Protein AF-W2KMA3-F1 (afdb_monomer_lite)

Secondary structure (DSSP, 8-state):
-HHHHHHHHHHHHHHHHHHHHHH---------------------------------------HHHHHHHHHHHHHHHHHHTTSSS----HHHHHHHHHHHHHHHH-GGGGTHHHHS---HHHHHHHHHHTT-S------S-PPP---HHHHHHHHIIIIIIHHHHHH-TT-HHHHHHHHT----------------------SHHHHHHHHHHHHHH-TT---S-----PPPP---PPPP--S-HHHHHHHHHHHHHHHHHHT--GGGGTT--HHHHHHTTHHHHHHHHHHHHHHSPPS------S------S-----SSSTTSTHHHHHHHHHHHHHH-GGGTHHHHHHHHHHHHHHHHHGGGS-TTSS--HHHHHHHHHHHHHH-HHHHSGGGHHHHHHHHHHHHHHHHHHHHHHHHHHHHTTSS--HHHHHHHHHHHHHHHHHHHTSS-HHHHHHHHHHTSHHHHHGGGS-----HHHHHHHHT-THHHHHHHHHHHHHHH-HHHHHHHTT-HHHHHHGGGSTTT-HHHHHHHHHHHHHTT---SS---HHHHHTSTTTS-S--SSHHHHHHHHHHHHHHHHHHHHHTTTS-HHHHHHHHHHHHHHHTTGGGTT----HHHHHHHHHHHHHHHTT-

Structure (mmCIF, N/CA/C/O backbone):
data_AF-W2KMA3-F1
#
_entry.id   AF-W2KMA3-F1
#
loop_
_atom_site.group_PDB
_atom_site.id
_atom_site.type_symbol
_atom_site.label_atom_id
_atom_site.label_alt_id
_atom_site.label_comp_id
_atom_site.label_asym_id
_atom_site.label_entity_id
_atom_site.label_seq_id
_atom_site.pdbx_PDB_ins_code
_atom_site.Cartn_x
_atom_site.Cartn_y
_atom_site.Cartn_z
_atom_site.occupancy
_atom_site.B_iso_or_equiv
_atom_site.auth_seq_id
_atom_site.auth_comp_id
_atom_site.auth_asym_id
_atom_site.auth_atom_id
_atom_site.pdbx_PDB_model_num
ATOM 1 N N . MET A 1 1 ? 25.938 -37.505 -12.369 1.00 49.72 1 MET A N 1
ATOM 2 C CA . MET A 1 1 ? 25.100 -36.487 -13.040 1.00 49.72 1 MET A CA 1
ATOM 3 C C . MET A 1 1 ? 23.692 -37.015 -13.276 1.00 49.72 1 MET A C 1
ATOM 5 O O . MET A 1 1 ? 22.793 -36.488 -12.639 1.00 49.72 1 MET A O 1
ATOM 9 N N . ASP A 1 2 ? 23.462 -38.059 -14.086 1.00 52.09 2 ASP A N 1
ATOM 10 C CA . ASP A 1 2 ? 22.083 -38.569 -14.262 1.00 52.09 2 ASP A CA 1
ATOM 11 C C . ASP A 1 2 ? 21.524 -39.283 -13.016 1.00 52.09 2 ASP A C 1
ATOM 13 O O . ASP A 1 2 ? 20.387 -39.026 -12.630 1.00 52.09 2 ASP A O 1
ATOM 17 N N . ALA A 1 3 ? 22.339 -40.082 -12.314 1.00 60.31 3 ALA A N 1
ATOM 18 C CA . ALA A 1 3 ? 21.922 -40.759 -11.077 1.00 60.31 3 ALA A CA 1
ATOM 19 C C . ALA A 1 3 ? 21.473 -39.779 -9.972 1.00 60.31 3 ALA A C 1
ATOM 21 O O . ALA A 1 3 ? 20.462 -40.004 -9.315 1.00 60.31 3 ALA A O 1
ATOM 22 N N . ASP A 1 4 ? 22.182 -38.658 -9.806 1.00 63.91 4 ASP A N 1
ATOM 23 C CA . ASP A 1 4 ? 21.865 -37.629 -8.803 1.00 63.91 4 ASP A CA 1
ATOM 24 C C . ASP A 1 4 ? 20.532 -36.927 -9.117 1.00 63.91 4 ASP A C 1
ATOM 26 O O . ASP A 1 4 ? 19.772 -36.562 -8.219 1.00 63.91 4 ASP A O 1
ATOM 30 N N . ARG A 1 5 ? 20.216 -36.785 -10.412 1.00 70.75 5 ARG A N 1
ATOM 31 C CA . ARG A 1 5 ? 18.957 -36.215 -10.899 1.00 70.75 5 ARG A CA 1
ATOM 32 C C . ARG A 1 5 ? 17.778 -37.159 -10.666 1.00 70.75 5 ARG A C 1
ATOM 34 O O . ARG A 1 5 ? 16.716 -36.693 -10.259 1.00 70.75 5 ARG A O 1
ATOM 41 N N . GLU A 1 6 ? 17.946 -38.460 -10.893 1.00 78.19 6 GLU A N 1
ATOM 42 C CA . GLU A 1 6 ? 16.912 -39.455 -10.576 1.00 78.19 6 GLU A CA 1
ATOM 43 C C . GLU A 1 6 ? 16.649 -39.534 -9.067 1.00 78.19 6 GLU A C 1
ATOM 45 O O . GLU A 1 6 ? 15.490 -39.567 -8.653 1.00 78.19 6 GLU A O 1
ATOM 50 N N . LEU A 1 7 ? 17.700 -39.472 -8.243 1.00 79.69 7 LEU A N 1
ATOM 51 C CA . LEU A 1 7 ? 17.588 -39.481 -6.782 1.00 79.69 7 LEU A CA 1
ATOM 52 C C . LEU A 1 7 ? 16.856 -38.228 -6.262 1.00 79.69 7 LEU A C 1
ATOM 54 O O . LEU A 1 7 ? 15.941 -38.347 -5.447 1.00 79.69 7 LEU A O 1
ATOM 58 N N . PHE A 1 8 ? 17.168 -37.044 -6.802 1.00 80.38 8 PHE A N 1
ATOM 59 C CA . PHE A 1 8 ? 16.438 -35.805 -6.501 1.00 80.38 8 PHE A CA 1
ATOM 60 C C . PHE A 1 8 ? 14.958 -35.877 -6.914 1.00 80.38 8 PHE A C 1
ATOM 62 O O . PHE A 1 8 ? 14.082 -35.479 -6.147 1.00 80.38 8 PHE A O 1
ATOM 69 N N . ILE A 1 9 ? 14.650 -36.424 -8.097 1.00 82.12 9 ILE A N 1
ATOM 70 C CA . ILE A 1 9 ? 13.262 -36.592 -8.559 1.00 82.12 9 ILE A CA 1
ATOM 71 C C . ILE A 1 9 ? 12.501 -37.578 -7.660 1.00 82.12 9 ILE A C 1
ATOM 73 O O . ILE A 1 9 ? 11.357 -37.306 -7.302 1.00 82.12 9 ILE A O 1
ATOM 77 N N . GLN A 1 10 ? 13.121 -38.685 -7.240 1.00 83.38 10 GLN A N 1
ATOM 78 C CA . GLN A 1 10 ? 12.504 -39.638 -6.309 1.00 83.38 10 GLN A CA 1
ATOM 79 C C . GLN A 1 10 ? 12.241 -39.012 -4.931 1.00 83.38 10 GLN A C 1
ATOM 81 O O . GLN A 1 10 ? 11.152 -39.188 -4.386 1.00 83.38 10 GLN A O 1
ATOM 86 N N . GLN A 1 11 ? 13.184 -38.229 -4.396 1.00 83.00 11 GLN A N 1
ATOM 87 C CA . GLN A 1 11 ? 13.004 -37.494 -3.137 1.00 83.00 11 GLN A CA 1
ATOM 88 C C . GLN A 1 11 ? 11.885 -36.445 -3.233 1.00 83.00 11 GLN A C 1
ATOM 90 O O . GLN A 1 11 ? 11.054 -36.350 -2.331 1.00 83.00 11 GLN A O 1
ATOM 95 N N . LEU A 1 12 ? 11.807 -35.705 -4.345 1.00 72.19 12 LEU A N 1
ATOM 96 C CA . LEU A 1 12 ? 10.747 -34.725 -4.587 1.00 72.19 12 LEU A CA 1
ATOM 97 C C . LEU A 1 12 ? 9.364 -35.390 -4.695 1.00 72.19 12 LEU A C 1
ATOM 99 O O . LEU A 1 12 ? 8.395 -34.897 -4.121 1.00 72.19 12 LEU A O 1
ATOM 103 N N . VAL A 1 13 ? 9.263 -36.526 -5.394 1.00 81.12 13 VAL A N 1
ATOM 104 C CA . VAL A 1 13 ? 8.009 -37.292 -5.507 1.00 81.12 13 VAL A CA 1
ATOM 105 C C . VAL A 1 13 ? 7.578 -37.857 -4.150 1.00 81.12 13 VAL A C 1
ATOM 107 O O . VAL A 1 13 ? 6.396 -37.772 -3.823 1.00 81.12 13 VAL A O 1
ATOM 110 N N . ALA A 1 14 ? 8.510 -38.361 -3.335 1.00 78.88 14 ALA A N 1
ATOM 111 C CA . ALA A 1 14 ? 8.213 -38.827 -1.981 1.00 78.88 14 ALA A CA 1
ATOM 112 C C . ALA A 1 14 ? 7.680 -37.690 -1.085 1.00 78.88 14 ALA A C 1
ATOM 114 O O . ALA A 1 14 ? 6.611 -37.829 -0.492 1.00 78.88 14 ALA A O 1
ATOM 115 N N . ALA A 1 15 ? 8.351 -36.532 -1.069 1.00 67.56 15 ALA A N 1
ATOM 116 C CA . ALA A 1 15 ? 7.939 -35.365 -0.280 1.00 67.56 15 ALA A CA 1
ATOM 117 C C . ALA A 1 15 ? 6.576 -34.779 -0.712 1.00 67.56 15 ALA A C 1
ATOM 119 O O . ALA A 1 15 ? 5.823 -34.245 0.110 1.00 67.56 15 ALA A O 1
ATOM 120 N N . LEU A 1 16 ? 6.227 -34.884 -2.000 1.00 58.78 16 LEU A N 1
ATOM 121 C CA . LEU A 1 16 ? 4.907 -34.499 -2.508 1.00 58.78 16 LEU A CA 1
ATOM 122 C C . LEU A 1 16 ? 3.820 -35.515 -2.122 1.00 58.78 16 LEU A C 1
ATOM 124 O O . LEU A 1 16 ? 2.708 -35.115 -1.772 1.00 58.78 16 LEU A O 1
ATOM 128 N N . GLN A 1 17 ? 4.122 -36.817 -2.134 1.00 68.81 17 GLN A N 1
ATOM 129 C CA . GLN A 1 17 ? 3.181 -37.855 -1.694 1.00 68.81 17 GLN A CA 1
ATOM 130 C C . GLN A 1 17 ? 2.890 -37.765 -0.189 1.00 68.81 17 GLN A C 1
ATOM 132 O O . GLN A 1 17 ? 1.730 -37.864 0.208 1.00 68.81 17 GLN A O 1
ATOM 137 N N . GLU A 1 18 ? 3.904 -37.483 0.632 1.00 60.66 18 GLU A N 1
ATOM 138 C CA . GLU A 1 18 ? 3.763 -37.284 2.080 1.00 60.66 18 GLU A CA 1
ATOM 139 C C . GLU A 1 18 ? 2.878 -36.064 2.412 1.00 60.66 18 GLU A C 1
ATOM 141 O O . GLU A 1 18 ? 1.932 -36.175 3.194 1.00 60.66 18 GLU A O 1
ATOM 146 N N . ASN A 1 19 ? 3.072 -34.932 1.721 1.00 47.16 19 ASN A N 1
ATOM 147 C CA . ASN A 1 19 ? 2.178 -33.770 1.839 1.00 47.16 19 ASN A CA 1
ATOM 148 C C . ASN A 1 19 ? 0.745 -34.049 1.349 1.00 47.16 19 ASN A C 1
ATOM 150 O O . ASN A 1 19 ? -0.215 -33.518 1.905 1.00 47.16 19 ASN A O 1
ATOM 154 N N . THR A 1 20 ? 0.570 -34.894 0.328 1.00 50.41 20 THR A N 1
ATOM 155 C CA . THR A 1 20 ? -0.771 -35.229 -0.184 1.00 50.41 20 THR A CA 1
ATOM 156 C C . THR A 1 20 ? -1.539 -36.126 0.798 1.00 50.41 20 THR A C 1
ATOM 158 O O . THR A 1 20 ? -2.754 -35.982 0.939 1.00 50.41 20 THR A O 1
ATOM 161 N N . ALA A 1 21 ? -0.844 -36.998 1.539 1.00 46.88 21 ALA A N 1
ATOM 162 C CA . ALA A 1 21 ? -1.438 -37.815 2.599 1.00 46.88 21 ALA A CA 1
ATOM 163 C C . ALA A 1 21 ? -1.912 -36.984 3.810 1.00 46.88 21 ALA A C 1
ATOM 165 O O . ALA A 1 21 ? -2.902 -37.344 4.445 1.00 46.88 21 ALA A O 1
ATOM 166 N N . LEU A 1 22 ? -1.261 -35.850 4.094 1.00 44.59 22 LEU A N 1
ATOM 167 C CA . LEU A 1 22 ? -1.653 -34.913 5.158 1.00 44.59 22 LEU A CA 1
ATOM 168 C C . LEU A 1 22 ? -2.815 -33.975 4.768 1.00 44.59 22 LEU A C 1
ATOM 170 O O . LEU A 1 22 ? -3.463 -33.416 5.649 1.00 44.59 22 LEU A O 1
ATOM 174 N N . ALA A 1 23 ? -3.112 -33.821 3.472 1.00 43.25 23 ALA A N 1
ATOM 175 C CA . ALA A 1 23 ? -4.174 -32.941 2.964 1.00 43.25 23 ALA A CA 1
ATOM 176 C C . ALA A 1 23 ? -5.458 -33.677 2.501 1.00 43.25 23 ALA A C 1
ATOM 178 O O . ALA A 1 23 ? -6.465 -33.039 2.192 1.00 43.25 23 ALA A O 1
ATOM 179 N N . GLY A 1 24 ? -5.445 -35.014 2.433 1.00 35.06 24 GLY A N 1
ATOM 180 C CA . GLY A 1 24 ? -6.498 -35.845 1.823 1.00 35.06 24 GLY A CA 1
ATOM 181 C C . GLY A 1 24 ? -7.554 -36.409 2.786 1.00 35.06 24 GLY A C 1
ATOM 182 O O . GLY A 1 24 ? -7.785 -37.614 2.795 1.00 35.06 24 GLY A O 1
ATOM 183 N N . GLY A 1 25 ? -8.193 -35.564 3.601 1.00 31.45 25 GLY A N 1
ATOM 184 C CA . GLY A 1 25 ? -9.020 -35.984 4.747 1.00 31.45 25 GLY A CA 1
ATOM 185 C C . GLY A 1 25 ? -10.546 -36.103 4.569 1.00 31.45 25 GLY A C 1
ATOM 186 O O . GLY A 1 25 ? -11.240 -36.075 5.581 1.00 31.45 25 GLY A O 1
ATOM 187 N N . VAL A 1 26 ? -11.111 -36.205 3.353 1.00 32.28 26 VAL A N 1
ATOM 188 C CA . VAL A 1 26 ? -12.575 -36.389 3.160 1.00 32.28 26 VAL A CA 1
ATOM 189 C C . VAL A 1 26 ? -12.904 -37.293 1.957 1.00 32.28 26 VAL A C 1
ATOM 191 O O . VAL A 1 26 ? -12.702 -36.874 0.817 1.00 32.28 26 VAL A O 1
ATOM 194 N N . PRO A 1 27 ? -13.497 -38.488 2.156 1.00 34.44 27 PRO A N 1
ATOM 195 C CA . PRO A 1 27 ? -14.146 -39.238 1.086 1.00 34.44 27 PRO A CA 1
ATOM 196 C C . PRO A 1 27 ? -15.634 -38.866 0.977 1.00 34.44 27 PRO A C 1
ATOM 198 O O . PRO A 1 27 ? -16.424 -39.093 1.894 1.00 34.44 27 PRO A O 1
ATOM 201 N N . SER A 1 28 ? -16.048 -38.329 -0.172 1.00 29.83 28 SER A N 1
ATOM 202 C CA . SER A 1 28 ? -17.465 -38.109 -0.485 1.00 29.83 28 SER A CA 1
ATOM 203 C C . SER A 1 28 ? -18.171 -39.425 -0.825 1.00 29.83 28 SER A C 1
ATOM 205 O O . SER A 1 28 ? -17.713 -40.140 -1.717 1.00 29.83 28 SER A O 1
ATOM 207 N N . LEU A 1 29 ? -19.335 -39.696 -0.227 1.00 28.52 29 LEU A N 1
ATOM 208 C CA . LEU A 1 29 ? -20.260 -40.729 -0.707 1.00 28.52 29 LEU A CA 1
ATOM 209 C C . LEU A 1 29 ? -21.723 -40.272 -0.636 1.00 28.52 29 LEU A C 1
ATOM 211 O O . LEU A 1 29 ? -22.151 -39.565 0.272 1.00 28.52 29 LEU A O 1
ATOM 215 N N . SER A 1 30 ? -22.496 -40.696 -1.631 1.00 27.03 30 SER A N 1
ATOM 216 C CA . SER A 1 30 ? -23.951 -40.550 -1.770 1.00 27.03 30 SER A CA 1
ATOM 217 C C . SER A 1 30 ? -24.430 -41.574 -2.814 1.00 27.03 30 SER A C 1
ATOM 219 O O . SER A 1 30 ? -23.628 -41.981 -3.654 1.00 27.03 30 SER A O 1
ATOM 221 N N . PRO A 1 31 ? -25.725 -41.919 -2.892 1.00 46.66 31 PRO A N 1
ATOM 222 C CA . PRO A 1 31 ? -26.630 -42.274 -1.797 1.00 46.66 31 PRO A CA 1
ATOM 223 C C . PRO A 1 31 ? -27.338 -43.628 -2.067 1.00 46.66 31 PRO A C 1
ATOM 225 O O . PRO A 1 31 ? -27.497 -44.032 -3.221 1.00 46.66 31 PRO A O 1
ATOM 228 N N . ARG A 1 32 ? -27.858 -44.319 -1.037 1.00 24.69 32 ARG A N 1
ATOM 229 C CA . ARG A 1 32 ? -28.899 -45.355 -1.230 1.00 24.69 32 ARG A CA 1
ATOM 230 C C . ARG A 1 32 ? -29.671 -45.691 0.052 1.00 24.69 32 ARG A C 1
ATOM 232 O O . ARG A 1 32 ? -29.113 -45.700 1.141 1.00 24.69 32 ARG A O 1
ATOM 239 N N . SER A 1 33 ? -30.948 -46.012 -0.118 1.00 28.12 33 SER A N 1
ATOM 240 C CA . SER A 1 33 ? -31.907 -46.475 0.901 1.00 28.12 33 SER A CA 1
ATOM 241 C C . SER A 1 33 ? -32.702 -47.659 0.316 1.00 28.12 33 SER A C 1
ATOM 243 O O . SER A 1 33 ? -32.600 -47.885 -0.893 1.00 28.12 33 SER A O 1
ATOM 245 N N . PRO A 1 34 ? -33.617 -48.307 1.060 1.00 50.06 34 PRO A N 1
ATOM 246 C CA . PRO A 1 34 ? -33.550 -48.769 2.453 1.00 50.06 34 PRO A CA 1
ATOM 247 C C . PRO A 1 34 ? -33.779 -50.302 2.550 1.00 50.06 34 PRO A C 1
ATOM 249 O O . PRO A 1 34 ? -34.149 -50.947 1.571 1.00 50.06 34 PRO A O 1
ATOM 252 N N . GLY A 1 35 ? -33.635 -50.893 3.741 1.00 25.05 35 GLY A N 1
ATOM 253 C CA . GLY A 1 35 ? -34.021 -52.287 4.004 1.00 25.05 35 GLY A CA 1
ATOM 254 C C . GLY A 1 35 ? -34.213 -52.543 5.500 1.00 25.05 35 GLY A C 1
ATOM 255 O O . GLY A 1 35 ? -33.378 -52.127 6.297 1.00 25.05 35 GLY A O 1
ATOM 256 N N . ALA A 1 36 ? -35.323 -53.178 5.876 1.00 29.81 36 ALA A N 1
ATOM 257 C CA . ALA A 1 36 ? -35.697 -53.466 7.263 1.00 29.81 36 ALA A CA 1
ATOM 258 C C . ALA A 1 36 ? -35.587 -54.967 7.573 1.00 29.81 36 ALA A C 1
ATOM 260 O O . ALA A 1 36 ? -35.791 -55.764 6.660 1.00 29.81 36 ALA A O 1
ATOM 261 N N . ALA A 1 37 ? -35.326 -55.318 8.841 1.00 30.55 37 ALA A N 1
ATOM 262 C CA . ALA A 1 37 ? -36.006 -56.376 9.618 1.00 30.55 37 ALA A CA 1
ATOM 263 C C . ALA A 1 37 ? -35.190 -56.813 10.858 1.00 30.55 37 ALA A C 1
ATOM 265 O O . ALA A 1 37 ? -34.007 -57.120 10.760 1.00 30.55 37 ALA A O 1
ATOM 266 N N . ASP A 1 38 ? -35.885 -56.850 11.995 1.00 29.77 38 ASP A N 1
ATOM 267 C CA . ASP A 1 38 ? -35.873 -57.864 13.061 1.00 29.77 38 ASP A CA 1
ATOM 268 C C . ASP A 1 38 ? -34.564 -58.413 13.676 1.00 29.77 38 ASP A C 1
ATOM 270 O O . ASP A 1 38 ? -33.852 -59.226 13.099 1.00 29.77 38 ASP A O 1
ATOM 274 N N . GLY A 1 39 ? -34.436 -58.170 14.989 1.00 28.50 39 GLY A N 1
ATOM 275 C CA . GLY A 1 39 ? -34.722 -59.241 15.960 1.00 28.50 39 GLY A CA 1
ATOM 276 C C . GLY A 1 39 ? -33.542 -59.986 16.606 1.00 28.50 39 GLY A C 1
ATOM 277 O O . GLY A 1 39 ? -32.817 -60.726 15.954 1.00 28.50 39 GLY A O 1
ATOM 278 N N . GLY A 1 40 ? -33.437 -59.901 17.939 1.00 27.14 40 GLY A N 1
ATOM 279 C CA . GLY A 1 40 ? -32.574 -60.772 18.755 1.00 27.14 40 GLY A CA 1
ATOM 280 C C . GLY A 1 40 ? -32.392 -60.251 20.186 1.00 27.14 40 GLY A C 1
ATOM 281 O O . GLY A 1 40 ? -31.936 -59.128 20.370 1.00 27.14 40 GLY A O 1
ATOM 282 N N . SER A 1 41 ? -32.771 -61.037 21.202 1.00 29.06 41 SER A N 1
ATOM 283 C CA . SER A 1 41 ? -32.805 -60.616 22.616 1.00 29.06 41 SER A CA 1
ATOM 284 C C . SER A 1 41 ? -32.383 -61.741 23.575 1.00 29.06 41 SER A C 1
ATOM 286 O O . SER A 1 41 ? -32.892 -62.852 23.450 1.00 29.06 41 SER A O 1
ATOM 288 N N . SER A 1 42 ? -31.488 -61.420 24.523 1.00 26.17 42 SER A N 1
ATOM 289 C CA . SER A 1 42 ? -31.224 -62.082 25.826 1.00 26.17 42 SER A CA 1
ATOM 290 C C . SER A 1 42 ? -30.081 -61.301 26.525 1.00 26.17 42 SER A C 1
ATOM 292 O O . SER A 1 42 ? -29.088 -61.024 25.856 1.00 26.17 42 SER A O 1
ATOM 294 N N . SER A 1 43 ? -30.165 -60.772 27.758 1.00 31.45 43 SER A N 1
ATOM 295 C CA . SER A 1 43 ? -30.340 -61.443 29.075 1.00 31.45 43 SER A CA 1
ATOM 296 C C . SER A 1 43 ? -29.213 -62.451 29.369 1.00 31.45 43 SER A C 1
ATOM 298 O O . SER A 1 43 ? -28.966 -63.301 28.523 1.00 31.45 43 SER A O 1
ATOM 300 N N . ASP A 1 44 ? -28.478 -62.465 30.494 1.00 29.88 44 ASP A N 1
ATOM 301 C CA . ASP A 1 44 ? -28.567 -61.805 31.826 1.00 29.88 44 ASP A CA 1
ATOM 302 C C . ASP A 1 44 ? -27.182 -61.945 32.555 1.00 29.88 44 ASP A C 1
ATOM 304 O O . ASP A 1 44 ? -26.328 -62.660 32.033 1.00 29.88 44 ASP A O 1
ATOM 308 N N . SER A 1 45 ? -26.797 -61.373 33.720 1.00 30.42 45 SER A N 1
ATOM 309 C CA . SER A 1 45 ? -27.375 -60.439 34.728 1.00 30.42 45 SER A CA 1
ATOM 310 C C . SER A 1 45 ? -26.291 -59.965 35.745 1.00 30.42 45 SER A C 1
ATOM 312 O O . SER A 1 45 ? -25.334 -60.703 35.967 1.00 30.42 45 SER A O 1
ATOM 314 N N . SER A 1 46 ? -26.543 -58.872 36.500 1.00 27.67 46 SER A N 1
ATOM 315 C CA . SER A 1 46 ? -25.890 -58.449 37.783 1.00 27.67 46 SER A CA 1
ATOM 316 C C . SER A 1 46 ? -24.433 -57.908 37.723 1.00 27.67 46 SER A C 1
ATOM 318 O O . SER A 1 46 ? -23.669 -58.329 36.867 1.00 27.67 46 SER A O 1
ATOM 320 N N . THR A 1 47 ? -23.958 -56.965 38.560 1.00 31.00 47 THR A N 1
ATOM 321 C CA . THR A 1 47 ? -24.452 -56.359 39.829 1.00 31.00 47 THR A CA 1
ATOM 322 C C . THR A 1 47 ? -24.354 -54.814 39.865 1.00 31.00 47 THR A C 1
ATOM 324 O O . THR A 1 47 ? -23.781 -54.189 38.980 1.00 31.00 47 THR A O 1
ATOM 327 N N . GLU A 1 48 ? -24.922 -54.207 40.913 1.00 30.16 48 GLU A N 1
ATOM 328 C CA . GLU A 1 48 ? -25.193 -52.770 41.100 1.00 30.16 48 GLU A CA 1
ATOM 329 C C . GLU A 1 48 ? -23.968 -51.848 41.310 1.00 30.16 48 GLU A C 1
ATOM 331 O O . GLU A 1 48 ? -22.946 -52.244 41.867 1.00 30.16 48 GLU A O 1
ATOM 336 N N . GLY A 1 49 ? -24.141 -50.570 40.944 1.00 28.23 49 GLY A N 1
ATOM 337 C CA . GLY A 1 49 ? -23.252 -49.443 41.256 1.00 28.23 49 GLY A CA 1
ATOM 338 C C . GLY A 1 49 ? -23.906 -48.118 40.835 1.00 28.23 49 GLY A C 1
ATOM 339 O O . GLY A 1 49 ? -24.015 -47.830 39.647 1.00 28.23 49 GLY A O 1
ATOM 340 N N . GLU A 1 50 ? -24.429 -47.345 41.791 1.00 30.97 50 GLU A N 1
ATOM 341 C CA . GLU A 1 50 ? -25.305 -46.191 41.522 1.00 30.97 50 GLU A CA 1
ATOM 342 C C . GLU A 1 50 ? -24.601 -44.918 40.995 1.00 30.97 50 GLU A C 1
ATOM 344 O O . GLU A 1 50 ? -23.520 -44.568 41.457 1.00 30.97 50 GLU A O 1
ATOM 349 N N . LYS A 1 51 ? -25.371 -44.127 40.217 1.00 30.22 51 LYS A N 1
ATOM 350 C CA . LYS A 1 51 ? -25.211 -42.684 39.888 1.00 30.22 51 LYS A CA 1
ATOM 351 C C . LYS A 1 51 ? -24.036 -42.325 38.947 1.00 30.22 51 LYS A C 1
ATOM 353 O O . LYS A 1 51 ? -22.905 -42.716 39.171 1.00 30.22 51 LYS A O 1
ATOM 358 N N . SER A 1 52 ? -24.220 -41.510 37.904 1.00 29.95 52 SER A N 1
ATOM 359 C CA . SER A 1 52 ? -25.423 -40.844 37.372 1.00 29.95 52 SER A CA 1
ATOM 360 C C . SER A 1 52 ? -25.278 -40.617 35.859 1.00 29.95 52 SER A C 1
ATOM 362 O O . SER A 1 52 ? -24.200 -40.299 35.368 1.00 29.95 52 SER A O 1
ATOM 364 N N . LEU A 1 53 ? -26.371 -40.776 35.107 1.00 31.89 53 LEU A N 1
ATOM 365 C CA . LEU A 1 53 ? -26.361 -40.745 33.642 1.00 31.89 53 LEU A CA 1
ATOM 366 C C . LEU A 1 53 ? -27.396 -39.726 33.148 1.00 31.89 53 LEU A C 1
ATOM 368 O O . LEU A 1 53 ? -28.583 -40.036 33.138 1.00 31.89 53 LEU A O 1
ATOM 372 N N . GLN A 1 54 ? -26.960 -38.512 32.778 1.00 31.31 54 GLN A N 1
ATOM 373 C CA . GLN A 1 54 ? -27.748 -37.550 31.981 1.00 31.31 54 GLN A CA 1
ATOM 374 C C . GLN A 1 54 ? -26.918 -36.322 31.558 1.00 31.31 54 GLN A C 1
ATOM 376 O O . GLN A 1 54 ? -26.940 -35.284 32.211 1.00 31.31 54 GLN A O 1
ATOM 381 N N . GLN A 1 55 ? -26.218 -36.434 30.425 1.00 32.69 55 GLN A N 1
ATOM 382 C CA . GLN A 1 55 ? -25.900 -35.316 29.522 1.00 32.69 55 GLN A CA 1
ATOM 383 C C . GLN A 1 55 ? -25.312 -35.878 28.219 1.00 32.69 55 GLN A C 1
ATOM 385 O O . GLN A 1 55 ? -24.187 -36.362 28.240 1.00 32.69 55 GLN A O 1
ATOM 390 N N . CYS A 1 56 ? -26.087 -35.848 27.122 1.00 34.72 56 CYS A N 1
ATOM 391 C CA . CYS A 1 56 ? -25.641 -35.747 25.713 1.00 34.72 56 CYS A CA 1
ATOM 392 C C . CYS A 1 56 ? -26.789 -36.043 24.721 1.00 34.72 56 CYS A C 1
ATOM 394 O O . CYS A 1 56 ? -26.766 -37.039 24.007 1.00 34.72 56 CYS A O 1
ATOM 396 N N . THR A 1 57 ? -27.769 -35.142 24.623 1.00 32.00 57 THR A N 1
ATOM 397 C CA . THR A 1 57 ? -28.541 -34.907 23.384 1.00 32.00 57 THR A CA 1
ATOM 398 C C . THR A 1 57 ? -28.968 -33.445 23.375 1.00 32.00 57 THR A C 1
ATOM 400 O O . THR A 1 57 ? -29.526 -32.973 24.363 1.00 32.00 57 THR A O 1
ATOM 403 N N . GLY A 1 58 ? -28.655 -32.720 22.299 1.00 41.03 58 GLY A N 1
ATOM 404 C CA . GLY A 1 58 ? -28.938 -31.287 22.185 1.00 41.03 58 GLY A CA 1
ATOM 405 C C . GLY A 1 58 ? -30.350 -30.957 21.688 1.00 41.03 58 GLY A C 1
ATOM 406 O O . GLY A 1 58 ? -31.210 -31.830 21.603 1.00 41.03 58 GLY A O 1
ATOM 407 N N . LEU A 1 59 ? -30.497 -29.693 21.267 1.00 39.28 59 LEU A N 1
ATOM 408 C CA . LEU A 1 59 ? -31.715 -28.964 20.870 1.00 39.28 59 LEU A CA 1
ATOM 409 C C . LEU A 1 59 ? -32.448 -28.288 22.047 1.00 39.28 59 LEU A C 1
ATOM 411 O O . LEU A 1 59 ? -32.689 -28.889 23.086 1.00 39.28 59 LEU A O 1
ATOM 415 N N . PHE A 1 60 ? -32.799 -27.013 21.827 1.00 37.00 60 PHE A N 1
ATOM 416 C CA . PHE A 1 60 ? -33.437 -26.060 22.757 1.00 37.00 60 PHE A CA 1
ATOM 417 C C . PHE A 1 60 ? -32.568 -25.533 23.919 1.00 37.00 60 PHE A C 1
ATOM 419 O O . PHE A 1 60 ? -32.756 -25.887 25.080 1.00 37.00 60 PHE A O 1
ATOM 426 N N . LEU A 1 61 ? -31.686 -24.569 23.614 1.00 32.56 61 LEU A N 1
ATOM 427 C CA . LEU A 1 61 ? -31.169 -23.621 24.611 1.00 32.56 61 LEU A CA 1
ATOM 428 C C . LEU A 1 61 ? -31.981 -22.318 24.582 1.00 32.56 61 LEU A C 1
ATOM 430 O O . LEU A 1 61 ? -31.993 -21.592 23.589 1.00 32.56 61 LEU A O 1
ATOM 434 N N . SER A 1 62 ? -32.645 -22.020 25.696 1.00 28.05 62 SER A N 1
ATOM 435 C CA . SER A 1 62 ? -33.381 -20.774 25.915 1.00 28.05 62 SER A CA 1
ATOM 436 C C . SER A 1 62 ? -32.417 -19.599 26.106 1.00 28.05 62 SER A C 1
ATOM 438 O O . SER A 1 62 ? -31.636 -19.584 27.056 1.00 28.05 62 SER A O 1
ATOM 440 N N . TYR A 1 63 ? -32.503 -18.576 25.251 1.00 33.97 63 TYR A N 1
ATOM 441 C CA . TYR A 1 63 ? -31.576 -17.431 25.252 1.00 33.97 63 TYR A CA 1
ATOM 442 C C . TYR A 1 63 ? -31.511 -16.649 26.584 1.00 33.97 63 TYR A C 1
ATOM 444 O O . TYR A 1 63 ? -30.482 -16.057 26.904 1.00 33.97 63 TYR A O 1
ATOM 452 N N . SER A 1 64 ? -32.578 -16.650 27.390 1.00 35.22 64 SER A N 1
ATOM 453 C CA . SER A 1 64 ? -32.688 -15.785 28.577 1.00 35.22 64 SER A CA 1
ATOM 454 C C . SER A 1 64 ? -31.874 -16.229 29.801 1.00 35.22 64 SER A C 1
ATOM 456 O O . SER A 1 64 ? -31.552 -15.387 30.636 1.00 35.22 64 SER A O 1
ATOM 458 N N . THR A 1 65 ? -31.527 -17.514 29.948 1.00 36.66 65 THR A N 1
ATOM 459 C CA . THR A 1 65 ? -30.786 -18.012 31.130 1.00 36.66 65 THR A CA 1
ATOM 460 C C . THR A 1 65 ? -29.266 -17.973 30.968 1.00 36.66 65 THR A C 1
ATOM 462 O O . THR A 1 65 ? -28.552 -17.948 31.968 1.00 36.66 65 THR A O 1
ATOM 465 N N . LEU A 1 66 ? -28.759 -17.905 29.733 1.00 44.62 66 LEU A N 1
ATOM 466 C CA . LEU A 1 66 ? -27.327 -17.758 29.447 1.00 44.62 66 LEU A CA 1
ATOM 467 C C . LEU A 1 66 ? -26.821 -16.331 29.740 1.00 44.62 66 LEU A C 1
ATOM 469 O O . LEU A 1 66 ? -25.773 -16.183 30.372 1.00 44.62 66 LEU A O 1
ATOM 473 N N . SER A 1 67 ? -27.596 -15.293 29.381 1.00 53.78 67 SER A N 1
ATOM 474 C CA . SER A 1 67 ? -27.197 -13.873 29.516 1.00 53.78 67 SER A CA 1
ATOM 475 C C . SER A 1 67 ? -26.769 -13.493 30.940 1.00 53.78 67 SER A C 1
ATOM 477 O O . SER A 1 67 ? -25.729 -12.861 31.147 1.00 53.78 67 SER A O 1
ATOM 479 N N . GLY A 1 68 ? -27.532 -13.943 31.944 1.00 60.75 68 GLY A N 1
ATOM 480 C CA . GLY A 1 68 ? -27.267 -13.634 33.351 1.00 60.75 68 GLY A CA 1
ATOM 481 C C . GLY A 1 68 ? -25.987 -14.269 33.906 1.00 60.75 68 GLY A C 1
ATOM 482 O O . GLY A 1 68 ? -25.410 -13.741 34.856 1.00 60.75 68 GLY A O 1
ATOM 483 N N . ASN A 1 69 ? -25.505 -15.366 33.313 1.00 72.19 69 ASN A N 1
ATOM 484 C CA . ASN A 1 69 ? -24.220 -15.964 33.678 1.00 72.19 69 ASN A CA 1
ATOM 485 C C . ASN A 1 69 ? -23.056 -15.237 32.990 1.00 72.19 69 ASN A C 1
ATOM 487 O O . ASN A 1 69 ? -22.070 -14.922 33.655 1.00 72.19 69 ASN A O 1
ATOM 491 N N . THR A 1 70 ? -23.191 -14.880 31.708 1.00 78.81 70 THR A N 1
ATOM 492 C CA . THR A 1 70 ? -22.172 -14.089 30.994 1.00 78.81 70 THR A CA 1
ATOM 493 C C . THR A 1 70 ? -21.956 -12.707 31.616 1.00 78.81 70 THR A C 1
ATOM 495 O O . THR A 1 70 ? -20.818 -12.284 31.787 1.00 78.81 70 THR A O 1
ATOM 498 N N . GLU A 1 71 ? -23.011 -12.024 32.068 1.00 82.00 71 GLU A N 1
ATOM 499 C CA . GLU A 1 71 ? -22.883 -10.719 32.743 1.00 82.00 71 GLU A CA 1
ATOM 500 C C . GLU A 1 71 ? -22.214 -10.819 34.121 1.00 82.00 71 GLU A C 1
ATOM 502 O O . GLU A 1 71 ? -21.480 -9.917 34.527 1.00 82.00 71 GLU A O 1
ATOM 507 N N . ARG A 1 72 ? -22.406 -11.932 34.842 1.00 84.81 72 ARG A N 1
ATOM 508 C CA . ARG A 1 72 ? -21.683 -12.201 36.096 1.00 84.81 72 ARG A CA 1
ATOM 509 C C . ARG A 1 72 ? -20.196 -12.455 35.851 1.00 84.81 72 ARG A C 1
ATOM 511 O O . ARG A 1 72 ? -19.380 -11.937 36.610 1.00 84.81 72 ARG A O 1
ATOM 518 N N . LEU A 1 73 ? -19.850 -13.203 34.800 1.00 87.50 73 LEU A N 1
ATOM 519 C CA . LEU A 1 73 ? -18.458 -13.431 34.395 1.00 87.50 73 LEU A CA 1
ATOM 520 C C . LEU A 1 73 ? -17.774 -12.118 33.996 1.00 87.50 73 LEU A C 1
ATOM 522 O O . LEU A 1 73 ? -16.706 -11.818 34.522 1.00 87.50 73 LEU A O 1
ATOM 526 N N . ALA A 1 74 ? -18.430 -11.295 33.176 1.00 87.31 74 ALA A N 1
ATOM 527 C CA . ALA A 1 74 ? -17.937 -9.980 32.772 1.00 87.31 74 ALA A CA 1
ATOM 528 C C . ALA A 1 74 ? -17.705 -9.038 33.969 1.00 87.31 74 ALA A C 1
ATOM 530 O O . ALA A 1 74 ? -16.628 -8.462 34.108 1.00 87.31 74 ALA A O 1
ATOM 531 N N . ARG A 1 75 ? -18.673 -8.927 34.894 1.00 87.75 75 ARG A N 1
ATOM 532 C CA . ARG A 1 75 ? -18.514 -8.133 36.130 1.00 87.75 75 ARG A CA 1
ATOM 533 C C . ARG A 1 75 ? -17.386 -8.654 37.030 1.00 87.75 75 ARG A C 1
ATOM 535 O O . ARG A 1 75 ? -16.780 -7.860 37.746 1.00 87.75 75 ARG A O 1
ATOM 542 N N . ASN A 1 76 ? -17.111 -9.961 37.035 1.00 86.12 76 ASN A N 1
ATOM 543 C CA . ASN A 1 76 ? -15.974 -10.527 37.766 1.00 86.12 76 ASN A CA 1
ATOM 544 C C . ASN A 1 76 ? -14.647 -10.166 37.080 1.00 86.12 76 ASN A C 1
ATOM 546 O O . ASN A 1 76 ? -13.749 -9.651 37.739 1.00 86.12 76 ASN A O 1
ATOM 550 N N . ALA A 1 77 ? -14.557 -10.338 35.757 1.00 87.19 77 ALA A N 1
ATOM 551 C CA . ALA A 1 77 ? -13.380 -9.964 34.975 1.00 87.19 77 ALA A CA 1
ATOM 552 C C . ALA A 1 77 ? -13.037 -8.473 35.117 1.00 87.19 77 ALA A C 1
ATOM 554 O O . ALA A 1 77 ? -11.893 -8.133 35.402 1.00 87.19 77 ALA A O 1
ATOM 555 N N . TYR A 1 78 ? -14.037 -7.588 35.035 1.00 89.19 78 TYR A N 1
ATOM 556 C CA . TYR A 1 78 ? -13.853 -6.152 35.254 1.00 89.19 78 TYR A CA 1
ATOM 557 C C . TYR A 1 78 ? -13.267 -5.830 36.636 1.00 89.19 78 TYR A C 1
ATOM 559 O O . TYR A 1 78 ? -12.383 -4.984 36.734 1.00 89.19 78 TYR A O 1
ATOM 567 N N . LYS A 1 79 ? -13.728 -6.510 37.698 1.00 87.25 79 LYS A N 1
ATOM 568 C CA . LYS A 1 79 ? -13.189 -6.342 39.059 1.00 87.25 79 LYS A CA 1
ATOM 569 C C . LYS A 1 79 ? -11.760 -6.863 39.186 1.00 87.25 79 LYS A C 1
ATOM 571 O O . LYS A 1 79 ? -10.960 -6.227 39.858 1.00 87.25 79 LYS A O 1
ATOM 576 N N . GLN A 1 80 ? -11.445 -7.993 38.553 1.00 86.25 80 GLN A N 1
ATOM 577 C CA . GLN A 1 80 ? -10.091 -8.554 38.539 1.00 86.25 80 GLN A CA 1
ATOM 578 C C . GLN A 1 80 ? -9.103 -7.640 37.795 1.00 86.25 80 GLN A C 1
ATOM 580 O O . GLN A 1 80 ? -7.986 -7.457 38.261 1.00 86.25 80 GLN A O 1
ATOM 585 N N . LEU A 1 81 ? -9.536 -6.988 36.709 1.00 85.62 81 LEU A N 1
ATOM 586 C CA . LEU A 1 81 ? -8.749 -5.993 35.962 1.00 85.62 81 LEU A CA 1
ATOM 587 C C . LEU A 1 81 ? -8.472 -4.682 36.722 1.00 85.62 81 LEU A C 1
ATOM 589 O O . LEU A 1 81 ? -7.742 -3.845 36.209 1.00 85.62 81 LEU A O 1
ATOM 593 N N . GLN A 1 82 ? -9.028 -4.481 37.924 1.00 84.38 82 GLN A N 1
ATOM 594 C CA . GLN A 1 82 ? -8.676 -3.332 38.773 1.00 84.38 82 GLN A CA 1
ATOM 595 C C . GLN A 1 82 ? -7.444 -3.586 39.661 1.00 84.38 82 GLN A C 1
ATOM 597 O O . GLN A 1 82 ? -7.042 -2.682 40.389 1.00 84.38 82 GLN A O 1
ATOM 602 N N . PHE A 1 83 ? -6.877 -4.798 39.649 1.00 81.44 83 PHE A N 1
ATOM 603 C CA . PHE A 1 83 ? -5.683 -5.159 40.419 1.00 81.44 83 PHE A CA 1
ATOM 604 C C . PHE A 1 83 ? -4.445 -5.237 39.519 1.00 81.44 83 PHE A C 1
ATOM 606 O O . PHE A 1 83 ? -4.543 -5.663 38.371 1.00 81.44 83 PHE A O 1
ATOM 613 N N . ASP A 1 84 ? -3.273 -4.928 40.079 1.00 70.06 84 ASP A N 1
ATOM 614 C CA . ASP A 1 84 ? -1.986 -4.865 39.359 1.00 70.06 84 ASP A CA 1
ATOM 615 C C . ASP A 1 84 ? -1.567 -6.189 38.681 1.00 70.06 84 ASP A C 1
ATOM 617 O O . ASP A 1 84 ? -0.769 -6.193 37.747 1.00 70.06 84 ASP A O 1
ATOM 621 N N . PHE A 1 85 ? -2.103 -7.325 39.147 1.00 72.38 85 PHE A N 1
ATOM 622 C CA . PHE A 1 85 ? -1.831 -8.666 38.617 1.00 72.38 85 PHE A CA 1
ATOM 623 C C . PHE A 1 85 ? -3.141 -9.456 38.435 1.00 72.38 85 PHE A C 1
ATOM 625 O O . PHE A 1 85 ? -3.486 -10.288 39.283 1.00 72.38 85 PHE A O 1
ATOM 632 N N . PRO A 1 86 ? -3.905 -9.201 37.357 1.00 75.81 86 PRO A N 1
ATOM 633 C CA . PRO A 1 86 ? -5.222 -9.797 37.163 1.00 75.81 86 PRO A CA 1
ATOM 634 C C . PRO A 1 86 ? -5.132 -11.305 36.873 1.00 75.81 86 PRO A C 1
ATOM 636 O O . PRO A 1 86 ? -4.493 -11.731 35.912 1.00 75.81 86 PRO A O 1
ATOM 639 N N . GLN A 1 87 ? -5.823 -12.126 37.671 1.00 77.38 87 GLN A N 1
ATOM 640 C CA . GLN A 1 87 ? -5.983 -13.562 37.407 1.00 77.38 87 GLN A CA 1
ATOM 641 C C . GLN A 1 87 ? -7.313 -13.809 36.688 1.00 77.38 87 GLN A C 1
ATOM 643 O O . GLN A 1 87 ? -8.387 -13.739 37.289 1.00 77.38 87 GLN A O 1
ATOM 648 N N . LEU A 1 88 ? -7.240 -14.080 35.385 1.00 82.56 88 LEU A N 1
ATOM 649 C CA . LEU A 1 88 ? -8.395 -14.146 34.489 1.00 82.56 88 LEU A CA 1
ATOM 650 C C . LEU A 1 88 ? -8.426 -15.446 33.685 1.00 82.56 88 LEU A C 1
ATOM 652 O O . LEU A 1 88 ? -7.395 -16.026 33.362 1.00 82.56 88 LEU A O 1
ATOM 656 N N . GLN A 1 89 ? -9.638 -15.876 33.336 1.00 85.31 89 GLN A N 1
ATOM 657 C CA . GLN A 1 89 ? -9.887 -16.946 32.367 1.00 85.31 89 GLN A CA 1
ATOM 658 C C . GLN A 1 89 ? -10.339 -16.319 31.043 1.00 85.31 89 GLN A C 1
ATOM 660 O O . GLN A 1 89 ? -11.122 -15.367 31.075 1.00 85.31 89 GLN A O 1
ATOM 665 N N . GLU A 1 90 ? -9.932 -16.870 29.899 1.00 85.19 90 GLU A N 1
ATOM 666 C CA . GLU A 1 90 ? -10.288 -16.366 28.556 1.00 85.19 90 GLU A CA 1
ATOM 667 C C . GLU A 1 90 ? -11.798 -16.128 28.407 1.00 85.19 90 GLU A C 1
ATOM 669 O O . GLU A 1 90 ? -12.224 -15.013 28.117 1.00 85.19 90 GLU A O 1
ATOM 674 N N . ALA A 1 91 ? -12.626 -17.105 28.795 1.00 86.50 91 ALA A N 1
ATOM 675 C CA . ALA A 1 91 ? -14.087 -16.992 28.739 1.00 86.50 91 ALA A CA 1
ATOM 676 C C . ALA A 1 91 ? -14.673 -15.835 29.584 1.00 86.50 91 ALA A C 1
ATOM 678 O O . ALA A 1 91 ? -15.786 -15.373 29.328 1.00 86.50 91 ALA A O 1
ATOM 679 N N . SER A 1 92 ? -13.949 -15.360 30.605 1.00 88.00 92 SER A N 1
ATOM 680 C CA . SER A 1 92 ? -14.344 -14.188 31.401 1.00 88.00 92 SER A CA 1
ATOM 681 C C . SER A 1 92 ? -13.933 -12.864 30.742 1.00 88.00 92 SER A C 1
ATOM 683 O O . SER A 1 92 ? -14.659 -11.877 30.864 1.00 88.00 92 SER A O 1
ATOM 685 N N . ILE A 1 93 ? -12.828 -12.866 29.989 1.00 89.44 93 ILE A N 1
ATOM 686 C CA . ILE A 1 93 ? -12.365 -11.742 29.166 1.00 89.44 93 ILE A CA 1
ATOM 687 C C . ILE A 1 93 ? -13.286 -11.587 27.945 1.00 89.44 93 ILE A C 1
ATOM 689 O O . ILE A 1 93 ? -13.786 -10.490 27.707 1.00 89.44 93 ILE A O 1
ATOM 693 N N . ASP A 1 94 ? -13.615 -12.684 27.252 1.00 90.50 94 ASP A N 1
ATOM 694 C CA . ASP A 1 94 ? -14.603 -12.712 26.161 1.00 90.50 94 ASP A CA 1
ATOM 695 C C . ASP A 1 94 ? -15.958 -12.161 26.607 1.00 90.50 94 ASP A C 1
ATOM 697 O O . ASP A 1 94 ? -16.557 -11.326 25.928 1.00 90.50 94 ASP A O 1
ATOM 701 N N . ALA A 1 95 ? -16.444 -12.594 27.777 1.00 89.88 95 ALA A N 1
ATOM 702 C CA . ALA A 1 95 ? -17.707 -12.117 28.325 1.00 89.88 95 ALA A CA 1
ATOM 703 C C . ALA A 1 95 ? -17.694 -10.601 28.592 1.00 89.88 95 ALA A C 1
ATOM 705 O O . ALA A 1 95 ? -18.723 -9.947 28.415 1.00 89.88 95 ALA A O 1
ATOM 706 N N . LEU A 1 96 ? -16.549 -10.035 28.994 1.00 91.62 96 LEU A N 1
ATOM 707 C CA . LEU A 1 96 ? -16.379 -8.594 29.183 1.00 91.62 96 LEU A CA 1
ATOM 708 C C . LEU A 1 96 ? -16.299 -7.841 27.846 1.00 91.62 96 LEU A C 1
ATOM 710 O O . LEU A 1 96 ? -16.956 -6.811 27.697 1.00 91.62 96 LEU A O 1
ATOM 714 N N . ALA A 1 97 ? -15.576 -8.376 26.860 1.00 92.62 97 ALA A N 1
ATOM 715 C CA . ALA A 1 97 ? -15.492 -7.810 25.513 1.00 92.62 97 ALA A CA 1
ATOM 716 C C . ALA A 1 97 ? -16.874 -7.768 24.826 1.00 92.62 97 ALA A C 1
ATOM 718 O O . ALA A 1 97 ? -17.287 -6.741 24.284 1.00 92.62 97 ALA A O 1
ATOM 719 N N . GLU A 1 98 ? -17.643 -8.857 24.927 1.00 92.12 98 GLU A N 1
ATOM 720 C CA . GLU A 1 98 ? -19.038 -8.936 24.476 1.00 92.12 98 GLU A CA 1
ATOM 721 C C . GLU A 1 98 ? -19.974 -7.994 25.247 1.00 92.12 98 GLU A C 1
ATOM 723 O O . GLU A 1 98 ? -20.945 -7.477 24.688 1.00 92.12 98 GLU A O 1
ATOM 728 N N . LEU A 1 99 ? -19.702 -7.729 26.528 1.00 91.19 99 LEU A N 1
ATOM 729 C CA . LEU A 1 99 ? -20.486 -6.769 27.300 1.00 91.19 99 LEU A CA 1
ATOM 730 C C . LEU A 1 99 ? -20.226 -5.332 26.836 1.00 91.19 99 LEU A C 1
ATOM 732 O O . LEU A 1 99 ? -21.190 -4.603 26.612 1.00 91.19 99 LEU A O 1
ATOM 736 N N . TYR A 1 100 ? -18.970 -4.940 26.601 1.00 91.50 100 TYR A N 1
ATOM 737 C CA . TYR A 1 100 ? -18.652 -3.628 26.024 1.00 91.50 100 TYR A CA 1
ATOM 738 C C . TYR A 1 100 ? -19.179 -3.470 24.590 1.00 91.50 100 TYR A C 1
ATOM 740 O O . TYR A 1 100 ? -19.705 -2.408 24.253 1.00 91.50 100 TYR A O 1
ATOM 748 N N . ARG A 1 101 ? -19.158 -4.537 23.777 1.00 91.75 101 ARG A N 1
ATOM 749 C CA . ARG A 1 101 ? -19.806 -4.571 22.452 1.00 91.75 101 ARG A CA 1
ATOM 750 C C . ARG A 1 101 ? -21.323 -4.361 22.523 1.00 91.75 101 ARG A C 1
ATOM 752 O O . ARG A 1 101 ? -21.882 -3.650 21.691 1.00 91.75 101 ARG A O 1
ATOM 759 N N . ARG A 1 102 ? -22.007 -4.937 23.518 1.00 89.50 102 ARG A N 1
ATOM 760 C CA . ARG A 1 102 ? -23.430 -4.637 23.766 1.00 89.50 102 ARG A CA 1
ATOM 761 C C . ARG A 1 102 ? -23.629 -3.208 24.263 1.00 89.50 102 ARG A C 1
ATOM 763 O O . ARG A 1 102 ? -24.557 -2.545 23.817 1.00 89.50 102 ARG A O 1
ATOM 770 N N . VAL A 1 103 ? -22.756 -2.704 25.136 1.00 87.50 103 VAL A N 1
ATOM 771 C CA . VAL A 1 103 ? -22.846 -1.333 25.665 1.00 87.50 103 VAL A CA 1
ATOM 772 C C . VAL A 1 103 ? -22.705 -0.274 24.567 1.00 87.50 103 VAL A C 1
ATOM 774 O O . VAL A 1 103 ? -23.439 0.718 24.602 1.00 87.50 103 VAL A O 1
ATOM 777 N N . SER A 1 104 ? -21.837 -0.479 23.570 1.00 86.31 104 SER A N 1
ATOM 778 C CA . SER A 1 104 ? -21.732 0.434 22.425 1.00 86.31 104 SER A CA 1
ATOM 779 C C . SER A 1 104 ? -23.005 0.417 21.560 1.00 86.31 104 SER A C 1
ATOM 781 O O . SER A 1 104 ? -23.591 1.474 21.302 1.00 86.31 104 SER A O 1
ATOM 783 N N . ALA A 1 105 ? -23.496 -0.771 21.192 1.00 86.50 105 ALA A N 1
ATOM 784 C CA . ALA A 1 105 ? -24.618 -0.945 20.265 1.00 86.50 105 ALA A CA 1
ATOM 785 C C . ALA A 1 105 ? -26.019 -0.684 20.866 1.00 86.50 105 ALA A C 1
ATOM 787 O O . ALA A 1 105 ? -26.875 -0.074 20.220 1.00 86.50 105 ALA A O 1
ATOM 788 N N . GLU A 1 106 ? -26.294 -1.144 22.088 1.00 84.81 106 GLU A N 1
ATOM 789 C CA . GLU A 1 106 ? -27.643 -1.183 22.666 1.00 84.81 106 GLU A CA 1
ATOM 790 C C . GLU A 1 106 ? -27.926 0.017 23.584 1.00 84.81 106 GLU A C 1
ATOM 792 O O . GLU A 1 106 ? -27.375 0.133 24.682 1.00 84.81 106 GLU A O 1
ATOM 797 N N . LYS A 1 107 ? -28.878 0.879 23.201 1.00 73.38 107 LYS A N 1
ATOM 798 C CA . LYS A 1 107 ? -29.275 2.063 23.997 1.00 73.38 107 LYS A CA 1
ATOM 799 C C . LYS A 1 107 ? -29.841 1.729 25.389 1.00 73.38 107 LYS A C 1
ATOM 801 O O . LYS A 1 107 ? -29.782 2.558 26.291 1.00 73.38 107 LYS A O 1
ATOM 806 N N . SER A 1 108 ? -30.357 0.515 25.589 1.00 69.69 108 SER A N 1
ATOM 807 C CA . SER A 1 108 ? -30.902 0.008 26.861 1.00 69.69 108 SER A CA 1
ATOM 808 C C . SER A 1 108 ? -29.849 -0.256 27.949 1.00 69.69 108 SER A C 1
ATOM 810 O O . SER A 1 108 ? -30.204 -0.422 29.114 1.00 69.69 108 SER A O 1
ATOM 812 N N . THR A 1 109 ? -28.557 -0.272 27.615 1.00 76.81 109 THR A N 1
ATOM 813 C CA . THR A 1 109 ? -27.462 -0.673 28.525 1.00 76.81 109 THR A CA 1
ATOM 814 C C . THR A 1 109 ? -27.006 0.414 29.510 1.00 76.81 109 THR A C 1
ATOM 816 O O . THR A 1 109 ? -26.004 0.256 30.204 1.00 76.81 109 THR A O 1
ATOM 819 N N . GLN A 1 110 ? -27.749 1.515 29.642 1.00 72.75 110 GLN A N 1
ATOM 820 C CA . GLN A 1 110 ? -27.369 2.687 30.445 1.00 72.75 110 GLN A CA 1
ATOM 821 C C . GLN A 1 110 ? -27.183 2.423 31.957 1.00 72.75 110 GLN A C 1
ATOM 823 O O . GLN A 1 110 ? -26.582 3.244 32.658 1.00 72.75 110 GLN A O 1
ATOM 828 N N . LEU A 1 111 ? -27.702 1.308 32.480 1.00 73.81 111 LEU A N 1
ATOM 829 C CA . LEU A 1 111 ? -27.421 0.836 33.843 1.00 73.81 111 LEU A CA 1
ATOM 830 C C . LEU A 1 111 ? -26.111 0.033 33.905 1.00 73.81 111 LEU A C 1
ATOM 832 O O . LEU A 1 111 ? -25.289 0.286 34.777 1.00 73.81 111 LEU A O 1
ATOM 836 N N . VAL A 1 112 ? -25.870 -0.851 32.933 1.00 78.56 112 VAL A N 1
ATOM 837 C CA . VAL A 1 112 ? -24.634 -1.650 32.802 1.00 78.56 112 VAL A CA 1
ATOM 838 C C . VAL A 1 112 ? -23.413 -0.736 32.644 1.00 78.56 112 VAL A C 1
ATOM 840 O O . VAL A 1 112 ? -22.407 -0.922 33.321 1.00 78.56 112 VAL A O 1
ATOM 843 N N . ALA A 1 113 ? -23.537 0.315 31.828 1.00 75.69 113 ALA A N 1
ATOM 844 C CA . ALA A 1 113 ? -22.508 1.338 31.636 1.00 75.69 113 ALA A CA 1
ATOM 845 C C . ALA A 1 113 ? -22.127 2.097 32.927 1.00 75.69 113 ALA A C 1
ATOM 847 O O . ALA A 1 113 ? -21.024 2.624 33.015 1.00 75.69 113 ALA A O 1
ATOM 848 N N . ALA A 1 114 ? -23.021 2.161 33.926 1.00 75.44 114 ALA A N 1
ATOM 849 C CA . ALA A 1 114 ? -22.735 2.780 35.226 1.00 75.44 114 ALA A CA 1
ATOM 850 C C . ALA A 1 114 ? -22.008 1.832 36.195 1.00 75.44 114 ALA A C 1
ATOM 852 O O . ALA A 1 114 ? -21.309 2.286 37.094 1.00 75.44 114 ALA A O 1
ATOM 853 N N . GLU A 1 115 ? -22.200 0.521 36.045 1.00 80.88 115 GLU A N 1
ATOM 854 C CA . GLU A 1 115 ? -21.571 -0.495 36.896 1.00 80.88 115 GLU A CA 1
ATOM 855 C C . GLU A 1 115 ? -20.139 -0.836 36.459 1.00 80.88 115 GLU A C 1
ATOM 857 O O . GLU A 1 115 ? -19.367 -1.371 37.255 1.00 80.88 115 GLU A O 1
ATOM 862 N N . ILE A 1 116 ? -19.814 -0.576 35.188 1.00 85.25 116 ILE A N 1
ATOM 863 C CA . ILE A 1 116 ? -18.574 -0.993 34.522 1.00 85.25 116 ILE A CA 1
ATOM 864 C C . ILE A 1 116 ? -17.987 0.192 33.716 1.00 85.25 116 ILE A C 1
ATOM 866 O O . ILE A 1 116 ? -17.876 0.116 32.486 1.00 85.25 116 ILE A O 1
ATOM 870 N N . PRO A 1 117 ? -17.668 1.325 34.375 1.00 86.88 117 PRO A N 1
ATOM 871 C CA . PRO A 1 117 ? -17.074 2.484 33.714 1.00 86.88 117 PRO A CA 1
ATO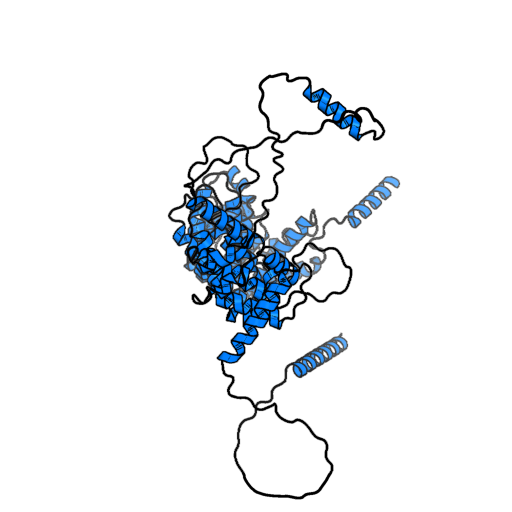M 872 C C . PRO A 1 117 ? -15.658 2.175 33.206 1.00 86.88 117 PRO A C 1
ATOM 874 O O . PRO A 1 117 ? -15.056 1.162 33.556 1.00 86.88 117 PRO A O 1
ATOM 877 N N . ILE A 1 118 ? -15.100 3.062 32.386 1.00 87.31 118 ILE A N 1
ATOM 878 C CA . ILE A 1 118 ? -13.704 2.973 31.960 1.00 87.31 118 ILE A CA 1
ATOM 879 C C . ILE A 1 118 ? -12.839 3.665 33.017 1.00 87.31 118 ILE A C 1
ATOM 881 O O . ILE A 1 118 ? -13.011 4.852 33.294 1.00 87.31 118 ILE A O 1
ATOM 885 N N . THR A 1 119 ? -11.905 2.924 33.608 1.00 86.50 119 THR A N 1
ATOM 886 C CA . THR A 1 119 ? -10.924 3.418 34.586 1.00 86.50 119 THR A CA 1
ATOM 887 C C . THR A 1 119 ? -9.516 3.357 33.997 1.00 86.50 119 THR A C 1
ATOM 889 O O . THR A 1 119 ? -9.258 2.556 33.100 1.00 86.50 119 THR A O 1
ATOM 892 N N . ALA A 1 120 ? -8.581 4.172 34.497 1.00 84.94 120 ALA A N 1
ATOM 893 C CA . ALA A 1 120 ? -7.181 4.098 34.059 1.00 84.94 120 ALA A CA 1
ATOM 894 C C . ALA A 1 120 ? -6.578 2.705 34.337 1.00 84.94 120 ALA A C 1
ATOM 896 O O . ALA A 1 120 ? -5.968 2.110 33.459 1.00 84.94 120 ALA A O 1
ATOM 897 N N . THR A 1 121 ? -6.889 2.127 35.501 1.00 85.56 121 THR A N 1
ATOM 898 C CA . THR A 1 121 ? -6.536 0.752 35.891 1.00 85.56 121 THR A CA 1
ATOM 899 C C . THR A 1 121 ? -7.080 -0.316 34.939 1.00 85.56 121 THR A C 1
ATOM 901 O O . THR A 1 121 ? -6.375 -1.277 34.652 1.00 85.56 121 THR A O 1
ATOM 904 N N . LEU A 1 122 ? -8.290 -0.150 34.384 1.00 87.69 122 LEU A N 1
ATOM 905 C CA . LEU A 1 122 ? -8.799 -1.052 33.343 1.00 87.69 122 LEU A CA 1
ATOM 906 C C . LEU A 1 122 ? -7.936 -0.982 32.076 1.00 87.69 122 LEU A C 1
ATOM 908 O O . LEU A 1 122 ? -7.659 -2.017 31.475 1.00 87.69 122 LEU A O 1
ATOM 912 N N . LEU A 1 123 ? -7.520 0.220 31.664 1.00 88.00 123 LEU A N 1
ATOM 913 C CA . LEU A 1 123 ? -6.668 0.408 30.486 1.00 88.00 123 LEU A CA 1
ATOM 914 C C . LEU A 1 123 ? -5.264 -0.165 30.721 1.00 88.00 123 LEU A C 1
ATOM 916 O O . LEU A 1 123 ? -4.756 -0.870 29.853 1.00 88.00 123 LEU A O 1
ATOM 920 N N . ASP A 1 124 ? -4.691 0.046 31.909 1.00 85.94 124 ASP A N 1
ATOM 921 C CA . ASP A 1 124 ? -3.422 -0.560 32.333 1.00 85.94 124 ASP A CA 1
ATOM 922 C C . ASP A 1 124 ? -3.519 -2.101 32.342 1.00 85.94 124 ASP A C 1
ATOM 924 O O . ASP A 1 124 ? -2.630 -2.787 31.835 1.00 85.94 124 ASP A O 1
ATOM 928 N N . GLY A 1 125 ? -4.635 -2.663 32.822 1.00 85.44 125 GLY A N 1
ATOM 929 C CA . GLY A 1 125 ? -4.914 -4.102 32.782 1.00 85.44 125 GLY A CA 1
ATOM 930 C C . GLY A 1 125 ? -5.068 -4.660 31.359 1.00 85.44 125 GLY A C 1
ATOM 931 O O . GLY A 1 125 ? -4.586 -5.753 31.066 1.00 85.44 125 GLY A O 1
ATOM 932 N N . VAL A 1 126 ? -5.684 -3.908 30.441 1.00 86.81 126 VAL A N 1
ATOM 933 C CA . VAL A 1 126 ? -5.781 -4.273 29.014 1.00 86.81 126 VAL A CA 1
ATOM 934 C C . VAL A 1 126 ? -4.423 -4.171 28.311 1.00 86.81 126 VAL A C 1
ATOM 936 O O . VAL A 1 126 ? -4.116 -5.019 27.472 1.00 86.81 126 VAL A O 1
ATOM 939 N N . ALA A 1 127 ? -3.587 -3.195 28.671 1.00 85.56 127 ALA A N 1
ATOM 940 C CA . ALA A 1 127 ? -2.208 -3.095 28.198 1.00 85.56 127 ALA A CA 1
ATOM 941 C C . ALA A 1 127 ? -1.349 -4.268 28.709 1.00 85.56 127 ALA A C 1
ATOM 943 O O . ALA A 1 127 ? -0.606 -4.865 27.932 1.00 85.56 127 ALA A O 1
ATOM 944 N N . PHE A 1 128 ? -1.504 -4.660 29.979 1.00 84.38 128 PHE A N 1
ATOM 945 C CA . PHE A 1 128 ? -0.841 -5.830 30.569 1.00 84.38 128 PHE A CA 1
ATOM 946 C C . PHE A 1 128 ? -1.242 -7.147 29.886 1.00 84.38 128 PHE A C 1
ATOM 948 O O . PHE A 1 128 ? -0.379 -7.973 29.598 1.00 84.38 128 PHE A O 1
ATOM 955 N N . LEU A 1 129 ? -2.532 -7.341 29.582 1.00 84.19 129 LEU A N 1
ATOM 956 C CA . LEU A 1 129 ? -3.016 -8.540 28.881 1.00 84.19 129 LEU A CA 1
ATOM 957 C C . LEU A 1 129 ? -2.546 -8.647 27.421 1.00 84.19 129 LEU A C 1
ATOM 959 O O . LEU A 1 129 ? -2.576 -9.738 26.860 1.00 84.19 129 LEU A O 1
ATOM 963 N N . ASN A 1 130 ? -2.143 -7.540 26.796 1.00 82.50 130 ASN A N 1
ATOM 964 C CA . ASN A 1 130 ? -1.666 -7.512 25.410 1.00 82.50 130 ASN A CA 1
ATOM 965 C C . ASN A 1 130 ? -0.149 -7.239 25.314 1.00 82.50 130 ASN A C 1
ATOM 967 O O . ASN A 1 130 ? 0.325 -6.789 24.274 1.00 82.50 130 ASN A O 1
ATOM 971 N N . ASP A 1 131 ? 0.602 -7.506 26.392 1.00 74.25 131 ASP A N 1
ATOM 972 C CA . ASP A 1 131 ? 2.068 -7.382 26.479 1.00 74.25 131 ASP A CA 1
ATOM 973 C C . ASP A 1 131 ? 2.621 -5.974 26.129 1.00 74.25 131 ASP A C 1
ATOM 975 O O . ASP A 1 131 ? 3.743 -5.822 25.646 1.00 74.25 131 ASP A O 1
ATOM 979 N N . GLN A 1 132 ? 1.853 -4.911 26.412 1.00 56.50 132 GLN A N 1
ATOM 980 C CA . GLN A 1 132 ? 2.213 -3.508 26.114 1.00 56.50 132 GLN A CA 1
ATOM 981 C C . GLN A 1 132 ? 2.874 -2.767 27.289 1.00 56.50 132 GLN A C 1
ATOM 983 O O . GLN A 1 132 ? 3.187 -1.579 27.192 1.00 56.50 132 GLN A O 1
ATOM 988 N N . SER A 1 133 ? 3.095 -3.448 28.414 1.00 52.16 133 SER A N 1
ATOM 989 C CA . SER A 1 133 ? 3.807 -2.895 29.569 1.00 52.16 133 SER A CA 1
ATOM 990 C C . SER A 1 133 ? 5.315 -2.774 29.287 1.00 52.16 133 SER A C 1
ATOM 992 O O . SER A 1 133 ? 5.900 -3.708 28.735 1.00 52.16 133 SER A O 1
ATOM 994 N N . PRO A 1 134 ? 6.002 -1.695 29.718 1.00 40.28 134 PRO A N 1
ATOM 995 C CA . PRO A 1 134 ? 7.460 -1.637 29.656 1.00 40.28 134 PRO A CA 1
ATOM 996 C C . PRO A 1 134 ? 8.052 -2.769 30.507 1.00 40.28 134 PRO A C 1
ATOM 998 O O . PRO A 1 134 ? 7.857 -2.829 31.721 1.00 40.28 134 PRO A O 1
ATOM 1001 N N . SER A 1 135 ? 8.741 -3.699 29.847 1.00 39.44 135 SER A N 1
ATOM 1002 C CA . SER A 1 135 ? 9.160 -4.971 30.436 1.00 39.44 135 SER A CA 1
ATOM 1003 C C . SER A 1 135 ? 10.120 -4.794 31.620 1.00 39.44 135 SER A C 1
ATOM 1005 O O . SER A 1 135 ? 11.313 -4.545 31.431 1.00 39.44 135 SER A O 1
ATOM 1007 N N . TYR A 1 136 ? 9.647 -5.086 32.836 1.00 37.81 136 TYR A N 1
ATOM 1008 C CA . TYR A 1 136 ? 10.527 -5.567 33.902 1.00 37.81 136 TYR A CA 1
ATOM 1009 C C . TYR A 1 136 ? 11.081 -6.931 33.477 1.00 37.81 136 TYR A C 1
ATOM 1011 O O . TYR A 1 136 ? 10.349 -7.917 33.392 1.00 37.81 136 TYR A O 1
ATOM 1019 N N . GLY A 1 137 ? 12.371 -6.962 33.136 1.00 40.94 137 GLY A N 1
ATOM 1020 C CA . GLY A 1 137 ? 12.991 -8.095 32.453 1.00 40.94 137 GLY A CA 1
ATOM 1021 C C . GLY A 1 137 ? 12.841 -9.4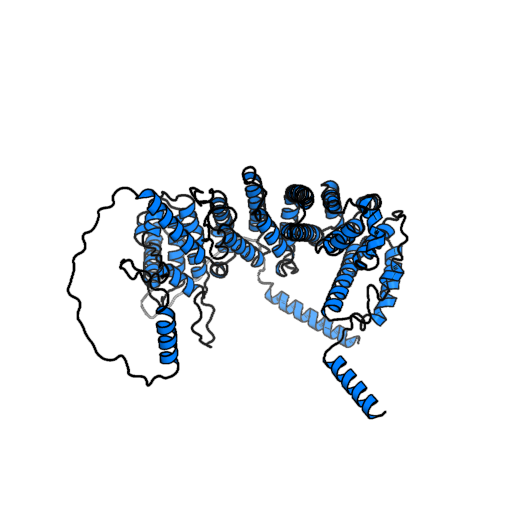24 33.197 1.00 40.94 137 GLY A C 1
ATOM 1022 O O . GLY A 1 137 ? 13.206 -9.540 34.365 1.00 40.94 137 GLY A O 1
ATOM 1023 N N . SER A 1 138 ? 12.380 -10.456 32.488 1.00 34.97 138 SER A N 1
ATOM 1024 C CA . SER A 1 138 ? 12.506 -11.843 32.938 1.00 34.97 138 SER A CA 1
ATOM 1025 C C . SER A 1 138 ? 12.890 -12.754 31.769 1.00 34.97 138 SER A C 1
ATOM 1027 O O . SER A 1 138 ? 12.125 -12.952 30.831 1.00 34.97 138 SER A O 1
ATOM 1029 N N . ASN A 1 139 ? 14.099 -13.322 31.835 1.00 35.19 139 ASN A N 1
ATOM 1030 C CA . ASN A 1 139 ? 14.609 -14.309 30.876 1.00 35.19 139 ASN A CA 1
ATOM 1031 C C . ASN A 1 139 ? 13.989 -15.691 31.149 1.00 35.19 139 ASN A C 1
ATOM 1033 O O . ASN A 1 139 ? 14.684 -16.636 31.517 1.00 35.19 139 ASN A O 1
ATOM 1037 N N . ALA A 1 140 ? 12.670 -15.799 31.009 1.00 37.34 140 ALA A N 1
ATOM 1038 C CA . ALA A 1 140 ? 11.938 -17.054 31.109 1.00 37.34 140 ALA A CA 1
ATOM 1039 C C . ALA A 1 140 ? 11.069 -17.235 29.864 1.00 37.34 140 ALA A C 1
ATOM 1041 O O . ALA A 1 140 ? 10.418 -16.293 29.417 1.00 37.34 140 ALA A O 1
ATOM 1042 N N . THR A 1 141 ? 11.042 -18.454 29.326 1.00 41.72 141 THR A N 1
ATOM 1043 C CA . THR A 1 141 ? 10.178 -18.867 28.214 1.00 41.72 141 THR A CA 1
ATOM 1044 C C . THR A 1 141 ? 8.707 -18.805 28.623 1.00 41.72 141 THR A C 1
ATOM 1046 O O . THR A 1 141 ? 8.121 -19.805 29.034 1.00 41.72 141 THR A O 1
ATOM 1049 N N . GLN A 1 142 ? 8.118 -17.615 28.531 1.00 38.41 142 GLN A N 1
ATOM 1050 C CA . GLN A 1 142 ? 6.685 -17.402 28.680 1.00 38.41 142 GLN A CA 1
ATOM 1051 C C . GLN A 1 142 ? 6.012 -17.548 27.315 1.00 38.41 142 GLN A C 1
ATOM 1053 O O . GLN A 1 142 ? 6.480 -17.011 26.312 1.00 38.41 142 GLN A O 1
ATOM 1058 N N . THR A 1 143 ? 4.914 -18.298 27.286 1.00 43.34 143 THR A N 1
ATOM 1059 C CA . THR A 1 143 ? 3.953 -18.273 26.180 1.00 43.34 143 THR A CA 1
ATOM 1060 C C . THR A 1 143 ? 3.449 -16.841 25.969 1.00 43.34 143 THR A C 1
ATOM 1062 O O . THR A 1 143 ? 3.304 -16.131 26.969 1.00 43.34 143 THR A O 1
ATOM 1065 N N . PRO A 1 144 ? 3.154 -16.414 24.724 1.00 49.72 144 PRO A N 1
ATOM 1066 C CA . PRO A 1 144 ? 2.559 -15.099 24.479 1.00 49.72 144 PRO A CA 1
ATOM 1067 C C . PRO A 1 144 ? 1.291 -14.946 25.326 1.00 49.72 144 PRO A C 1
ATOM 1069 O O . PRO A 1 144 ? 0.492 -15.883 25.401 1.00 49.72 144 PRO A O 1
ATOM 1072 N N . ARG A 1 145 ? 1.135 -13.808 26.016 1.00 61.75 145 ARG A N 1
ATOM 1073 C CA . ARG A 1 145 ? -0.017 -13.582 26.906 1.00 61.75 145 ARG A CA 1
ATOM 1074 C C . ARG A 1 145 ? -1.214 -13.003 26.157 1.00 61.75 145 ARG A C 1
ATOM 1076 O O . ARG A 1 145 ? -2.342 -13.134 26.630 1.00 61.75 145 ARG A O 1
ATOM 1083 N N . SER A 1 146 ? -0.969 -12.413 24.987 1.00 72.06 146 SER A N 1
ATOM 1084 C CA . SER A 1 146 ? -2.007 -11.967 24.067 1.00 72.06 146 SER A CA 1
ATOM 1085 C C . SER A 1 146 ? -2.856 -13.151 23.585 1.00 72.06 146 SER A C 1
ATOM 1087 O O . SER A 1 146 ? -2.399 -14.059 22.892 1.00 72.06 146 SER A O 1
ATOM 1089 N N . SER A 1 147 ? -4.130 -13.122 23.966 1.00 86.25 147 SER A N 1
ATOM 1090 C CA . SER A 1 147 ? -5.163 -14.070 23.542 1.00 86.25 147 SER A CA 1
ATOM 1091 C C . SER A 1 147 ? -6.103 -13.389 22.547 1.00 86.25 147 SER A C 1
ATOM 1093 O O . SER A 1 147 ? -6.153 -12.158 22.453 1.00 86.25 147 SER A O 1
ATOM 1095 N N . GLU A 1 148 ? -6.908 -14.166 21.821 1.00 89.81 148 GLU A N 1
ATOM 1096 C CA . GLU A 1 148 ? -7.982 -13.573 21.017 1.00 89.81 148 GLU A CA 1
ATOM 1097 C C . GLU A 1 148 ? -8.944 -12.763 21.904 1.00 89.81 148 GLU A C 1
ATOM 1099 O O . GLU A 1 148 ? -9.311 -11.641 21.556 1.00 89.81 148 GLU A O 1
ATOM 1104 N N . SER A 1 149 ? -9.259 -13.271 23.098 1.00 89.88 149 SER A N 1
ATOM 1105 C CA . SER A 1 149 ? -10.112 -12.605 24.082 1.00 89.88 149 SER A CA 1
ATOM 1106 C C . SER A 1 149 ? -9.563 -11.249 24.540 1.00 89.88 149 SER A C 1
ATOM 1108 O O . SER A 1 149 ? -10.315 -10.274 24.603 1.00 89.88 149 SER A O 1
ATOM 1110 N N . SER A 1 150 ? -8.261 -11.141 24.843 1.00 90.44 150 SER A N 1
ATOM 1111 C CA . SER A 1 150 ? -7.654 -9.870 25.279 1.00 90.44 150 SER A CA 1
ATOM 1112 C C . SER A 1 150 ? -7.619 -8.823 24.166 1.00 90.44 150 SER A C 1
ATOM 1114 O O . SER A 1 150 ? -7.821 -7.634 24.431 1.00 90.44 150 SER A O 1
ATOM 1116 N N . ALA A 1 151 ? -7.433 -9.262 22.922 1.00 91.12 151 ALA A N 1
ATOM 1117 C CA . ALA A 1 151 ? -7.450 -8.392 21.755 1.00 91.12 151 ALA A CA 1
ATOM 1118 C C . ALA A 1 151 ? -8.882 -7.983 21.349 1.00 91.12 151 ALA A C 1
ATOM 1120 O O . ALA A 1 151 ? -9.108 -6.850 20.921 1.00 91.12 151 ALA A O 1
ATOM 1121 N N . LEU A 1 152 ? -9.882 -8.849 21.559 1.00 93.62 152 LEU A N 1
ATOM 1122 C CA . LEU A 1 152 ? -11.302 -8.496 21.435 1.00 93.62 152 LEU A CA 1
ATOM 1123 C C . LEU A 1 152 ? -11.756 -7.516 22.521 1.00 93.62 152 LEU A C 1
ATOM 1125 O O . LEU A 1 152 ? -12.530 -6.602 22.230 1.00 93.62 152 LEU A O 1
ATOM 1129 N N . LEU A 1 153 ? -11.251 -7.646 23.752 1.00 93.81 153 LEU A N 1
ATOM 1130 C CA . LEU A 1 153 ? -11.487 -6.660 24.808 1.00 93.81 153 LEU A CA 1
ATOM 1131 C C . LEU A 1 153 ? -10.910 -5.293 24.408 1.00 93.81 153 LEU A C 1
ATOM 1133 O O . LEU A 1 153 ? -11.629 -4.292 24.469 1.00 93.81 153 LEU A O 1
ATOM 1137 N N . ALA A 1 154 ? -9.674 -5.256 23.901 1.00 92.94 154 ALA A N 1
ATOM 1138 C CA . ALA A 1 154 ? -9.066 -4.042 23.360 1.00 92.94 154 ALA A CA 1
ATOM 1139 C C . ALA A 1 154 ? -9.890 -3.447 22.199 1.00 92.94 154 ALA A C 1
ATOM 1141 O O . ALA A 1 154 ? -10.192 -2.255 22.215 1.00 92.94 154 ALA A O 1
ATOM 1142 N N . ALA A 1 155 ? -10.340 -4.262 21.235 1.00 94.25 155 ALA A N 1
ATOM 1143 C CA . ALA A 1 155 ? -11.211 -3.818 20.140 1.00 94.25 155 ALA A CA 1
ATOM 1144 C C . ALA A 1 155 ? -12.553 -3.251 20.641 1.00 94.25 155 ALA A C 1
ATOM 1146 O O . ALA A 1 155 ? -13.022 -2.224 20.144 1.00 94.25 155 ALA A O 1
ATOM 1147 N N . SER A 1 156 ? -13.160 -3.871 21.658 1.00 94.06 156 SER A N 1
ATOM 1148 C CA . SER A 1 156 ? -14.418 -3.390 22.239 1.00 94.06 156 SER A CA 1
ATOM 1149 C C . SER A 1 156 ? -14.278 -2.000 22.875 1.00 94.06 156 SER A C 1
ATOM 1151 O O . SER A 1 156 ? -15.163 -1.163 22.707 1.00 94.06 156 SER A O 1
ATOM 1153 N N . LEU A 1 157 ? -13.150 -1.715 23.533 1.00 92.69 157 LEU A N 1
ATOM 1154 C CA . LEU A 1 157 ? -12.893 -0.437 24.200 1.00 92.69 157 LEU A CA 1
ATOM 1155 C C . LEU A 1 157 ? -12.399 0.638 23.221 1.00 92.69 157 LEU A C 1
ATOM 1157 O O . LEU A 1 157 ? -13.026 1.691 23.087 1.00 92.69 157 LEU A O 1
ATOM 1161 N N . PHE A 1 158 ? -11.300 0.368 22.514 1.00 94.12 158 PHE A N 1
ATOM 1162 C CA . PHE A 1 158 ? -10.588 1.355 21.696 1.00 94.12 158 PHE A CA 1
ATOM 1163 C C . PHE A 1 158 ? -11.212 1.606 20.319 1.00 94.12 158 PHE A C 1
ATOM 1165 O O . PHE A 1 158 ? -10.916 2.633 19.709 1.00 94.12 158 PHE A O 1
ATOM 1172 N N . LEU A 1 159 ? -12.075 0.703 19.833 1.00 94.31 159 LEU A N 1
ATOM 1173 C CA . LEU A 1 159 ? -12.831 0.896 18.591 1.00 94.31 159 LEU A CA 1
ATOM 1174 C C . LEU A 1 159 ? -14.317 1.127 18.888 1.00 94.31 159 LEU A C 1
ATOM 1176 O O . LEU A 1 159 ? -14.822 2.219 18.647 1.00 94.31 159 LEU A O 1
ATOM 1180 N N . LEU A 1 160 ? -15.027 0.142 19.451 1.00 93.88 160 LEU A N 1
ATOM 1181 C CA . LEU A 1 160 ? -16.497 0.201 19.526 1.00 93.88 160 LEU A CA 1
ATOM 1182 C C . LEU A 1 160 ? -17.017 1.247 20.523 1.00 93.88 160 LEU A C 1
ATOM 1184 O O . LEU A 1 160 ? -17.900 2.043 20.195 1.00 93.88 160 LEU A O 1
ATOM 1188 N N . VAL A 1 161 ? -16.490 1.252 21.749 1.00 91.25 161 VAL A N 1
ATOM 1189 C CA . VAL A 1 161 ? -16.878 2.238 22.767 1.00 91.25 161 VAL A CA 1
ATOM 1190 C C . VAL A 1 161 ? -16.311 3.615 22.425 1.00 91.25 161 VAL A C 1
ATOM 1192 O O . VAL A 1 161 ? -17.037 4.602 22.526 1.00 91.25 161 VAL A O 1
ATOM 1195 N N . PHE A 1 162 ? -15.072 3.697 21.931 1.00 92.88 162 PHE A N 1
ATOM 1196 C CA . PHE A 1 162 ? -14.507 4.957 21.444 1.00 92.88 162 PHE A CA 1
ATOM 1197 C C . PHE A 1 162 ? -15.355 5.592 20.328 1.00 92.88 162 PHE A C 1
ATOM 1199 O O . PHE A 1 162 ? -15.689 6.774 20.415 1.00 92.88 162 PHE A O 1
ATOM 1206 N N . ARG A 1 163 ? -15.802 4.806 19.336 1.00 92.38 163 ARG A N 1
ATOM 1207 C CA . ARG A 1 163 ? -16.741 5.268 18.305 1.00 92.38 163 ARG A CA 1
ATOM 1208 C C . ARG A 1 163 ? -18.039 5.795 18.912 1.00 92.38 163 ARG A C 1
ATOM 1210 O O . ARG A 1 163 ? -18.465 6.874 18.513 1.00 92.38 163 ARG A O 1
ATOM 1217 N N . LEU A 1 164 ? -18.657 5.090 19.869 1.00 90.44 164 LEU A N 1
ATOM 1218 C CA . LEU A 1 164 ? -19.872 5.582 20.539 1.00 90.44 164 LEU A CA 1
ATOM 1219 C C . LEU A 1 164 ? -19.639 6.972 21.159 1.00 90.44 164 LEU A C 1
ATOM 1221 O O . LEU A 1 164 ? -20.489 7.854 21.026 1.00 90.44 164 LEU A O 1
ATOM 1225 N N . CYS A 1 165 ? -18.487 7.179 21.800 1.00 88.44 165 CYS A N 1
ATOM 1226 C CA . CYS A 1 165 ? -18.131 8.461 22.403 1.00 88.44 165 CYS A CA 1
ATOM 1227 C C . CYS A 1 165 ? -17.950 9.598 21.380 1.00 88.44 165 CYS A C 1
ATOM 1229 O O . CYS A 1 165 ? -18.211 10.750 21.728 1.00 88.44 165 CYS A O 1
ATOM 1231 N N . LEU A 1 166 ? -17.528 9.291 20.145 1.00 87.75 166 LEU A N 1
ATOM 1232 C CA . LEU A 1 166 ? -17.443 10.254 19.039 1.00 87.75 166 LEU A CA 1
ATOM 1233 C C . LEU A 1 166 ? -18.805 10.498 18.360 1.00 87.75 166 LEU A C 1
ATOM 1235 O O . LEU A 1 166 ? -19.156 11.636 18.075 1.00 87.75 166 LEU A O 1
ATOM 1239 N N . GLU A 1 167 ? -19.577 9.440 18.093 1.00 88.62 167 GLU A N 1
ATOM 1240 C CA . GLU A 1 167 ? -20.825 9.496 17.313 1.00 88.62 167 GLU A CA 1
ATOM 1241 C C . GLU A 1 167 ? -22.014 10.045 18.120 1.00 88.62 167 GLU A C 1
ATOM 1243 O O . GLU A 1 167 ? -22.962 10.592 17.558 1.00 88.62 167 GLU A O 1
ATOM 1248 N N . SER A 1 168 ? -22.014 9.887 19.445 1.00 85.62 168 SER A N 1
ATOM 1249 C CA . SER A 1 168 ? -23.104 10.348 20.316 1.00 85.62 168 SER A CA 1
ATOM 1250 C C . SER A 1 168 ? -22.575 10.903 21.647 1.00 85.62 168 SER A C 1
ATOM 1252 O O . SER A 1 168 ? -22.849 10.337 22.707 1.00 85.62 168 SER A O 1
ATOM 1254 N N . PRO A 1 169 ? -21.845 12.036 21.630 1.00 80.56 169 PRO A N 1
ATOM 1255 C CA . PRO A 1 169 ? -21.188 12.595 22.816 1.00 80.56 169 PRO A CA 1
ATOM 1256 C C . PRO A 1 169 ? -22.167 13.087 23.898 1.00 80.56 169 PRO A C 1
ATOM 1258 O O . PRO A 1 169 ? -21.768 13.279 25.045 1.00 80.56 169 PRO A O 1
ATOM 1261 N N . GLU A 1 170 ? -23.438 13.310 23.557 1.00 81.31 170 GLU A N 1
ATOM 1262 C CA . GLU A 1 170 ? -24.508 13.685 24.496 1.00 81.31 170 GLU A CA 1
ATOM 1263 C C . GLU A 1 170 ? -25.244 12.476 25.104 1.00 81.31 170 GLU A C 1
ATOM 1265 O O . GLU A 1 170 ? -26.112 12.647 25.959 1.00 81.31 170 GLU A O 1
ATOM 1270 N N . ASP A 1 171 ? -24.924 11.244 24.688 1.00 82.81 171 ASP A N 1
ATOM 1271 C CA . ASP A 1 171 ? -25.564 10.049 25.235 1.00 82.81 171 ASP A CA 1
ATOM 1272 C C . ASP A 1 171 ? -25.154 9.860 26.711 1.00 82.81 171 ASP A C 1
ATOM 1274 O O . ASP A 1 171 ? -23.959 9.776 27.017 1.00 82.81 171 ASP A O 1
ATOM 1278 N N . PRO A 1 172 ? -26.103 9.729 27.656 1.00 81.06 172 PRO A N 1
ATOM 1279 C CA . PRO A 1 172 ? -25.775 9.577 29.070 1.00 81.06 172 PRO A CA 1
ATOM 1280 C C . PRO A 1 172 ? -25.080 8.239 29.393 1.00 81.06 172 PRO A C 1
ATOM 1282 O O . PRO A 1 172 ? -24.651 8.039 30.528 1.00 81.06 172 PRO A O 1
ATOM 1285 N N . ARG A 1 173 ? -24.954 7.306 28.433 1.00 83.56 173 ARG A N 1
ATOM 1286 C CA . ARG A 1 173 ? -24.020 6.166 28.503 1.00 83.56 173 ARG A CA 1
ATOM 1287 C C . ARG A 1 173 ? -22.562 6.631 28.453 1.00 83.56 173 ARG A C 1
ATOM 1289 O O . ARG A 1 173 ? -21.760 6.147 29.243 1.00 83.56 173 ARG A O 1
ATOM 1296 N N . VAL A 1 174 ? -22.226 7.575 27.571 1.00 82.88 174 VAL A N 1
ATOM 1297 C CA . VAL A 1 174 ? -20.858 8.091 27.375 1.00 82.88 174 VAL A CA 1
ATOM 1298 C C . VAL A 1 174 ? -20.376 8.831 28.619 1.00 82.88 174 VAL A C 1
ATOM 1300 O O . VAL A 1 174 ? -19.259 8.603 29.077 1.00 82.88 174 VAL A O 1
ATOM 1303 N N . GLU A 1 175 ? -21.235 9.654 29.225 1.00 83.19 175 GLU A N 1
ATOM 1304 C CA . GLU A 1 175 ? -20.915 10.338 30.483 1.00 83.19 175 GLU A CA 1
ATOM 1305 C C . GLU A 1 175 ? -20.595 9.344 31.612 1.00 83.19 175 GLU A C 1
ATOM 1307 O O . GLU A 1 175 ? -19.590 9.508 32.299 1.00 83.19 175 GLU A O 1
ATOM 1312 N N . LYS A 1 176 ? -21.386 8.271 31.749 1.00 84.12 176 LYS A N 1
ATOM 1313 C CA . LYS A 1 176 ? -21.172 7.200 32.740 1.00 84.12 176 LYS A CA 1
ATOM 1314 C C . LYS A 1 176 ? -19.924 6.356 32.473 1.00 84.12 176 LYS A C 1
ATOM 1316 O O . LYS A 1 176 ? -19.236 5.981 33.413 1.00 84.12 176 LYS A O 1
ATOM 1321 N N . LEU A 1 177 ? -19.615 6.066 31.210 1.00 84.44 177 LEU A N 1
ATOM 1322 C CA . LEU A 1 177 ? -18.407 5.319 30.849 1.00 84.44 177 LEU A CA 1
ATOM 1323 C C . LEU A 1 177 ? -17.141 6.132 31.124 1.00 84.44 177 LEU A C 1
ATOM 1325 O O . LEU A 1 177 ? -16.155 5.580 31.601 1.00 84.44 177 LEU A O 1
ATOM 1329 N N . LEU A 1 178 ? -17.168 7.438 30.853 1.00 85.75 178 LEU A N 1
ATOM 1330 C CA . LEU A 1 178 ? -16.014 8.318 31.026 1.00 85.75 178 LEU A CA 1
ATOM 1331 C C . LEU A 1 178 ? -15.924 8.946 32.427 1.00 85.75 178 LEU A C 1
ATOM 1333 O O . LEU A 1 178 ? -14.884 9.525 32.746 1.00 85.75 178 LEU A O 1
ATOM 1337 N N . SER A 1 179 ? -16.956 8.867 33.277 1.00 82.94 179 SER A N 1
ATOM 1338 C CA . SER A 1 179 ? -16.979 9.570 34.573 1.00 82.94 179 SER A CA 1
ATOM 1339 C C . SER A 1 179 ? -15.802 9.189 35.470 1.00 82.94 179 SER A C 1
ATOM 1341 O O . SER A 1 179 ? -15.157 10.078 36.021 1.00 82.94 179 SER A O 1
ATOM 1343 N N . SER A 1 180 ? -15.478 7.896 35.540 1.00 79.88 180 SER A N 1
ATOM 1344 C CA . SER A 1 180 ? -14.425 7.334 36.403 1.00 79.88 180 SER A CA 1
ATOM 1345 C C . SER A 1 180 ? -13.031 7.294 35.764 1.00 79.88 180 SER A C 1
ATOM 1347 O O . SER A 1 180 ? -12.090 6.798 36.381 1.00 79.88 180 SER A O 1
ATOM 1349 N N . LEU A 1 181 ? -12.878 7.815 34.542 1.00 81.56 181 LEU A N 1
ATOM 1350 C CA . LEU A 1 181 ? -11.579 7.915 33.886 1.00 81.56 181 LEU A CA 1
ATOM 1351 C C . LEU A 1 181 ? -10.826 9.136 34.427 1.00 81.56 181 LEU A C 1
ATOM 1353 O O . LEU A 1 181 ? -11.067 10.267 33.996 1.00 81.56 181 LEU A O 1
ATOM 1357 N N . GLU A 1 182 ? -9.948 8.915 35.401 1.00 76.31 182 GLU A N 1
ATOM 1358 C CA . GLU A 1 182 ? -9.055 9.940 35.941 1.00 76.31 182 GLU A CA 1
ATOM 1359 C C . GLU A 1 182 ? -7.815 10.087 35.057 1.00 76.31 182 GLU A C 1
ATOM 1361 O O . GLU A 1 182 ? -7.009 9.165 34.925 1.00 76.31 182 GLU A O 1
ATOM 1366 N N . ILE A 1 183 ? -7.640 11.268 34.465 1.00 73.81 183 ILE A N 1
ATOM 1367 C CA . ILE A 1 183 ? -6.405 11.612 33.764 1.00 73.81 183 ILE A CA 1
ATOM 1368 C C . ILE A 1 183 ? -5.416 12.097 34.816 1.00 73.81 183 ILE A C 1
ATOM 1370 O O . ILE A 1 183 ? -5.592 13.177 35.387 1.00 73.81 183 ILE A O 1
ATOM 1374 N N . LYS A 1 184 ? -4.345 11.335 35.041 1.00 58.56 184 LYS A N 1
ATOM 1375 C CA . LYS A 1 184 ? -3.162 11.861 35.726 1.00 58.56 184 LYS A CA 1
ATOM 1376 C C . LYS A 1 184 ? -2.564 12.945 34.831 1.00 58.56 184 LYS A C 1
ATOM 1378 O O . LYS A 1 184 ? -1.793 12.636 33.927 1.00 58.56 184 LYS A O 1
ATOM 1383 N N . GLN A 1 185 ? -2.923 14.209 35.068 1.00 44.00 185 GLN A N 1
ATOM 1384 C CA . GLN A 1 185 ? -2.152 15.326 34.532 1.00 44.00 185 GLN A CA 1
ATOM 1385 C C . GLN A 1 185 ? -0.710 15.121 34.991 1.00 44.00 185 GLN A C 1
ATOM 1387 O O . GLN A 1 185 ? -0.432 15.166 36.192 1.00 44.00 185 GLN A O 1
ATOM 1392 N N . SER A 1 186 ? 0.198 14.851 34.049 1.00 32.97 186 SER A N 1
ATOM 1393 C CA . SER A 1 186 ? 1.624 14.861 34.343 1.00 32.97 186 SER A CA 1
ATOM 1394 C C . SER A 1 186 ? 1.936 16.204 34.981 1.00 32.97 186 SER A C 1
ATOM 1396 O O . SER A 1 186 ? 1.715 17.247 34.365 1.00 32.97 186 SER A O 1
ATOM 1398 N N . GLN A 1 187 ? 2.417 16.176 36.223 1.00 29.77 187 GLN A N 1
ATOM 1399 C CA . GLN A 1 187 ? 2.880 17.374 36.900 1.00 29.77 187 GLN A CA 1
ATOM 1400 C C . GLN A 1 187 ? 4.067 17.935 36.114 1.00 29.77 187 GLN A C 1
ATOM 1402 O O . GLN A 1 187 ? 5.220 17.587 36.366 1.00 29.77 187 GLN A O 1
ATOM 1407 N N . GLN A 1 188 ? 3.792 18.868 35.199 1.00 28.48 188 GLN A N 1
ATOM 1408 C CA . GLN A 1 188 ? 4.710 19.975 34.993 1.00 28.48 188 GLN A CA 1
ATOM 1409 C C . GLN A 1 188 ? 4.982 20.538 36.386 1.00 28.48 188 GLN A C 1
ATOM 1411 O O . GLN A 1 188 ? 4.052 20.990 37.058 1.00 28.48 188 GLN A O 1
ATOM 1416 N N . GLN A 1 189 ? 6.236 20.475 36.834 1.00 30.16 189 GLN A N 1
ATOM 1417 C CA . GLN A 1 189 ? 6.666 21.051 38.104 1.00 30.16 189 GLN A CA 1
ATOM 1418 C C . GLN A 1 189 ? 6.621 22.584 38.033 1.00 30.16 189 GLN A C 1
ATOM 1420 O O . GLN A 1 189 ? 7.636 23.268 38.114 1.00 30.16 189 GLN A O 1
ATOM 1425 N N . THR A 1 190 ? 5.418 23.150 37.966 1.00 27.02 190 THR A N 1
ATOM 1426 C CA . THR A 1 190 ? 5.165 24.492 38.480 1.00 27.02 190 THR A CA 1
ATOM 1427 C C . THR A 1 190 ? 5.106 24.394 39.998 1.00 27.02 190 THR A C 1
ATOM 1429 O O . THR A 1 190 ? 4.045 24.424 40.620 1.00 27.02 190 THR A O 1
ATOM 1432 N N . ARG A 1 191 ? 6.293 24.290 40.612 1.00 25.25 191 ARG A N 1
ATOM 1433 C CA . ARG A 1 191 ? 6.496 24.690 42.006 1.00 25.25 191 ARG A CA 1
ATOM 1434 C C . ARG A 1 191 ? 6.158 26.183 42.075 1.00 25.25 191 ARG A C 1
ATOM 1436 O O . ARG A 1 191 ? 7.001 27.036 41.821 1.00 25.25 191 ARG A O 1
ATOM 1443 N N . LYS A 1 192 ? 4.889 26.499 42.342 1.00 28.45 192 LYS A N 1
ATOM 1444 C CA . LYS A 1 192 ? 4.466 27.862 42.652 1.00 28.45 192 LYS A CA 1
ATOM 1445 C C . LYS A 1 192 ? 4.997 28.212 44.034 1.00 28.45 192 LYS A C 1
ATOM 1447 O O . LYS A 1 192 ? 4.371 27.893 45.039 1.00 28.45 192 LYS A O 1
ATOM 1452 N N . THR A 1 193 ? 6.143 28.875 44.066 1.00 25.30 193 THR A N 1
ATOM 1453 C CA . THR A 1 193 ? 6.525 29.683 45.219 1.00 25.30 193 THR A CA 1
ATOM 1454 C C . THR A 1 193 ? 5.756 30.998 45.115 1.00 25.30 193 THR A C 1
ATOM 1456 O O . THR A 1 193 ? 6.105 31.870 44.324 1.00 25.30 193 THR A O 1
ATOM 1459 N N . GLU A 1 194 ? 4.676 31.131 45.880 1.00 28.42 194 GLU A N 1
ATOM 1460 C CA . GLU A 1 194 ? 4.167 32.451 46.260 1.00 28.42 194 GLU A CA 1
ATOM 1461 C C . GLU A 1 194 ? 5.199 33.036 47.246 1.00 28.42 194 GLU A C 1
ATOM 1463 O O . GLU A 1 194 ? 5.655 32.350 48.152 1.00 28.42 194 GLU A O 1
ATOM 1468 N N . THR A 1 195 ? 5.681 34.267 47.110 1.00 26.94 195 THR A N 1
ATOM 1469 C CA . THR A 1 195 ? 4.864 35.481 47.165 1.00 26.94 195 THR A CA 1
ATOM 1470 C C . THR A 1 195 ? 5.545 36.674 46.488 1.00 26.94 195 THR A C 1
ATOM 1472 O O . THR A 1 195 ? 6.759 36.735 46.314 1.00 26.94 195 THR A O 1
ATOM 1475 N N . SER A 1 196 ? 4.738 37.672 46.136 1.00 26.38 196 SER A N 1
ATOM 1476 C CA . SER A 1 196 ? 5.178 38.954 45.588 1.00 26.38 196 SER A CA 1
ATOM 1477 C C . SER A 1 196 ? 5.842 39.871 46.625 1.00 26.38 196 SER A C 1
ATOM 1479 O O . SER A 1 196 ? 5.209 40.203 47.628 1.00 26.38 196 SER A O 1
ATOM 1481 N N . SER A 1 197 ? 7.011 40.433 46.308 1.00 25.06 197 SER A N 1
ATOM 1482 C CA . SER A 1 197 ? 7.391 41.783 46.753 1.00 25.06 197 SER A CA 1
ATOM 1483 C C . SER A 1 197 ? 8.456 42.390 45.834 1.00 25.06 197 SER A C 1
ATOM 1485 O O . SER A 1 197 ? 9.412 41.724 45.450 1.00 25.06 197 SER A O 1
ATOM 1487 N N . ASN A 1 198 ? 8.288 43.661 45.467 1.00 28.09 198 ASN A N 1
ATOM 1488 C CA . ASN A 1 198 ? 9.184 44.364 44.547 1.00 28.09 198 ASN A CA 1
ATOM 1489 C C . ASN A 1 198 ? 10.512 44.758 45.214 1.00 28.09 198 ASN A C 1
ATOM 1491 O O . ASN A 1 198 ? 10.485 45.516 46.186 1.00 28.09 198 ASN A O 1
ATOM 1495 N N . LYS A 1 199 ? 11.646 44.413 44.586 1.00 29.67 199 LYS A N 1
ATOM 1496 C CA . LYS A 1 199 ? 12.806 45.310 44.369 1.00 29.67 199 LYS A CA 1
ATOM 1497 C C . LYS A 1 199 ? 13.852 44.658 43.442 1.00 29.67 199 LYS A C 1
ATOM 1499 O O . LYS A 1 199 ? 13.992 43.442 43.488 1.00 29.67 199 LYS A O 1
ATOM 1504 N N . PRO A 1 200 ? 14.581 45.436 42.620 1.00 30.25 200 PRO A N 1
ATOM 1505 C CA . PRO A 1 200 ? 15.628 44.907 41.754 1.00 30.25 200 PRO A CA 1
ATOM 1506 C C . PRO A 1 200 ? 17.008 44.995 42.425 1.00 30.25 200 PRO A C 1
ATOM 1508 O O . PRO A 1 200 ? 17.481 46.095 42.704 1.00 30.25 200 PRO A O 1
ATOM 1511 N N . VAL A 1 201 ? 17.670 43.854 42.621 1.00 33.44 201 VAL A N 1
ATOM 1512 C CA . VAL A 1 201 ? 19.133 43.761 42.759 1.00 33.44 201 VAL A CA 1
ATOM 1513 C C . VAL A 1 201 ? 19.566 42.534 41.961 1.00 33.44 201 VAL A C 1
ATOM 1515 O O . VAL A 1 201 ? 19.212 41.408 42.293 1.00 33.44 201 VAL A O 1
ATOM 1518 N N . GLN A 1 202 ? 20.250 42.773 40.848 1.00 40.19 202 GLN A N 1
ATOM 1519 C CA . GLN A 1 202 ? 20.594 41.769 39.845 1.00 40.19 202 GLN A CA 1
ATOM 1520 C C . GLN A 1 202 ? 22.116 41.592 39.843 1.00 40.19 202 GLN A C 1
ATOM 1522 O O . GLN A 1 202 ? 22.775 42.027 38.910 1.00 40.19 202 GLN A O 1
ATOM 1527 N N . GLU A 1 203 ? 22.657 41.036 40.933 1.00 39.09 203 GLU A N 1
ATOM 1528 C CA . GLU A 1 203 ? 24.105 40.786 41.102 1.00 39.09 203 GLU A CA 1
ATOM 1529 C C . GLU A 1 203 ? 24.420 39.714 42.177 1.00 39.09 203 GLU A C 1
ATOM 1531 O O . GLU A 1 203 ? 25.418 39.016 42.058 1.00 39.09 203 GLU A O 1
ATOM 1536 N N . GLU A 1 204 ? 23.557 39.484 43.181 1.00 36.88 204 GLU A N 1
ATOM 1537 C CA . GLU A 1 204 ? 23.790 38.445 44.218 1.00 36.88 204 GLU A CA 1
ATOM 1538 C C . GLU A 1 204 ? 23.456 37.007 43.756 1.00 36.88 204 GLU A C 1
ATOM 1540 O O . GLU A 1 204 ? 23.956 36.033 44.318 1.00 36.88 204 GLU A O 1
ATOM 1545 N N . ALA A 1 205 ? 22.642 36.852 42.705 1.00 43.53 205 ALA A N 1
ATOM 1546 C CA . ALA A 1 205 ? 22.120 35.551 42.274 1.00 43.53 205 ALA A CA 1
ATOM 1547 C C . ALA A 1 205 ? 23.162 34.617 41.625 1.00 43.53 205 ALA A C 1
ATOM 1549 O O . ALA A 1 205 ? 22.947 33.408 41.607 1.00 43.53 205 ALA A O 1
ATOM 1550 N N . GLU A 1 206 ? 24.271 35.143 41.094 1.00 43.06 206 GLU A N 1
ATOM 1551 C CA . GLU A 1 206 ? 25.337 34.312 40.508 1.00 43.06 206 GLU A CA 1
ATOM 1552 C C . GLU A 1 206 ? 26.220 33.694 41.605 1.00 43.06 206 GLU A C 1
ATOM 1554 O O . GLU A 1 206 ? 26.460 32.488 41.580 1.00 43.06 206 GLU A O 1
ATOM 1559 N N . SER A 1 207 ? 26.564 34.458 42.651 1.00 44.00 207 SER A N 1
ATOM 1560 C CA . SER A 1 207 ? 27.274 33.938 43.833 1.00 44.00 207 SER A CA 1
ATOM 1561 C C . SER A 1 207 ? 26.473 32.841 44.547 1.00 44.00 207 SER A C 1
ATOM 1563 O O . SER A 1 207 ? 27.030 31.823 44.951 1.00 44.00 207 SER A O 1
ATOM 1565 N N . GLU A 1 208 ? 25.150 33.009 44.656 1.00 45.22 208 GLU A N 1
ATOM 1566 C CA . GLU A 1 208 ? 24.253 32.028 45.286 1.00 45.22 208 GLU A CA 1
ATOM 1567 C C . GLU A 1 208 ? 24.001 30.775 44.415 1.00 45.22 208 GLU A C 1
ATOM 1569 O O . GLU A 1 208 ? 23.360 29.819 44.869 1.00 45.22 208 GLU A O 1
ATOM 1574 N N . LEU A 1 209 ? 24.458 30.774 43.156 1.00 49.59 209 LEU A N 1
ATOM 1575 C CA . LEU A 1 209 ? 24.465 29.610 42.266 1.00 49.59 209 LEU A CA 1
ATOM 1576 C C . LEU A 1 209 ? 25.827 28.910 42.286 1.00 49.59 209 LEU A C 1
ATOM 1578 O O . LEU A 1 209 ? 25.856 27.686 42.392 1.00 49.59 209 LEU A O 1
ATOM 1582 N N . GLU A 1 210 ? 26.936 29.653 42.250 1.00 52.56 210 GLU A N 1
ATOM 1583 C CA . GLU A 1 210 ? 28.291 29.090 42.366 1.00 52.56 210 GLU A CA 1
ATOM 1584 C C . GLU A 1 210 ? 28.477 28.322 43.686 1.00 52.56 210 GLU A C 1
ATOM 1586 O O . GLU A 1 210 ? 28.944 27.182 43.676 1.00 52.56 210 GLU A O 1
ATOM 1591 N N . GLU A 1 211 ? 27.996 28.867 44.808 1.00 48.16 211 GLU A N 1
ATOM 1592 C CA . GLU A 1 211 ? 28.055 28.205 46.122 1.00 48.16 211 GLU A CA 1
ATOM 1593 C C . GLU A 1 211 ? 27.172 26.936 46.187 1.00 48.16 211 GLU A C 1
ATOM 1595 O O . GLU A 1 211 ? 27.535 25.945 46.824 1.00 48.16 211 GLU A O 1
ATOM 1600 N N . LYS A 1 212 ? 26.054 26.896 45.440 1.00 51.97 212 LYS A N 1
ATOM 1601 C CA . LYS A 1 212 ? 25.196 25.697 45.321 1.00 51.97 212 LYS A CA 1
ATOM 1602 C C . LYS A 1 212 ? 25.799 24.591 44.449 1.00 51.97 212 LYS A C 1
ATOM 1604 O O . LYS A 1 212 ? 25.436 23.432 44.645 1.00 51.97 212 LYS A O 1
ATOM 1609 N N . TYR A 1 213 ? 26.690 24.919 43.512 1.00 49.56 213 TYR A N 1
ATOM 1610 C CA . TYR A 1 213 ? 27.441 23.915 42.750 1.00 49.56 213 TYR A CA 1
ATOM 1611 C C . TYR A 1 213 ? 28.690 23.436 43.502 1.00 49.56 213 TYR A C 1
ATOM 1613 O O . TYR A 1 213 ? 28.979 22.243 43.464 1.00 49.56 213 TYR A O 1
ATOM 1621 N N . ALA A 1 214 ? 29.365 24.306 44.264 1.00 49.44 214 ALA A N 1
ATOM 1622 C CA . ALA A 1 214 ? 30.480 23.909 45.130 1.00 49.44 214 ALA A CA 1
ATOM 1623 C C . ALA A 1 214 ? 30.062 22.836 46.159 1.00 49.44 214 ALA A C 1
ATOM 1625 O O . ALA A 1 214 ? 30.726 21.808 46.292 1.00 49.44 214 ALA A O 1
ATOM 1626 N N . ALA A 1 215 ? 28.892 22.999 46.788 1.00 54.72 215 ALA A N 1
ATOM 1627 C CA . ALA A 1 215 ? 28.316 22.019 47.717 1.00 54.72 215 ALA A CA 1
ATOM 1628 C C . ALA A 1 215 ? 27.850 20.690 47.065 1.00 54.72 215 ALA A C 1
ATOM 1630 O O . ALA A 1 215 ? 27.349 19.805 47.761 1.00 54.72 215 ALA A O 1
ATOM 1631 N N . GLN A 1 216 ? 27.977 20.531 45.739 1.00 54.28 216 GLN A N 1
ATOM 1632 C CA . GLN A 1 216 ? 27.777 19.253 45.041 1.00 54.28 216 GLN A CA 1
ATOM 1633 C C . GLN A 1 216 ? 29.090 18.530 44.690 1.00 54.28 216 GLN A C 1
ATOM 1635 O O . GLN A 1 216 ? 29.026 17.349 44.344 1.00 54.28 216 GLN A O 1
ATOM 1640 N N . GLU A 1 217 ? 30.256 19.183 44.793 1.00 51.69 217 GLU A N 1
ATOM 1641 C CA . GLU A 1 217 ? 31.564 18.554 44.534 1.00 51.69 217 GLU A CA 1
ATOM 1642 C C . GLU A 1 217 ? 32.269 18.020 45.795 1.00 51.69 217 GLU A C 1
ATOM 1644 O O . GLU A 1 217 ? 33.064 17.088 45.664 1.00 51.69 217 GLU A O 1
ATOM 1649 N N . ASP A 1 218 ? 31.955 18.518 47.000 1.00 48.44 218 ASP A N 1
ATOM 1650 C CA . ASP A 1 218 ? 32.517 18.005 48.264 1.00 48.44 218 ASP A CA 1
ATOM 1651 C C . ASP A 1 218 ? 31.420 17.762 49.333 1.00 48.44 218 ASP A C 1
ATOM 1653 O O . ASP A 1 218 ? 30.797 18.715 49.806 1.00 48.44 218 ASP A O 1
ATOM 1657 N N . PRO A 1 219 ? 31.120 16.500 49.714 1.00 50.12 219 PRO A N 1
ATOM 1658 C CA . PRO A 1 219 ? 29.984 16.170 50.581 1.00 50.12 219 PRO A CA 1
ATOM 1659 C C . PRO A 1 219 ? 30.198 16.416 52.090 1.00 50.12 219 PRO A C 1
ATOM 1661 O O . PRO A 1 219 ? 29.279 16.130 52.860 1.00 50.12 219 PRO A O 1
ATOM 1664 N N . ASP A 1 220 ? 31.358 16.923 52.523 1.00 56.00 220 ASP A N 1
ATOM 1665 C CA . ASP A 1 220 ? 31.680 17.156 53.946 1.00 56.00 220 ASP A CA 1
ATOM 1666 C C . ASP A 1 220 ? 31.502 18.626 54.420 1.00 56.00 220 ASP A C 1
ATOM 1668 O O . ASP A 1 220 ? 31.761 18.931 55.590 1.00 56.00 220 ASP A O 1
ATOM 1672 N N . ASP A 1 221 ? 31.019 19.550 53.574 1.00 49.75 221 ASP A N 1
ATOM 1673 C CA . ASP A 1 221 ? 30.886 20.977 53.935 1.00 49.75 221 ASP A CA 1
ATOM 1674 C C . ASP A 1 221 ? 29.600 21.299 54.741 1.00 49.75 221 ASP A C 1
ATOM 1676 O O . ASP A 1 221 ? 28.541 21.669 54.225 1.00 49.75 221 ASP A O 1
ATOM 1680 N N . LEU A 1 222 ? 29.679 21.122 56.065 1.00 48.59 222 LEU A N 1
ATOM 1681 C CA . LEU A 1 222 ? 28.559 21.225 57.016 1.00 48.59 222 LEU A CA 1
ATOM 1682 C C . LEU A 1 222 ? 28.257 22.664 57.496 1.00 48.59 222 LEU A C 1
ATOM 1684 O O . LEU A 1 222 ? 28.154 22.918 58.698 1.00 48.59 222 LEU A O 1
ATOM 1688 N N . SER A 1 223 ? 28.083 23.616 56.577 1.00 47.66 223 SER A N 1
ATOM 1689 C CA . SER A 1 223 ? 27.964 25.049 56.909 1.00 47.66 223 SER A CA 1
ATOM 1690 C C . SER A 1 223 ? 26.543 25.578 57.197 1.00 47.66 223 SER A C 1
ATOM 1692 O O . SER A 1 223 ? 26.418 26.657 57.775 1.00 47.66 223 SER A O 1
ATOM 1694 N N . GLN A 1 224 ? 25.465 24.843 56.868 1.00 40.03 224 GLN A N 1
ATOM 1695 C CA . GLN A 1 224 ? 24.068 25.320 57.030 1.00 40.03 224 GLN A CA 1
ATOM 1696 C C . GLN A 1 224 ? 23.131 24.408 57.850 1.00 40.03 224 GLN A C 1
ATOM 1698 O O . GLN A 1 224 ? 21.907 24.469 57.721 1.00 40.03 224 GLN A O 1
ATOM 1703 N N . VAL A 1 225 ? 23.666 23.585 58.758 1.00 38.34 225 VAL A N 1
ATOM 1704 C CA . VAL A 1 225 ? 22.840 22.865 59.747 1.00 38.34 225 VAL A CA 1
ATOM 1705 C C . VAL A 1 225 ? 22.799 23.641 61.064 1.00 38.34 225 VAL A C 1
ATOM 1707 O O . VAL A 1 225 ? 23.550 23.308 61.969 1.00 38.34 225 VAL A O 1
ATOM 1710 N N . TYR A 1 226 ? 21.933 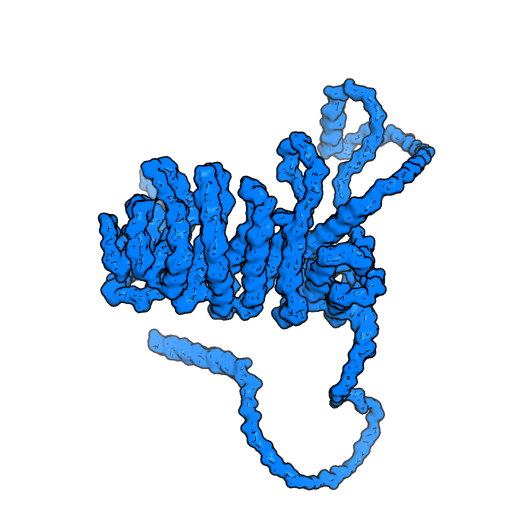24.660 61.167 1.00 35.22 226 TYR A N 1
ATOM 1711 C CA . TYR A 1 226 ? 21.162 25.038 62.373 1.00 35.22 226 TYR A CA 1
ATOM 1712 C C . TYR A 1 226 ? 20.420 26.373 62.153 1.00 35.22 226 TYR A C 1
ATOM 1714 O O . TYR A 1 226 ? 21.035 27.426 62.220 1.00 35.22 226 TYR A O 1
ATOM 1722 N N . GLU A 1 227 ? 19.095 26.331 61.979 1.00 36.94 227 GLU A N 1
ATOM 1723 C CA . GLU A 1 227 ? 18.129 27.203 62.680 1.00 36.94 227 GLU A CA 1
ATOM 1724 C C . GLU A 1 227 ? 16.695 26.775 62.319 1.00 36.94 227 GLU A C 1
ATOM 1726 O O . GLU A 1 227 ? 16.294 26.768 61.159 1.00 36.94 227 GLU A O 1
ATOM 1731 N N . GLY A 1 228 ? 15.924 26.338 63.318 1.00 31.84 228 GLY A N 1
ATOM 1732 C CA . GLY A 1 228 ? 14.575 25.804 63.117 1.00 31.84 228 GLY A CA 1
ATOM 1733 C C . GLY A 1 228 ? 13.493 26.779 63.574 1.00 31.84 228 GLY A C 1
ATOM 1734 O O . GLY A 1 228 ? 13.539 27.255 64.707 1.00 31.84 228 GLY A O 1
ATOM 1735 N N . GLN A 1 229 ? 12.480 27.011 62.735 1.00 30.83 229 GLN A N 1
ATOM 1736 C CA . GLN A 1 229 ? 11.242 27.704 63.108 1.00 30.83 229 GLN A CA 1
ATOM 1737 C C . GLN A 1 229 ? 10.014 26.963 62.550 1.00 30.83 229 GLN A C 1
ATOM 1739 O O . GLN A 1 229 ? 10.010 26.491 61.414 1.00 30.83 229 GLN A O 1
ATOM 1744 N N . LEU A 1 230 ? 8.984 26.824 63.389 1.00 32.41 230 LEU A N 1
ATOM 1745 C CA . LEU A 1 230 ? 7.711 26.155 63.087 1.00 32.41 230 LEU A CA 1
ATOM 1746 C C . LEU A 1 230 ? 6.708 27.143 62.453 1.00 32.41 230 LEU A C 1
ATOM 1748 O O . LEU A 1 230 ? 6.657 28.286 62.908 1.00 32.41 230 LEU A O 1
ATOM 1752 N N . PRO A 1 231 ? 5.855 26.732 61.492 1.00 34.59 231 PRO A N 1
ATOM 1753 C CA . PRO A 1 231 ? 4.793 27.593 60.964 1.00 34.59 231 PRO A CA 1
ATOM 1754 C C . PRO A 1 231 ? 3.516 27.579 61.826 1.00 34.59 231 PRO A C 1
ATOM 1756 O O . PRO A 1 231 ? 3.029 26.516 62.215 1.00 34.59 231 PRO A O 1
ATOM 1759 N N . GLU A 1 232 ? 2.925 28.756 62.045 1.00 29.03 232 GLU A N 1
ATOM 1760 C CA . GLU A 1 232 ? 1.556 28.925 62.564 1.00 29.03 232 GLU A CA 1
ATOM 1761 C C . GLU A 1 232 ? 0.494 28.827 61.440 1.00 29.03 232 GLU A C 1
ATOM 1763 O O . GLU A 1 232 ? 0.812 29.042 60.267 1.00 29.03 232 GLU A O 1
ATOM 1768 N N . PRO A 1 233 ? -0.781 28.513 61.753 1.00 32.94 233 PRO A N 1
ATOM 1769 C CA . PRO A 1 233 ? -1.818 28.316 60.741 1.00 32.94 233 PRO A CA 1
ATOM 1770 C C . PRO A 1 233 ? -2.491 29.630 60.309 1.00 32.94 233 PRO A C 1
ATOM 1772 O O . PRO A 1 233 ? -2.944 30.409 61.148 1.00 32.94 233 PRO A O 1
ATOM 1775 N N . GLN A 1 234 ? -2.680 29.826 58.999 1.00 28.53 234 GLN A N 1
ATOM 1776 C CA . GLN A 1 234 ? -3.555 30.875 58.459 1.00 28.53 234 GLN A CA 1
ATOM 1777 C C . GLN A 1 234 ? -4.644 30.304 57.543 1.00 28.53 234 GLN A C 1
ATOM 1779 O O . GLN A 1 234 ? -4.435 29.374 56.767 1.00 28.53 234 GLN A O 1
ATOM 1784 N N . THR A 1 235 ? -5.845 30.861 57.685 1.00 29.53 235 THR A N 1
ATOM 1785 C CA . THR A 1 235 ? -7.072 30.466 56.992 1.00 29.53 235 THR A CA 1
ATOM 1786 C C . THR A 1 235 ? -7.216 31.179 55.650 1.00 29.53 235 THR A C 1
ATOM 1788 O O . THR A 1 235 ? -7.174 32.406 55.590 1.00 29.53 235 THR A O 1
ATOM 1791 N N . HIS A 1 236 ? -7.512 30.431 54.582 1.00 28.22 236 HIS A N 1
ATOM 1792 C CA . HIS A 1 236 ? -7.926 31.009 53.300 1.00 28.22 236 HIS A CA 1
ATOM 1793 C C . HIS A 1 236 ? -9.398 30.728 52.983 1.00 28.22 236 HIS A C 1
ATOM 1795 O O . HIS A 1 236 ? -9.909 29.623 53.161 1.00 28.22 236 HIS A O 1
ATOM 1801 N N . VAL A 1 237 ? -10.081 31.779 52.524 1.00 27.03 237 VAL A N 1
ATOM 1802 C CA . VAL A 1 237 ? -11.504 31.796 52.167 1.00 27.03 237 VAL A CA 1
ATOM 1803 C C . VAL A 1 237 ? -11.683 31.360 50.712 1.00 27.03 237 VAL A C 1
ATOM 1805 O O . VAL A 1 237 ? -10.950 31.803 49.832 1.00 27.03 237 VAL A O 1
ATOM 1808 N N . ILE A 1 238 ? -12.691 30.525 50.454 1.00 26.92 238 ILE A N 1
ATOM 1809 C CA . ILE A 1 238 ? -13.047 30.039 49.115 1.00 26.92 238 ILE A CA 1
ATOM 1810 C C . ILE A 1 238 ? -13.836 31.123 48.355 1.00 26.92 238 ILE A C 1
ATOM 1812 O O . ILE A 1 238 ? -14.907 31.516 48.828 1.00 26.92 238 ILE A O 1
ATOM 1816 N N . PRO A 1 239 ? -13.403 31.569 47.160 1.00 28.11 239 PRO A N 1
ATOM 1817 C CA . PRO A 1 239 ? -14.256 32.335 46.262 1.00 28.11 239 PRO A CA 1
ATOM 1818 C C . PRO A 1 239 ? -15.184 31.392 45.477 1.00 28.11 239 PRO A C 1
ATOM 1820 O O . PRO A 1 239 ? -14.735 30.501 44.758 1.00 28.11 239 PRO A O 1
ATOM 1823 N N . MET A 1 240 ? -16.497 31.600 45.593 1.00 28.31 240 MET A N 1
ATOM 1824 C CA . MET A 1 240 ? -17.492 30.927 44.749 1.00 28.31 240 MET A CA 1
ATOM 1825 C C . MET A 1 240 ? -17.330 31.338 43.281 1.00 28.31 240 MET A C 1
ATOM 1827 O O . MET A 1 240 ? -17.503 32.512 42.957 1.00 28.31 240 MET A O 1
ATOM 1831 N N . TRP A 1 241 ? -17.129 30.369 42.385 1.00 29.12 241 TRP A N 1
ATOM 1832 C CA . TRP A 1 241 ? -17.233 30.579 40.939 1.00 29.12 241 TRP A CA 1
ATOM 1833 C C . TRP A 1 241 ? -18.388 29.749 40.370 1.00 29.12 241 TRP A C 1
ATOM 1835 O O . TRP A 1 241 ? -18.254 28.555 40.118 1.00 29.12 241 TRP A O 1
ATOM 1845 N N . ASN A 1 242 ? -19.535 30.394 40.158 1.00 33.16 242 ASN A N 1
ATOM 1846 C CA . ASN A 1 242 ? -20.625 29.845 39.349 1.00 33.16 242 ASN A CA 1
ATOM 1847 C C . ASN A 1 242 ? -20.570 30.443 37.934 1.00 33.16 242 ASN A C 1
ATOM 1849 O O . ASN A 1 242 ? -20.144 31.582 37.761 1.00 33.16 242 ASN A O 1
ATOM 1853 N N . HIS A 1 243 ? -21.061 29.680 36.950 1.00 32.69 243 HIS A N 1
ATOM 1854 C CA . HIS A 1 243 ? -21.170 30.023 35.518 1.00 32.69 243 HIS A CA 1
ATOM 1855 C C . HIS A 1 243 ? -19.892 29.910 34.659 1.00 32.69 243 HIS A C 1
ATOM 1857 O O . HIS A 1 243 ? -19.428 30.893 34.090 1.00 32.69 243 HIS A O 1
ATOM 1863 N N . GLN A 1 244 ? -19.395 28.678 34.461 1.00 29.98 244 GLN A N 1
ATOM 1864 C CA . GLN A 1 244 ? -18.546 28.325 33.300 1.00 29.98 244 GLN A CA 1
ATOM 1865 C C . GLN A 1 244 ? -18.542 26.812 32.950 1.00 29.98 244 GLN A C 1
ATOM 1867 O O . GLN A 1 244 ? -17.581 26.278 32.408 1.00 29.98 244 GLN A O 1
ATOM 1872 N N . THR A 1 245 ? -19.623 26.086 33.253 1.00 40.78 245 THR A N 1
ATOM 1873 C CA . THR A 1 245 ? -19.623 24.608 33.287 1.00 40.78 245 THR A CA 1
ATOM 1874 C C . THR A 1 245 ? -19.543 23.903 31.927 1.00 40.78 245 THR A C 1
ATOM 1876 O O . THR A 1 245 ? -18.915 22.852 31.848 1.00 40.78 245 THR A O 1
ATOM 1879 N N . SER A 1 246 ? -20.145 24.442 30.859 1.00 38.09 246 SER A N 1
ATOM 1880 C CA . SER A 1 246 ? -20.248 23.708 29.582 1.00 38.09 246 SER A CA 1
ATOM 1881 C C . SER A 1 246 ? -18.921 23.581 28.827 1.00 38.09 246 SER A C 1
ATOM 1883 O O . SER A 1 246 ? -18.618 22.509 28.321 1.00 38.09 246 SER A O 1
ATOM 1885 N N . ALA A 1 247 ? -18.124 24.651 28.741 1.00 38.38 247 ALA A N 1
ATOM 1886 C CA . ALA A 1 247 ? -16.852 24.609 28.012 1.00 38.38 247 ALA A CA 1
ATOM 1887 C C . ALA A 1 247 ? -15.821 23.710 28.722 1.00 38.38 247 ALA A C 1
ATOM 1889 O O . ALA A 1 247 ? -15.113 22.938 28.077 1.00 38.38 247 ALA A O 1
ATOM 1890 N N . ILE A 1 248 ? -15.802 23.759 30.060 1.00 55.56 248 ILE A N 1
ATOM 1891 C CA . ILE A 1 248 ? -14.915 22.949 30.905 1.00 55.56 248 ILE A CA 1
ATOM 1892 C C . ILE A 1 248 ? -15.292 21.457 30.840 1.00 55.56 248 ILE A C 1
ATOM 1894 O O . ILE A 1 248 ? -14.410 20.601 30.849 1.00 55.56 248 ILE A O 1
ATOM 1898 N N . SER A 1 249 ? -16.583 21.115 30.727 1.00 55.69 249 SER A N 1
ATOM 1899 C CA . SER A 1 249 ? -16.991 19.712 30.565 1.00 55.69 249 SER A CA 1
ATOM 1900 C C . SER A 1 249 ? -16.634 19.151 29.183 1.00 55.69 249 SER A C 1
ATOM 1902 O O . SER A 1 249 ? -16.253 17.983 29.088 1.00 55.69 249 SER A O 1
ATOM 1904 N N . SER A 1 250 ? -16.684 19.969 28.123 1.00 56.94 250 SER A N 1
ATOM 1905 C CA . SER A 1 250 ? -16.238 19.558 26.786 1.00 56.94 250 SER A CA 1
ATOM 1906 C C . SER A 1 250 ? -14.723 19.366 26.687 1.00 56.94 250 SER A C 1
ATOM 1908 O O . SER A 1 250 ? -14.298 18.359 26.122 1.00 56.94 250 SER A O 1
ATOM 1910 N N . THR A 1 251 ? -13.901 20.249 27.268 1.00 61.62 251 THR A N 1
ATOM 1911 C CA . THR A 1 251 ? -12.435 20.080 27.249 1.00 61.62 251 THR A CA 1
ATOM 1912 C C . THR A 1 251 ? -12.005 18.861 28.060 1.00 61.62 251 THR A C 1
ATOM 1914 O O . THR A 1 251 ? -11.297 18.006 27.535 1.00 61.62 251 THR A O 1
ATOM 1917 N N . LEU A 1 252 ? -12.546 18.685 29.274 1.00 77.19 252 LEU A N 1
ATOM 1918 C CA . LEU A 1 252 ? -12.301 17.495 30.097 1.00 77.19 252 LEU A CA 1
ATOM 1919 C C . LEU A 1 252 ? -12.687 16.192 29.372 1.00 77.19 252 LEU A C 1
ATOM 1921 O O . LEU A 1 252 ? -12.020 15.171 29.530 1.00 77.19 252 LEU A O 1
ATOM 1925 N N . ARG A 1 253 ? -13.757 16.204 28.565 1.00 79.81 253 ARG A N 1
ATOM 1926 C CA . ARG A 1 253 ? -14.153 15.053 27.740 1.00 79.81 253 ARG A CA 1
ATOM 1927 C C . ARG A 1 253 ? -13.172 14.808 26.592 1.00 79.81 253 ARG A C 1
ATOM 1929 O O . ARG A 1 253 ? -12.813 13.657 26.366 1.00 79.81 253 ARG A O 1
ATOM 1936 N N . ILE A 1 254 ? -12.732 15.853 25.890 1.00 80.69 254 ILE A N 1
ATOM 1937 C CA . ILE A 1 254 ? -11.741 15.743 24.807 1.00 80.69 254 ILE A CA 1
ATOM 1938 C C . ILE A 1 254 ? -10.428 15.167 25.345 1.00 80.69 254 ILE A C 1
ATOM 1940 O O . ILE A 1 254 ? -9.895 14.238 24.746 1.00 80.69 254 ILE A O 1
ATOM 1944 N N . ASP A 1 255 ? -9.958 15.613 26.510 1.00 81.50 255 ASP A N 1
ATOM 1945 C CA . ASP A 1 255 ? -8.745 15.066 27.127 1.00 81.50 255 ASP A CA 1
ATOM 1946 C C . ASP A 1 255 ? -8.912 13.585 27.518 1.00 81.50 255 ASP A C 1
ATOM 1948 O O . ASP A 1 255 ? -7.996 12.783 27.324 1.00 81.50 255 ASP A O 1
ATOM 1952 N N . LYS A 1 256 ? -10.104 13.173 27.979 1.00 85.25 256 LYS A N 1
ATOM 1953 C CA . LYS A 1 256 ? -10.415 11.755 28.256 1.00 85.25 256 LYS A CA 1
ATOM 1954 C C . LYS A 1 256 ? -10.394 10.905 26.982 1.00 85.25 256 LYS A C 1
ATOM 1956 O O . LYS A 1 256 ? -9.925 9.769 27.013 1.00 85.25 256 LYS A O 1
ATOM 1961 N N . LEU A 1 257 ? -10.854 11.456 25.858 1.00 86.81 257 LEU A N 1
ATOM 1962 C CA . LEU A 1 257 ? -10.780 10.804 24.549 1.00 86.81 257 LEU A CA 1
ATOM 1963 C C . LEU A 1 257 ? -9.340 10.740 24.021 1.00 86.81 257 LEU A C 1
ATOM 1965 O O . LEU A 1 257 ? -8.925 9.677 23.566 1.00 86.81 257 LEU A O 1
ATOM 1969 N N . ARG A 1 258 ? -8.549 11.814 24.156 1.00 85.81 258 ARG A N 1
ATOM 1970 C CA . ARG A 1 258 ? -7.108 11.821 23.837 1.00 85.81 258 ARG A CA 1
ATOM 1971 C C . ARG A 1 258 ? -6.352 10.749 24.630 1.00 85.81 258 ARG A C 1
ATOM 1973 O O . ARG A 1 258 ? -5.510 10.061 24.063 1.00 85.81 258 ARG A O 1
ATOM 1980 N N . TYR A 1 259 ? -6.686 10.544 25.907 1.00 85.38 259 TYR A N 1
ATOM 1981 C CA . TYR A 1 259 ? -6.077 9.484 26.715 1.00 85.38 259 TYR A CA 1
ATOM 1982 C C . TYR A 1 259 ? -6.415 8.074 26.188 1.00 85.38 259 TYR A C 1
ATOM 1984 O O . TYR A 1 259 ? -5.500 7.277 25.983 1.00 85.38 259 TYR A O 1
ATOM 1992 N N . LEU A 1 260 ? -7.680 7.790 25.844 1.00 87.12 260 LEU A N 1
ATOM 1993 C CA . LEU A 1 260 ? -8.072 6.512 25.218 1.00 87.12 260 LEU A CA 1
ATOM 1994 C C . LEU A 1 260 ? -7.350 6.254 23.886 1.00 87.12 260 LEU A C 1
ATOM 1996 O O . LEU A 1 260 ? -6.904 5.137 23.618 1.00 87.12 260 LEU A O 1
ATOM 2000 N N . VAL A 1 261 ? -7.194 7.297 23.072 1.00 87.69 261 VAL A N 1
ATOM 2001 C CA . VAL A 1 261 ? -6.435 7.249 21.818 1.00 87.69 261 VAL A CA 1
ATOM 2002 C C . VAL A 1 261 ? -4.950 6.980 22.072 1.00 87.69 261 VAL A C 1
ATOM 2004 O O . VAL A 1 261 ? -4.355 6.159 21.377 1.00 87.69 261 VAL A O 1
ATOM 2007 N N . SER A 1 262 ? -4.346 7.606 23.087 1.00 85.44 262 SER A N 1
ATOM 2008 C CA . SER A 1 262 ? -2.929 7.394 23.417 1.00 85.44 262 SER A CA 1
ATOM 2009 C C . SER A 1 262 ? -2.619 5.952 23.841 1.00 85.44 262 SER A C 1
ATOM 2011 O O . SER A 1 262 ? -1.530 5.463 23.550 1.00 85.44 262 SER A O 1
ATOM 2013 N N . CYS A 1 263 ? -3.599 5.251 24.427 1.00 85.31 263 CYS A N 1
ATOM 2014 C CA . CYS A 1 263 ? -3.549 3.820 24.748 1.00 85.31 263 CYS A CA 1
ATOM 2015 C C . CYS A 1 263 ? -3.858 2.893 23.554 1.00 85.31 263 CYS A C 1
ATOM 2017 O O . CYS A 1 263 ? -3.775 1.676 23.693 1.00 85.31 263 CYS A O 1
ATOM 2019 N N . THR A 1 264 ? -4.240 3.433 22.392 1.00 88.12 264 THR A N 1
ATOM 2020 C CA . THR A 1 264 ? -4.565 2.636 21.204 1.00 88.12 264 THR A CA 1
ATOM 2021 C C . THR A 1 264 ? -3.297 2.352 20.395 1.00 88.12 264 THR A C 1
ATOM 2023 O O . THR A 1 264 ? -2.658 3.274 19.881 1.00 88.12 264 THR A O 1
ATOM 2026 N N . PHE A 1 265 ? -2.956 1.072 20.228 1.00 86.50 265 PHE A N 1
ATOM 2027 C CA . PHE A 1 265 ? -1.819 0.617 19.423 1.00 86.50 265 PHE A CA 1
ATOM 2028 C C . PHE A 1 265 ? -2.239 -0.509 18.474 1.00 86.50 265 PHE A C 1
ATOM 2030 O O . PHE A 1 265 ? -3.145 -1.282 18.768 1.00 86.50 265 PHE A O 1
ATOM 2037 N N . SER A 1 266 ? -1.545 -0.646 17.345 1.00 86.62 266 SER A N 1
ATOM 2038 C CA . SER A 1 266 ? -1.827 -1.701 16.360 1.00 86.62 266 SER A CA 1
ATOM 2039 C C . SER A 1 266 ? -1.657 -3.117 16.937 1.00 86.62 266 SER A C 1
ATOM 2041 O O . SER A 1 266 ? -2.514 -3.981 16.742 1.00 86.62 266 SER A O 1
ATOM 2043 N N . SER A 1 267 ? -0.623 -3.327 17.763 1.00 87.00 267 SER A N 1
ATOM 2044 C CA . SER A 1 267 ? -0.380 -4.599 18.460 1.00 87.00 267 SER A CA 1
ATOM 2045 C C . SER A 1 267 ? -1.477 -4.980 19.462 1.00 87.00 267 SER A C 1
ATOM 2047 O O . SER A 1 267 ? -1.648 -6.164 19.738 1.00 87.00 267 SER A O 1
ATOM 2049 N N . SER A 1 268 ? -2.299 -4.031 19.940 1.00 87.88 268 SER A N 1
ATOM 2050 C CA . SER A 1 268 ? -3.446 -4.331 20.818 1.00 87.88 268 SER A CA 1
ATOM 2051 C C . SER A 1 268 ? -4.472 -5.248 20.138 1.00 87.88 268 SER A C 1
ATOM 2053 O O . SER A 1 268 ? -5.287 -5.870 20.814 1.00 87.88 268 SER A O 1
ATOM 2055 N N . PHE A 1 269 ? -4.446 -5.330 18.803 1.00 90.31 269 PHE A N 1
ATOM 2056 C CA . PHE A 1 269 ? -5.382 -6.110 17.995 1.00 90.31 269 PHE A CA 1
ATOM 2057 C C . PHE A 1 269 ? -4.733 -7.345 17.341 1.00 90.31 269 PHE A C 1
ATOM 2059 O O . PHE A 1 269 ? -5.381 -8.049 16.562 1.00 90.31 269 PHE A O 1
ATOM 2066 N N . GLU A 1 270 ? -3.472 -7.654 17.667 1.00 87.38 270 GLU A N 1
ATOM 2067 C CA . GLU A 1 270 ? -2.744 -8.798 17.102 1.00 87.38 270 GLU A CA 1
ATOM 2068 C C . GLU A 1 270 ? -3.311 -10.157 17.560 1.00 87.38 270 GLU A C 1
ATOM 2070 O O . GLU A 1 270 ? -3.177 -11.153 16.855 1.00 87.38 270 GLU A O 1
ATOM 2075 N N . GLY A 1 271 ? -4.051 -10.227 18.669 1.00 86.94 271 GLY A N 1
ATOM 2076 C CA . GLY A 1 271 ? -4.752 -11.460 19.054 1.00 86.94 271 GLY A CA 1
ATOM 2077 C C . GLY A 1 271 ? -5.977 -11.802 18.185 1.00 86.94 271 GLY A C 1
ATOM 2078 O O . GLY A 1 271 ? -6.371 -12.962 18.128 1.00 86.94 271 GLY A O 1
ATOM 2079 N N . VAL A 1 272 ? -6.589 -10.834 17.487 1.00 91.19 272 VAL A N 1
ATOM 2080 C CA . VAL A 1 272 ? -7.901 -11.034 16.830 1.00 91.19 272 VAL A CA 1
ATOM 2081 C C . VAL A 1 272 ? -7.775 -11.894 15.565 1.00 91.19 272 VAL A C 1
ATOM 2083 O O . VAL A 1 272 ? -6.970 -11.576 14.682 1.00 91.19 272 VAL A O 1
ATOM 2086 N N . SER A 1 273 ? -8.586 -12.950 15.431 1.00 91.62 273 SER A N 1
ATOM 2087 C CA . SER A 1 273 ? -8.670 -13.746 14.198 1.00 91.62 273 SER A CA 1
ATOM 2088 C C . SER A 1 273 ? -9.391 -13.007 13.067 1.00 91.62 273 SER A C 1
ATOM 2090 O O . SER A 1 273 ? -10.190 -12.090 13.274 1.00 91.62 273 SER A O 1
ATOM 2092 N N . MET A 1 274 ? -9.151 -13.450 11.832 1.00 90.62 274 MET A N 1
ATOM 2093 C CA . MET A 1 274 ? -9.851 -12.942 10.650 1.00 90.62 274 MET A CA 1
ATOM 2094 C C . MET A 1 274 ? -11.380 -13.121 10.761 1.00 90.62 274 MET A C 1
ATOM 2096 O O . MET A 1 274 ? -12.115 -12.183 10.453 1.00 90.62 274 MET A O 1
ATOM 2100 N N . GLU A 1 275 ? -11.850 -14.260 11.283 1.00 91.69 275 GLU A N 1
ATOM 2101 C CA . GLU A 1 275 ? -13.280 -14.560 11.447 1.00 91.69 275 GLU A CA 1
ATOM 2102 C C . GLU A 1 275 ? -13.961 -13.595 12.423 1.00 91.69 275 GLU A C 1
ATOM 2104 O O . GLU A 1 275 ? -15.022 -13.041 12.125 1.00 91.69 275 GLU A O 1
ATOM 2109 N N . LYS A 1 276 ? -13.337 -13.341 13.581 1.00 92.38 276 LYS A N 1
ATOM 2110 C CA . LYS A 1 276 ? -13.863 -12.386 14.564 1.00 92.38 276 LYS A CA 1
ATOM 2111 C C . LYS A 1 276 ? -13.830 -10.954 14.056 1.00 92.38 276 LYS A C 1
ATOM 2113 O O . LYS A 1 276 ? -14.789 -10.217 14.282 1.00 92.38 276 LYS A O 1
ATOM 2118 N N . TRP A 1 277 ? -12.781 -10.579 13.328 1.00 93.19 277 TRP A N 1
ATOM 2119 C CA . TRP A 1 277 ? -12.663 -9.257 12.718 1.00 93.19 277 TRP A CA 1
ATOM 2120 C C . TRP A 1 277 ? -13.819 -8.957 11.755 1.00 93.19 277 TRP A C 1
ATOM 2122 O O . TRP A 1 277 ? -14.401 -7.871 11.804 1.00 93.19 277 TRP A O 1
ATOM 2132 N N . GLU A 1 278 ? -14.188 -9.929 10.914 1.00 91.69 278 GLU A N 1
ATOM 2133 C CA . GLU A 1 278 ? -15.346 -9.822 10.020 1.00 91.69 278 GLU A CA 1
ATOM 2134 C C . GLU A 1 278 ? -16.675 -9.891 10.784 1.00 91.69 278 GLU A C 1
ATOM 2136 O O . GLU A 1 278 ? -17.554 -9.061 10.547 1.00 91.69 278 GLU A O 1
ATOM 2141 N N . GLN A 1 279 ? -16.816 -10.807 11.755 1.00 92.31 279 GLN A N 1
ATOM 2142 C CA . GLN A 1 279 ? -18.021 -10.932 12.589 1.00 92.31 279 GLN A CA 1
ATOM 2143 C C . GLN A 1 279 ? -18.346 -9.627 13.338 1.00 92.31 279 GLN A C 1
ATOM 2145 O O . GLN A 1 279 ? -19.517 -9.285 13.513 1.00 92.31 279 GLN A O 1
ATOM 2150 N N . TRP A 1 280 ? -17.320 -8.912 13.802 1.00 93.38 280 TRP A N 1
ATOM 2151 C CA . TRP A 1 280 ? -17.441 -7.644 14.526 1.00 93.38 280 TRP A CA 1
ATOM 2152 C C . TRP A 1 280 ? -17.357 -6.415 13.605 1.00 93.38 280 TRP A C 1
ATOM 2154 O O . TRP A 1 280 ? -17.503 -5.297 14.088 1.00 93.38 280 TRP A O 1
ATOM 2164 N N . ARG A 1 281 ? -17.161 -6.612 12.291 1.00 92.12 281 ARG A N 1
ATOM 2165 C CA . ARG A 1 281 ? -17.074 -5.567 11.252 1.00 92.12 281 ARG A CA 1
ATOM 2166 C C . ARG A 1 281 ? -16.068 -4.450 11.564 1.00 92.12 281 ARG A C 1
ATOM 2168 O O . ARG A 1 281 ? -16.296 -3.298 11.206 1.00 92.12 281 ARG A O 1
ATOM 2175 N N . LEU A 1 282 ? -14.937 -4.784 12.187 1.00 93.25 282 LEU A N 1
ATOM 2176 C CA . LEU A 1 282 ? -13.988 -3.793 12.718 1.00 93.25 282 LEU A CA 1
ATOM 2177 C C . LEU A 1 282 ? -13.409 -2.842 11.646 1.00 93.25 282 LEU A C 1
ATOM 2179 O O . LEU A 1 282 ? -13.109 -1.693 11.959 1.00 93.25 282 LEU A O 1
ATOM 2183 N N . ASP A 1 283 ? -13.334 -3.271 10.379 1.00 92.31 283 ASP A N 1
ATOM 2184 C CA . ASP A 1 283 ? -12.986 -2.401 9.239 1.00 92.31 283 ASP A CA 1
ATOM 2185 C C . ASP A 1 283 ? -13.943 -1.202 9.097 1.00 92.31 283 ASP A C 1
ATOM 2187 O O . ASP A 1 283 ? -13.517 -0.088 8.794 1.00 92.31 283 ASP A O 1
ATOM 2191 N N . ASP A 1 284 ? -15.243 -1.414 9.319 1.00 91.94 284 ASP A N 1
ATOM 2192 C CA . ASP A 1 284 ? -16.265 -0.372 9.198 1.00 91.94 284 ASP A CA 1
ATOM 2193 C C . ASP A 1 284 ? -16.202 0.597 10.384 1.00 91.94 284 ASP A C 1
ATOM 2195 O O . ASP A 1 284 ? -16.354 1.806 10.215 1.00 91.94 284 ASP A O 1
ATOM 2199 N N . GLU A 1 285 ? -15.916 0.068 11.574 1.00 92.81 285 GLU A N 1
ATOM 2200 C CA . GLU A 1 285 ? -15.742 0.832 12.810 1.00 92.81 285 GLU A CA 1
ATOM 2201 C C . GLU A 1 285 ? -14.544 1.788 12.700 1.00 92.81 285 GLU A C 1
ATOM 2203 O O . GLU A 1 285 ? -14.687 2.988 12.939 1.00 92.81 285 GLU A O 1
ATOM 2208 N N . LEU A 1 286 ? -13.394 1.288 12.226 1.00 94.25 286 LEU A N 1
ATOM 2209 C CA . LEU A 1 286 ? -12.194 2.086 11.937 1.00 94.25 286 LEU A CA 1
ATOM 2210 C C . LEU A 1 286 ? -12.482 3.234 10.958 1.00 94.25 286 LEU A C 1
ATOM 2212 O O . LEU A 1 286 ? -12.035 4.364 11.162 1.00 94.25 286 LEU A O 1
ATOM 2216 N N . VAL A 1 287 ? -13.255 2.967 9.903 1.00 93.06 287 VAL A N 1
ATOM 2217 C CA . VAL A 1 287 ? -13.626 3.966 8.888 1.00 93.06 287 VAL A CA 1
ATOM 2218 C C . VAL A 1 287 ? -14.557 5.032 9.450 1.00 93.06 287 VAL A C 1
ATOM 2220 O O . VAL A 1 287 ? -14.381 6.209 9.135 1.00 93.06 287 VAL A O 1
ATOM 2223 N N . VAL A 1 288 ? -15.533 4.655 10.281 1.00 92.88 288 VAL A N 1
ATOM 2224 C CA . VAL A 1 288 ? -16.419 5.626 10.938 1.00 92.88 288 VAL A CA 1
ATOM 2225 C C . VAL A 1 288 ? -15.627 6.496 11.914 1.00 92.88 288 VAL A C 1
ATOM 2227 O O . VAL A 1 288 ? -15.766 7.716 11.858 1.00 92.88 288 VAL A O 1
ATOM 2230 N N . ILE A 1 289 ? -14.735 5.911 12.722 1.00 92.88 289 ILE A N 1
ATOM 2231 C CA . ILE A 1 289 ? -13.836 6.657 13.618 1.00 92.88 289 ILE A CA 1
ATOM 2232 C C . ILE A 1 289 ? -12.999 7.670 12.826 1.00 92.88 289 ILE A C 1
ATOM 2234 O O . ILE A 1 289 ? -13.016 8.855 13.151 1.00 92.88 289 ILE A O 1
ATOM 2238 N N . MET A 1 290 ? -12.330 7.249 11.747 1.00 92.38 290 MET A N 1
ATOM 2239 C CA . MET A 1 290 ? -11.536 8.156 10.906 1.00 92.38 290 MET A CA 1
ATOM 2240 C C . MET A 1 290 ? -12.381 9.282 10.289 1.00 92.38 290 MET A C 1
ATOM 2242 O O . MET A 1 290 ? -11.956 10.436 10.297 1.00 92.38 290 MET A O 1
ATOM 2246 N N . ARG A 1 291 ? -13.593 8.987 9.793 1.00 90.56 291 ARG A N 1
ATOM 2247 C CA . ARG A 1 291 ? -14.498 10.012 9.235 1.00 90.56 291 ARG A CA 1
ATOM 2248 C C . ARG A 1 291 ? -14.971 11.014 10.287 1.00 90.56 291 ARG A C 1
ATOM 2250 O O . ARG A 1 291 ? -15.045 12.197 9.973 1.00 90.56 291 ARG A O 1
ATOM 2257 N N . LEU A 1 292 ? -15.264 10.570 11.511 1.00 88.44 292 LEU A N 1
ATOM 2258 C CA . LEU A 1 292 ? -15.640 11.453 12.620 1.00 88.44 292 LEU A CA 1
ATOM 2259 C C . LEU A 1 292 ? -14.456 12.330 13.049 1.00 88.44 292 LEU A C 1
ATOM 2261 O O . LEU A 1 292 ? -14.598 13.546 13.142 1.00 88.44 292 LEU A O 1
ATOM 2265 N N . LEU A 1 293 ? -13.271 11.737 13.232 1.00 87.62 293 LEU A N 1
ATOM 2266 C CA . LEU A 1 293 ? -12.072 12.468 13.649 1.00 87.62 293 LEU A CA 1
ATOM 2267 C C . LEU A 1 293 ? -11.636 13.534 12.627 1.00 87.62 293 LEU A C 1
ATOM 2269 O O . LEU A 1 293 ? -11.245 14.624 13.034 1.00 87.62 293 LEU A O 1
ATOM 2273 N N . VAL A 1 294 ? -11.744 13.275 11.317 1.00 84.06 294 VAL A N 1
ATOM 2274 C CA . VAL A 1 294 ? -11.414 14.285 10.288 1.00 84.06 294 VAL A CA 1
ATOM 2275 C C . VAL A 1 294 ? -12.575 15.244 9.989 1.00 84.06 294 VAL A C 1
ATOM 2277 O O . VAL A 1 294 ? -12.338 16.391 9.620 1.00 84.06 294 VAL A O 1
ATOM 2280 N N . GLY A 1 295 ? -13.825 14.789 10.114 1.00 71.25 295 GLY A N 1
ATOM 2281 C CA . GLY A 1 295 ? -15.015 15.552 9.724 1.00 71.25 295 GLY A CA 1
ATOM 2282 C C . GLY A 1 295 ? -15.438 16.646 10.707 1.00 71.25 295 GLY A C 1
ATOM 2283 O O . GLY A 1 295 ? -16.158 17.564 10.313 1.00 71.25 295 GLY A O 1
ATOM 2284 N N . HIS A 1 296 ? -15.002 16.580 11.968 1.00 65.25 296 HIS A N 1
ATOM 2285 C CA . HIS A 1 296 ? -15.191 17.682 12.910 1.00 65.25 296 HIS A CA 1
ATOM 2286 C C . HIS A 1 296 ? -14.184 18.814 12.638 1.00 65.25 296 HIS A C 1
ATOM 2288 O O . HIS A 1 296 ? -13.005 18.534 12.405 1.00 65.25 296 HIS A O 1
ATOM 2294 N N . PRO A 1 297 ? -14.620 20.090 12.675 1.00 54.56 297 PRO A N 1
ATOM 2295 C CA . PRO A 1 297 ? -13.710 21.216 12.512 1.00 54.56 297 PRO A CA 1
ATOM 2296 C C . PRO A 1 297 ? -12.642 21.208 13.619 1.00 54.56 297 PRO A C 1
ATOM 2298 O O . PRO A 1 297 ? -12.927 20.748 14.731 1.00 54.56 297 PRO A O 1
ATOM 2301 N N . PRO A 1 298 ? -11.426 21.716 13.340 1.00 52.31 298 PRO A N 1
ATOM 2302 C CA . PRO A 1 298 ? -10.419 21.908 14.375 1.00 52.31 298 PRO A CA 1
ATOM 2303 C C . PRO A 1 298 ? -10.971 22.794 15.502 1.00 52.31 298 PRO A C 1
ATOM 2305 O O . PRO A 1 298 ? -11.856 23.624 15.285 1.00 52.31 298 PRO A O 1
ATOM 2308 N N . GLU A 1 299 ? -10.451 22.568 16.708 1.00 52.12 299 GLU A N 1
ATOM 2309 C CA . GLU A 1 299 ? -10.825 23.273 17.940 1.00 52.12 299 GLU A CA 1
ATOM 2310 C C . GLU A 1 299 ? -10.833 24.799 17.719 1.00 52.12 299 GLU A C 1
ATOM 2312 O O . GLU A 1 299 ? -9.942 25.314 17.049 1.00 52.12 299 GLU A O 1
ATOM 2317 N N . ASN A 1 300 ? -11.853 25.499 18.247 1.00 40.81 300 ASN A N 1
ATOM 2318 C CA . ASN A 1 300 ? -12.118 26.922 17.976 1.00 40.81 300 ASN A CA 1
ATOM 2319 C C . ASN A 1 300 ? -10.839 27.772 17.946 1.00 40.81 300 ASN A C 1
ATOM 2321 O O . ASN A 1 300 ? -10.197 27.960 18.980 1.00 40.81 300 ASN A O 1
ATOM 2325 N N . ASP A 1 301 ? -10.570 28.384 16.792 1.00 40.94 301 ASP A N 1
ATOM 2326 C CA . ASP A 1 301 ? -9.456 29.311 16.539 1.00 40.94 301 ASP A CA 1
ATOM 2327 C C . ASP A 1 301 ? -9.681 30.698 17.203 1.00 40.94 301 ASP A C 1
ATOM 2329 O O . ASP A 1 301 ? -9.292 31.758 16.709 1.00 40.94 301 ASP A O 1
ATOM 2333 N N . ASP A 1 302 ? -10.364 30.708 18.352 1.00 39.38 302 ASP A N 1
ATOM 2334 C CA . ASP A 1 302 ? -10.665 31.894 19.142 1.00 39.38 302 ASP A CA 1
ATOM 2335 C C . ASP A 1 302 ? -9.452 32.267 20.011 1.00 39.38 302 ASP A C 1
ATOM 2337 O O . ASP A 1 302 ? -9.398 31.997 21.214 1.00 39.38 302 ASP A O 1
ATOM 2341 N N . LYS A 1 303 ? -8.535 33.017 19.383 1.00 39.44 303 LYS A N 1
ATOM 2342 C CA . LYS A 1 303 ? -7.425 33.790 19.983 1.00 39.44 303 LYS A CA 1
ATOM 2343 C C . LYS A 1 303 ? -6.133 33.026 20.296 1.00 39.44 303 LYS A C 1
ATOM 2345 O O . LYS A 1 303 ? -5.623 33.088 21.417 1.00 39.44 303 LYS A O 1
ATOM 2350 N N . ILE A 1 304 ? -5.478 32.510 19.259 1.00 41.62 304 ILE A N 1
ATOM 2351 C CA . ILE A 1 304 ? -4.011 32.611 19.216 1.00 41.62 304 ILE A CA 1
ATOM 2352 C C . ILE A 1 304 ? -3.670 34.032 18.744 1.00 41.62 304 ILE A C 1
ATOM 2354 O O . ILE A 1 304 ? -3.702 34.333 17.555 1.00 41.62 304 ILE A O 1
ATOM 2358 N N . ASN A 1 305 ? -3.389 34.937 19.687 1.00 31.72 305 ASN A N 1
ATOM 2359 C CA . ASN A 1 305 ? -2.855 36.262 19.350 1.00 31.72 305 ASN A CA 1
ATOM 2360 C C . ASN A 1 305 ? -1.494 36.105 18.645 1.00 31.72 305 ASN A C 1
ATOM 2362 O O . ASN A 1 305 ? -0.662 35.318 19.094 1.00 31.72 305 ASN A O 1
ATOM 2366 N N . GLU A 1 306 ? -1.244 36.893 17.594 1.00 34.72 306 GLU A N 1
ATOM 2367 C CA . GLU A 1 306 ? -0.027 36.860 16.758 1.00 34.72 306 GLU A CA 1
ATOM 2368 C C . GLU A 1 306 ? 1.247 37.402 17.454 1.00 34.72 306 GLU A C 1
ATOM 2370 O O . GLU A 1 306 ? 1.996 38.208 16.900 1.00 34.72 306 GLU A O 1
ATOM 2375 N N . THR A 1 307 ? 1.530 36.968 18.680 1.00 35.59 307 THR A N 1
ATOM 2376 C CA . THR A 1 307 ? 2.739 37.340 19.427 1.00 35.59 307 THR A CA 1
ATOM 2377 C C . THR A 1 307 ? 3.302 36.148 20.192 1.00 35.59 307 THR A C 1
ATOM 2379 O O . THR A 1 307 ? 3.039 36.009 21.380 1.00 35.59 307 THR A O 1
ATOM 2382 N N . GLU A 1 308 ? 4.069 35.304 19.494 1.00 33.50 308 GLU A N 1
ATOM 2383 C CA . GLU A 1 308 ? 5.355 34.719 19.932 1.00 33.50 308 GLU A CA 1
ATOM 2384 C C . GLU A 1 308 ? 5.832 33.687 18.892 1.00 33.50 308 GLU A C 1
ATOM 2386 O O . GLU A 1 308 ? 5.177 32.675 18.654 1.00 33.50 308 GLU A O 1
ATOM 2391 N N . LYS A 1 309 ? 6.986 33.926 18.251 1.00 34.56 309 LYS A N 1
ATOM 2392 C CA . LYS A 1 309 ? 7.534 33.039 17.201 1.00 34.56 309 LYS A CA 1
ATOM 2393 C C . LYS A 1 309 ? 8.280 31.803 17.735 1.00 34.56 309 LYS A C 1
ATOM 2395 O O . LYS A 1 309 ? 8.728 30.985 16.933 1.00 34.56 309 LYS A O 1
ATOM 2400 N N . ASP A 1 310 ? 8.359 31.629 19.056 1.00 32.50 310 ASP A N 1
ATOM 2401 C CA . ASP A 1 310 ? 9.294 30.708 19.719 1.00 32.50 310 ASP A CA 1
ATOM 2402 C C . ASP A 1 310 ? 8.624 29.535 20.461 1.00 32.50 310 ASP A C 1
ATOM 2404 O O . ASP A 1 310 ? 8.976 29.205 21.592 1.00 32.50 310 ASP A O 1
ATOM 2408 N N . LYS A 1 311 ? 7.672 28.848 19.810 1.00 35.84 311 LYS A N 1
ATOM 2409 C CA . LYS A 1 311 ? 7.142 27.538 20.263 1.00 35.84 311 LYS A CA 1
ATOM 2410 C C . LYS A 1 311 ? 7.013 26.527 19.118 1.00 35.84 311 LYS A C 1
ATOM 2412 O O . LYS A 1 311 ? 5.933 26.033 18.818 1.00 35.84 311 LYS A O 1
ATOM 2417 N N . ARG A 1 312 ? 8.140 26.189 18.474 1.00 30.86 312 ARG A N 1
ATOM 2418 C CA . ARG A 1 312 ? 8.209 25.075 17.497 1.00 30.86 312 ARG A CA 1
ATOM 2419 C C . ARG A 1 312 ? 8.239 23.679 18.130 1.00 30.86 312 ARG A C 1
ATOM 2421 O O . ARG A 1 312 ? 8.055 22.700 17.418 1.00 30.86 312 ARG A O 1
ATOM 2428 N N . ASN A 1 313 ? 8.415 23.590 19.448 1.00 32.78 313 ASN A N 1
ATOM 2429 C CA . ASN A 1 313 ? 8.321 22.344 20.203 1.00 32.78 313 ASN A CA 1
ATOM 2430 C C . ASN A 1 313 ? 7.072 22.399 21.101 1.00 32.78 313 ASN A C 1
ATOM 2432 O O . ASN A 1 313 ? 6.838 23.408 21.762 1.00 32.78 313 ASN A O 1
ATOM 2436 N N . THR A 1 314 ? 6.296 21.311 21.143 1.00 41.38 314 THR A N 1
ATOM 2437 C CA . THR A 1 314 ? 5.007 21.166 21.863 1.00 41.38 314 THR A CA 1
ATOM 2438 C C . THR A 1 314 ? 3.823 22.011 21.357 1.00 41.38 314 THR A C 1
ATOM 2440 O O . THR A 1 314 ? 3.238 22.806 22.088 1.00 41.38 314 THR A O 1
ATOM 2443 N N . LEU A 1 315 ? 3.376 21.740 20.126 1.00 41.34 315 LEU A N 1
ATOM 2444 C CA . LEU A 1 315 ? 1.943 21.837 19.811 1.00 41.34 315 LEU A CA 1
ATOM 2445 C C . LEU A 1 315 ? 1.212 20.682 20.533 1.00 41.34 315 LEU A C 1
ATOM 2447 O O . LEU A 1 315 ? 1.676 19.543 20.432 1.00 41.34 315 LEU A O 1
ATOM 2451 N N . PRO A 1 316 ? 0.113 20.927 21.271 1.00 49.62 316 PRO A N 1
ATOM 2452 C CA . PRO A 1 316 ? -0.686 19.851 21.856 1.00 49.62 316 PRO A CA 1
ATOM 2453 C C . PRO A 1 316 ? -1.346 19.022 20.745 1.00 49.62 316 PRO A C 1
ATOM 2455 O O . PRO A 1 316 ? -1.851 19.577 19.769 1.00 49.62 316 PRO A O 1
ATOM 2458 N N . ALA A 1 317 ? -1.347 17.693 20.890 1.00 57.62 317 ALA A N 1
ATOM 2459 C CA . ALA A 1 317 ? -1.934 16.786 19.905 1.00 57.62 317 ALA A CA 1
ATOM 2460 C C . ALA A 1 317 ? -3.442 17.055 19.750 1.00 57.62 317 ALA A C 1
ATOM 2462 O O . ALA A 1 317 ? -4.233 16.854 20.679 1.00 57.62 317 ALA A O 1
ATOM 2463 N N . THR A 1 318 ? -3.837 17.534 18.571 1.00 72.75 318 THR A N 1
ATOM 2464 C CA . THR A 1 318 ? -5.239 17.797 18.236 1.00 72.75 318 THR A CA 1
ATOM 2465 C C . THR A 1 318 ? -5.977 16.470 18.082 1.00 72.75 318 THR A C 1
ATOM 2467 O O . THR A 1 318 ? -5.488 15.543 17.439 1.00 72.75 318 THR A O 1
ATOM 2470 N N . LEU A 1 319 ? -7.157 16.339 18.696 1.00 76.94 319 LEU A N 1
ATOM 2471 C CA . LEU A 1 319 ? -7.938 15.103 18.556 1.00 76.94 319 LEU A CA 1
ATOM 2472 C C . LEU A 1 319 ? -8.579 15.031 17.161 1.00 76.94 319 LEU A C 1
ATOM 2474 O O . LEU A 1 319 ? -8.556 13.985 16.515 1.00 76.94 319 LEU A O 1
ATOM 2478 N N . TYR A 1 320 ? -9.119 16.165 16.711 1.00 79.81 320 TYR A N 1
ATOM 2479 C CA . TYR A 1 320 ? -9.866 16.319 15.465 1.00 79.81 320 TYR A CA 1
ATOM 2480 C C . TYR A 1 320 ? -9.068 17.058 14.383 1.00 79.81 320 TYR A C 1
ATOM 2482 O O . TYR A 1 320 ? -8.109 17.775 14.670 1.00 79.81 320 TYR A O 1
ATOM 2490 N N . GLY A 1 321 ? -9.523 16.936 13.137 1.00 71.69 321 GLY A N 1
ATOM 2491 C CA . GLY A 1 321 ? -9.007 17.680 11.990 1.00 71.69 321 GLY A CA 1
ATOM 2492 C C . GLY A 1 321 ? -7.880 16.968 11.224 1.00 71.69 321 GLY A C 1
ATOM 2493 O O . GLY A 1 321 ? -7.550 15.813 11.501 1.00 71.69 321 GLY A O 1
ATOM 2494 N N . PRO A 1 322 ? -7.280 17.635 10.219 1.00 68.81 322 PRO A N 1
ATOM 2495 C CA . PRO A 1 322 ? -6.385 16.993 9.251 1.00 68.81 322 PRO A CA 1
ATOM 2496 C C . PRO A 1 322 ? -5.066 16.488 9.855 1.00 68.81 322 PRO A C 1
ATOM 2498 O O . PRO A 1 322 ? -4.539 15.488 9.378 1.00 68.81 322 PRO A O 1
ATOM 2501 N N . ILE A 1 323 ? -4.572 17.121 10.925 1.00 70.44 323 ILE A N 1
ATOM 2502 C CA . ILE A 1 323 ? -3.350 16.729 11.660 1.00 70.44 323 ILE A CA 1
ATOM 2503 C C . ILE A 1 323 ? -3.709 15.922 12.934 1.00 70.44 323 ILE A C 1
ATOM 2505 O O . ILE A 1 323 ? -2.874 15.706 13.805 1.00 70.44 323 ILE A O 1
ATOM 2509 N N . GLY A 1 324 ? -4.967 15.481 13.059 1.00 77.31 324 GLY A N 1
ATOM 2510 C CA . GLY A 1 324 ? -5.457 14.779 14.241 1.00 77.31 324 GLY A CA 1
ATOM 2511 C C . GLY A 1 324 ? -5.078 13.295 14.319 1.00 77.31 324 GLY A C 1
ATOM 2512 O O . GLY A 1 324 ? -4.458 12.705 13.429 1.00 77.31 324 GLY A O 1
ATOM 2513 N N . GLU A 1 325 ? -5.546 12.648 15.383 1.00 85.75 325 GLU A N 1
ATOM 2514 C CA . GLU A 1 325 ? -5.231 11.251 15.725 1.00 85.75 325 GLU A CA 1
ATOM 2515 C C . GLU A 1 325 ? -5.896 10.192 14.816 1.00 85.75 325 GLU A C 1
ATOM 2517 O O . GLU A 1 325 ? -5.694 8.989 14.988 1.00 85.75 325 GLU A O 1
ATOM 2522 N N . TRP A 1 326 ? -6.661 10.601 13.800 1.00 89.19 326 TRP A N 1
ATOM 2523 C CA . TRP A 1 326 ? -7.244 9.696 12.799 1.00 89.19 326 TRP A CA 1
ATOM 2524 C C . TRP A 1 326 ? -6.178 8.845 12.076 1.00 89.19 326 TRP A C 1
ATOM 2526 O O . TRP A 1 326 ? -6.440 7.701 11.699 1.00 89.19 326 TRP A O 1
ATOM 2536 N N . SER A 1 327 ? -4.959 9.376 11.943 1.00 89.06 327 SER A N 1
ATOM 2537 C CA . SER A 1 327 ? -3.793 8.700 11.361 1.00 89.06 327 SER A CA 1
ATOM 2538 C C . SER A 1 327 ? -3.394 7.420 12.113 1.00 89.06 327 SER A C 1
ATOM 2540 O O . SER A 1 327 ? -2.983 6.440 11.492 1.00 89.06 327 SER A O 1
ATOM 2542 N N . ARG A 1 328 ? -3.594 7.366 13.436 1.00 90.06 328 ARG A N 1
ATOM 2543 C CA . ARG A 1 328 ? -3.357 6.170 14.260 1.00 90.06 328 ARG A CA 1
ATOM 2544 C C . ARG A 1 328 ? -4.243 5.002 13.822 1.00 90.06 328 ARG A C 1
ATOM 2546 O O . ARG A 1 328 ? -3.762 3.886 13.642 1.00 90.06 328 ARG A O 1
ATOM 2553 N N . TYR A 1 329 ? -5.524 5.275 13.578 1.00 93.00 329 TYR A N 1
ATOM 2554 C CA . TYR A 1 329 ? -6.503 4.287 13.113 1.00 93.00 329 TYR A CA 1
ATOM 2555 C C . TYR A 1 329 ? -6.263 3.855 11.657 1.00 93.00 329 TYR A C 1
ATOM 2557 O O . TYR A 1 329 ? -6.532 2.704 11.309 1.00 93.00 329 TYR A O 1
ATOM 2565 N N . LEU A 1 330 ? -5.684 4.728 10.823 1.00 93.19 330 LEU A N 1
ATOM 2566 C CA . LEU A 1 330 ? -5.217 4.361 9.483 1.00 93.19 330 LEU A CA 1
ATOM 2567 C C . LEU A 1 330 ? -4.099 3.305 9.543 1.00 93.19 330 LEU A C 1
ATOM 2569 O O . LEU A 1 330 ? -4.135 2.346 8.773 1.00 93.19 330 LEU A O 1
ATOM 2573 N N . TYR A 1 331 ? -3.144 3.432 10.470 1.00 92.25 331 TYR A N 1
ATOM 2574 C CA . TYR A 1 331 ? -2.085 2.429 10.640 1.00 92.25 331 TYR A CA 1
ATOM 2575 C C . TYR A 1 331 ? -2.604 1.096 11.199 1.00 92.25 331 TYR A C 1
ATOM 2577 O O . TYR A 1 331 ? -2.173 0.046 10.727 1.00 92.25 331 TYR A O 1
ATOM 2585 N N . VAL A 1 332 ? -3.602 1.107 12.094 1.00 93.06 332 VAL A N 1
ATOM 2586 C CA . VAL A 1 332 ? -4.313 -0.126 12.503 1.00 93.06 332 VAL A CA 1
ATOM 2587 C C . VAL A 1 332 ? -4.939 -0.825 11.285 1.00 93.06 332 VAL A C 1
ATOM 2589 O O . VAL A 1 332 ? -4.812 -2.041 11.129 1.00 93.06 332 VAL A O 1
ATOM 2592 N N . LEU A 1 333 ? -5.571 -0.066 10.379 1.00 93.44 333 LEU A N 1
ATOM 2593 C CA . LEU A 1 333 ? -6.142 -0.616 9.146 1.00 93.44 333 LEU A CA 1
ATOM 2594 C C . LEU A 1 333 ? -5.057 -1.140 8.185 1.00 93.44 333 LEU A C 1
ATOM 2596 O O . LEU A 1 333 ? -5.230 -2.214 7.610 1.00 93.44 333 LEU A O 1
ATOM 2600 N N . ARG A 1 334 ? -3.924 -0.437 8.038 1.00 92.94 334 ARG A N 1
ATOM 2601 C CA . ARG A 1 334 ? -2.766 -0.903 7.250 1.00 92.94 334 ARG A CA 1
ATOM 2602 C C . ARG A 1 334 ? -2.259 -2.250 7.759 1.00 92.94 334 ARG A C 1
ATOM 2604 O O . ARG A 1 334 ? -2.125 -3.189 6.979 1.00 92.94 334 ARG A O 1
ATOM 2611 N N . ASP A 1 335 ? -2.010 -2.364 9.055 1.00 91.56 335 ASP A N 1
ATOM 2612 C CA . ASP A 1 335 ? -1.416 -3.567 9.637 1.00 91.56 335 ASP A CA 1
ATOM 2613 C C . ASP A 1 335 ? -2.400 -4.748 9.578 1.00 91.56 335 ASP A C 1
ATOM 2615 O O . ASP A 1 335 ? -2.014 -5.876 9.264 1.00 91.56 335 ASP A O 1
ATOM 2619 N N . ARG A 1 336 ? -3.708 -4.485 9.724 1.00 90.94 336 ARG A N 1
ATOM 2620 C CA . ARG A 1 336 ? -4.769 -5.467 9.452 1.00 90.94 336 ARG A CA 1
ATOM 2621 C C . ARG A 1 336 ? -4.767 -5.971 8.002 1.00 90.94 336 ARG A C 1
ATOM 2623 O O . ARG A 1 336 ? -5.066 -7.149 7.766 1.00 90.94 336 ARG A O 1
ATOM 2630 N N . VAL A 1 337 ? -4.475 -5.101 7.034 1.00 91.31 337 VAL A N 1
ATOM 2631 C CA . VAL A 1 337 ? -4.363 -5.454 5.608 1.00 91.31 337 VAL A CA 1
ATOM 2632 C C . VAL A 1 337 ? -3.104 -6.289 5.349 1.00 91.31 337 VAL A C 1
ATOM 2634 O O . VAL A 1 337 ? -3.196 -7.293 4.643 1.00 91.31 337 VAL A O 1
ATOM 2637 N N . LEU A 1 338 ? -1.966 -5.923 5.952 1.00 90.00 338 LEU A N 1
ATOM 2638 C CA . LEU A 1 338 ? -0.694 -6.655 5.859 1.00 90.00 338 LEU A CA 1
ATOM 2639 C C . LEU A 1 338 ? -0.761 -8.050 6.490 1.00 90.00 338 LEU A C 1
ATOM 2641 O O . LEU A 1 338 ? -0.200 -8.996 5.943 1.00 90.00 338 LEU A O 1
ATOM 2645 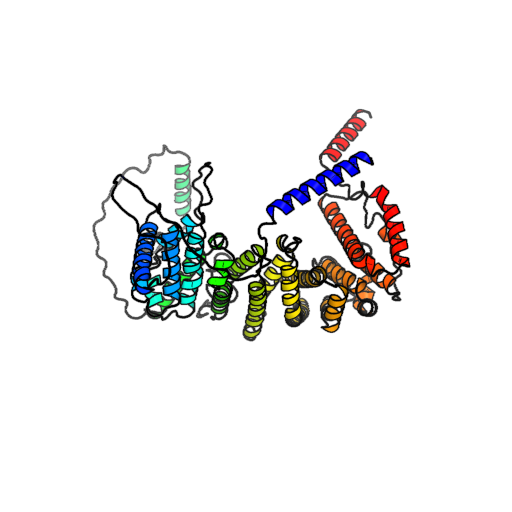N N . ARG A 1 339 ? -1.474 -8.198 7.612 1.00 88.06 339 ARG A N 1
ATOM 2646 C CA . ARG A 1 339 ? -1.576 -9.467 8.347 1.00 88.06 339 ARG A CA 1
ATOM 2647 C C . ARG A 1 339 ? -2.421 -10.527 7.636 1.00 88.06 339 ARG A C 1
ATOM 2649 O O . ARG A 1 339 ? -2.104 -11.710 7.708 1.00 88.06 339 ARG A O 1
ATOM 2656 N N . PHE A 1 340 ? -3.489 -10.124 6.945 1.00 87.62 340 PHE A N 1
ATOM 2657 C CA . PHE A 1 340 ? -4.362 -11.049 6.209 1.00 87.62 340 PHE A CA 1
ATOM 2658 C C . PHE A 1 340 ? -4.654 -10.538 4.783 1.00 87.62 340 PHE A C 1
ATOM 2660 O O . PHE A 1 340 ? -5.806 -10.215 4.466 1.00 87.62 340 PHE A O 1
ATOM 2667 N N . PRO A 1 341 ? -3.648 -10.485 3.886 1.00 84.75 341 PRO A N 1
ATOM 2668 C CA . PRO A 1 341 ? -3.797 -9.882 2.562 1.00 84.75 341 PRO A CA 1
ATOM 2669 C C . PRO A 1 341 ? -4.845 -10.619 1.716 1.00 84.75 341 PRO A C 1
ATOM 2671 O O . PRO A 1 341 ? -5.658 -9.993 1.043 1.00 84.75 341 PRO A O 1
ATOM 2674 N N . GLY A 1 342 ? -4.925 -11.950 1.814 1.00 80.94 342 GLY A N 1
ATOM 2675 C CA . GLY A 1 342 ? -5.931 -12.747 1.097 1.00 80.94 342 GLY A CA 1
ATOM 2676 C C . GLY A 1 342 ? -7.395 -12.431 1.455 1.00 80.94 342 GLY A C 1
ATOM 2677 O O . GLY A 1 342 ? -8.282 -12.745 0.663 1.00 80.94 342 GLY A O 1
ATOM 2678 N N . ALA A 1 343 ? -7.640 -11.794 2.607 1.00 81.44 343 ALA A N 1
ATOM 2679 C CA . ALA A 1 343 ? -8.962 -11.417 3.115 1.00 81.44 343 ALA A CA 1
ATOM 2680 C C . ALA A 1 343 ? -9.179 -9.889 3.178 1.00 81.44 343 ALA A C 1
ATOM 2682 O O . ALA A 1 343 ? -10.222 -9.424 3.624 1.00 81.44 343 ALA A O 1
ATOM 2683 N N . SER A 1 344 ? -8.217 -9.075 2.734 1.00 83.69 344 SER A N 1
ATOM 2684 C CA . SER A 1 344 ? -8.233 -7.621 2.947 1.00 83.69 344 SER A CA 1
ATOM 2685 C C . SER A 1 344 ? -9.039 -6.822 1.915 1.00 83.69 344 SER A C 1
ATOM 2687 O O . SER A 1 344 ? -9.022 -5.593 1.942 1.00 83.69 344 SER A O 1
ATOM 2689 N N . ARG A 1 345 ? -9.776 -7.481 1.004 1.00 86.38 345 ARG A N 1
ATOM 2690 C CA . ARG A 1 345 ? -10.504 -6.806 -0.089 1.00 86.38 345 ARG A CA 1
ATOM 2691 C C . ARG A 1 345 ? -11.415 -5.685 0.422 1.00 86.38 345 ARG A C 1
ATOM 2693 O O . ARG A 1 345 ? -11.405 -4.609 -0.164 1.00 86.38 345 ARG A O 1
ATOM 2700 N N . ASN A 1 346 ? -12.173 -5.916 1.493 1.00 86.94 346 ASN A N 1
ATOM 2701 C CA . ASN A 1 346 ? -13.078 -4.903 2.041 1.00 86.94 346 ASN A CA 1
ATOM 2702 C C . ASN A 1 346 ? -12.294 -3.718 2.626 1.00 86.94 346 ASN A C 1
ATOM 2704 O O . ASN A 1 346 ? -12.544 -2.584 2.226 1.00 86.94 346 ASN A O 1
ATOM 2708 N N . ALA A 1 347 ? -11.285 -3.974 3.464 1.00 88.12 347 ALA A N 1
ATOM 2709 C CA . ALA A 1 347 ? -10.372 -2.958 3.994 1.00 88.12 347 ALA A CA 1
ATOM 2710 C C . ALA A 1 347 ? -9.694 -2.107 2.894 1.00 88.12 347 ALA A C 1
ATOM 2712 O O . ALA A 1 347 ? -9.649 -0.882 2.997 1.00 88.12 347 ALA A O 1
ATOM 2713 N N . LEU A 1 348 ? -9.241 -2.721 1.794 1.00 91.00 348 LEU A N 1
ATOM 2714 C CA . LEU A 1 348 ? -8.679 -2.005 0.640 1.00 91.00 348 LEU A CA 1
ATOM 2715 C C . LEU A 1 348 ? -9.710 -1.076 -0.029 1.00 91.00 348 LEU A C 1
ATOM 2717 O O . LEU A 1 348 ? -9.396 0.068 -0.357 1.00 91.00 348 LEU A O 1
ATOM 2721 N N . TRP A 1 349 ? -10.959 -1.526 -0.189 1.00 91.81 349 TRP A N 1
ATOM 2722 C CA . TRP A 1 349 ? -12.047 -0.673 -0.686 1.00 91.81 349 TRP A CA 1
ATOM 2723 C C . TRP A 1 349 ? -12.421 0.441 0.302 1.00 91.81 349 TRP A C 1
ATOM 2725 O O . TRP A 1 349 ? -12.726 1.555 -0.121 1.00 91.81 349 TRP A O 1
ATOM 2735 N N . ARG A 1 350 ? -12.318 0.200 1.611 1.00 90.62 350 ARG A N 1
ATOM 2736 C CA . ARG A 1 350 ? -12.507 1.233 2.636 1.00 90.62 350 ARG A CA 1
ATOM 2737 C C . ARG A 1 350 ? -11.447 2.340 2.574 1.00 90.62 350 ARG A C 1
ATOM 2739 O O . ARG A 1 350 ? -11.808 3.507 2.718 1.00 90.62 350 ARG A O 1
ATOM 2746 N N . LEU A 1 351 ? -10.184 2.018 2.273 1.00 92.06 351 LEU A N 1
ATOM 2747 C CA . LEU A 1 351 ? -9.142 3.028 2.008 1.00 92.06 351 LEU A CA 1
ATOM 2748 C C . LEU A 1 351 ? -9.508 3.922 0.808 1.00 92.06 351 LEU A C 1
ATOM 2750 O O . LEU A 1 351 ? -9.356 5.142 0.884 1.00 92.06 351 LEU A O 1
ATOM 2754 N N . LYS A 1 352 ? -10.074 3.343 -0.264 1.00 93.06 352 LYS A N 1
ATOM 2755 C CA . LYS A 1 352 ? -10.601 4.108 -1.409 1.00 93.06 352 LYS A CA 1
ATOM 2756 C C . LYS A 1 352 ? -11.697 5.087 -0.978 1.00 93.06 352 LYS A C 1
ATOM 2758 O O . LYS A 1 352 ? -11.628 6.271 -1.295 1.00 93.06 352 LYS A O 1
ATOM 2763 N N . GLU A 1 353 ? -12.695 4.604 -0.236 1.00 91.81 353 GLU A N 1
ATOM 2764 C CA . GLU A 1 353 ? -13.804 5.441 0.239 1.00 91.81 353 GLU A CA 1
ATOM 2765 C C . GLU A 1 353 ? -13.343 6.585 1.154 1.00 91.81 353 GLU A C 1
ATOM 2767 O O . GLU A 1 353 ? -13.978 7.639 1.174 1.00 91.81 353 GLU A O 1
ATOM 2772 N N . LEU A 1 354 ? -12.268 6.391 1.928 1.00 90.62 354 LEU A N 1
ATOM 2773 C CA . LEU A 1 354 ? -11.675 7.443 2.757 1.00 90.62 354 LEU A CA 1
ATOM 2774 C C . LEU A 1 354 ? -11.032 8.541 1.899 1.00 90.62 354 LEU A C 1
ATOM 2776 O O . LEU A 1 354 ? -11.283 9.714 2.157 1.00 90.62 354 LEU A O 1
ATOM 2780 N N . ILE A 1 355 ? -10.293 8.192 0.841 1.00 90.44 355 ILE A N 1
ATOM 2781 C CA . ILE A 1 355 ? -9.744 9.181 -0.107 1.00 90.44 355 ILE A CA 1
ATOM 2782 C C . ILE A 1 355 ? -10.876 9.971 -0.779 1.00 90.44 355 ILE A C 1
ATOM 2784 O O . ILE A 1 355 ? -10.857 11.203 -0.764 1.00 90.44 355 ILE A O 1
ATOM 2788 N N . GLU A 1 356 ? -11.908 9.280 -1.284 1.00 89.88 356 GLU A N 1
ATOM 2789 C CA . GLU A 1 356 ? -13.083 9.938 -1.871 1.00 89.88 356 GLU A CA 1
ATOM 2790 C C . GLU A 1 356 ? -13.810 10.855 -0.870 1.00 89.88 356 GLU A C 1
ATOM 2792 O O . GLU A 1 356 ? -14.333 11.905 -1.244 1.00 89.88 356 GLU A O 1
ATOM 2797 N N . PHE A 1 357 ? -13.898 10.452 0.401 1.00 88.44 357 PHE A N 1
ATOM 2798 C CA . PHE A 1 357 ? -14.491 11.264 1.461 1.00 88.44 357 PHE A CA 1
ATOM 2799 C C . PHE A 1 357 ? -13.674 12.541 1.684 1.00 88.44 357 PHE A C 1
ATOM 2801 O O . PHE A 1 357 ? -14.241 13.631 1.619 1.00 88.44 357 PHE A O 1
ATOM 2808 N N . LEU A 1 358 ? -12.358 12.429 1.874 1.00 84.50 358 LEU A N 1
ATOM 2809 C CA . LEU A 1 358 ? -11.488 13.573 2.153 1.00 84.50 358 LEU A CA 1
ATOM 2810 C C . LEU A 1 358 ? -11.479 14.595 1.017 1.00 84.50 358 LEU A C 1
ATOM 2812 O O . LEU A 1 358 ? -11.686 15.780 1.268 1.00 84.50 358 LEU A O 1
ATOM 2816 N N . GLN A 1 359 ? -11.330 14.155 -0.234 1.00 82.06 359 GLN A N 1
ATOM 2817 C CA . GLN A 1 359 ? -11.303 15.074 -1.376 1.00 82.06 359 GLN A CA 1
ATOM 2818 C C . GLN A 1 359 ? -12.645 15.796 -1.592 1.00 82.06 359 GLN A C 1
ATOM 2820 O O . GLN A 1 359 ? -12.653 16.949 -2.018 1.00 82.06 359 GLN A O 1
ATOM 2825 N N . ARG A 1 360 ? -13.785 15.183 -1.228 1.00 79.75 360 ARG A N 1
ATOM 2826 C CA . ARG A 1 360 ? -15.093 15.873 -1.211 1.00 79.75 360 ARG A CA 1
ATOM 2827 C C . ARG A 1 360 ? -15.201 16.946 -0.120 1.00 79.75 360 ARG A C 1
ATOM 2829 O O . ARG A 1 360 ? -15.970 17.881 -0.297 1.00 79.75 360 ARG A O 1
ATOM 2836 N N . HIS A 1 361 ? -14.472 16.813 0.990 1.00 70.50 361 HIS A N 1
ATOM 2837 C CA . HIS A 1 361 ? -14.537 17.740 2.132 1.00 70.50 361 HIS A CA 1
ATOM 2838 C C . HIS A 1 361 ? -13.458 18.838 2.090 1.00 70.50 361 HIS A C 1
ATOM 2840 O O . HIS A 1 361 ? -13.531 19.799 2.848 1.00 70.50 361 HIS A O 1
ATOM 2846 N N . GLN A 1 362 ? -12.474 18.741 1.193 1.00 63.28 362 GLN A N 1
ATOM 2847 C CA . GLN A 1 362 ? -11.358 19.693 1.105 1.00 63.28 362 GLN A CA 1
ATOM 2848 C C . GLN A 1 362 ? -11.646 20.986 0.340 1.00 63.28 362 GLN A C 1
ATOM 2850 O O . GLN A 1 362 ? -10.818 21.892 0.355 1.00 63.28 362 GLN A O 1
ATOM 2855 N N . THR A 1 363 ? -12.824 21.140 -0.267 1.00 49.38 363 THR A N 1
ATOM 2856 C CA . THR A 1 363 ? -13.204 22.358 -1.010 1.00 49.38 363 THR A CA 1
ATOM 2857 C C . THR A 1 363 ? -13.311 23.634 -0.155 1.00 49.38 363 THR A C 1
ATOM 2859 O O . THR A 1 363 ? -13.660 24.684 -0.689 1.00 49.38 363 THR A O 1
ATOM 2862 N N . THR A 1 364 ? -13.039 23.568 1.153 1.00 42.50 364 THR A N 1
ATOM 2863 C CA . THR A 1 364 ? -13.173 24.680 2.111 1.00 42.50 364 THR A CA 1
ATOM 2864 C C . THR A 1 364 ? -11.904 25.026 2.901 1.00 42.50 364 THR A C 1
ATOM 2866 O O . THR A 1 364 ? -11.940 25.988 3.663 1.00 42.50 364 THR A O 1
ATOM 2869 N N . ALA A 1 365 ? -10.792 24.293 2.752 1.00 41.41 365 ALA A N 1
ATOM 2870 C CA . ALA A 1 365 ? -9.543 24.567 3.475 1.00 41.41 365 ALA A CA 1
ATOM 2871 C C . ALA A 1 365 ? -8.452 25.098 2.528 1.00 41.41 365 ALA A C 1
ATOM 2873 O O . ALA A 1 365 ? -8.232 24.538 1.456 1.00 41.41 365 ALA A O 1
ATOM 2874 N N . ASN A 1 366 ? -7.765 26.180 2.917 1.00 43.44 366 ASN A N 1
ATOM 2875 C CA . ASN A 1 366 ? -6.734 26.810 2.084 1.00 43.44 366 ASN A CA 1
ATOM 2876 C C . ASN A 1 366 ? -5.586 25.828 1.765 1.00 43.44 366 ASN A C 1
ATOM 2878 O O . ASN A 1 366 ? -4.991 25.282 2.695 1.00 43.44 366 ASN A O 1
ATOM 2882 N N . PRO A 1 367 ? -5.181 25.667 0.490 1.00 48.31 367 PRO A N 1
ATOM 2883 C CA . PRO A 1 367 ? -4.185 24.673 0.072 1.00 48.31 367 PRO A CA 1
ATOM 2884 C C . PRO A 1 367 ? -2.729 25.064 0.391 1.00 48.31 367 PRO A C 1
ATOM 2886 O O . PRO A 1 367 ? -1.806 24.462 -0.147 1.00 48.31 367 PRO A O 1
ATOM 2889 N N . HIS A 1 368 ? -2.499 26.109 1.192 1.00 42.72 368 HIS A N 1
ATOM 2890 C CA . HIS A 1 368 ? -1.224 26.831 1.174 1.00 42.72 368 HIS A CA 1
ATOM 2891 C C . HIS A 1 368 ? -0.153 26.335 2.152 1.00 42.72 368 HIS A C 1
ATOM 2893 O O . HIS A 1 368 ? 1.019 26.466 1.818 1.00 42.72 368 HIS A O 1
ATOM 2899 N N . HIS A 1 369 ? -0.505 25.744 3.301 1.00 43.75 369 HIS A N 1
ATOM 2900 C CA . HIS A 1 369 ? 0.487 25.241 4.266 1.00 43.75 369 HIS A CA 1
ATOM 2901 C C . HIS A 1 369 ? -0.017 24.004 5.031 1.00 43.75 369 HIS A C 1
ATOM 2903 O O . HIS A 1 369 ? -0.700 24.136 6.045 1.00 43.75 369 HIS A O 1
ATOM 2909 N N . GLY A 1 370 ? 0.345 22.801 4.571 1.00 55.00 370 GLY A N 1
ATOM 2910 C CA . GLY A 1 370 ? 0.142 21.556 5.322 1.00 55.00 370 GLY A CA 1
ATOM 2911 C C . GLY A 1 370 ? 0.039 20.299 4.455 1.00 55.00 370 GLY A C 1
ATOM 2912 O O . GLY A 1 370 ? -0.468 20.345 3.335 1.00 55.00 370 GLY A O 1
ATOM 2913 N N . ILE A 1 371 ? 0.483 19.163 5.005 1.00 62.41 371 ILE A N 1
ATOM 2914 C CA . ILE A 1 371 ? 0.277 17.828 4.422 1.00 62.41 371 ILE A CA 1
ATOM 2915 C C . ILE A 1 371 ? -1.232 17.574 4.341 1.00 62.41 371 ILE A C 1
ATOM 2917 O O . ILE A 1 371 ? -1.917 17.567 5.367 1.00 62.41 371 ILE A O 1
ATOM 2921 N N . GLN A 1 372 ? -1.766 17.362 3.138 1.00 77.00 372 GLN A N 1
ATOM 2922 C CA . GLN A 1 372 ? -3.197 17.105 2.984 1.00 77.00 372 GLN A CA 1
ATOM 2923 C C . GLN A 1 372 ? -3.501 15.656 3.422 1.00 77.00 372 GLN A C 1
ATOM 2925 O O . GLN A 1 372 ? -2.736 14.743 3.099 1.00 77.00 372 GLN A O 1
ATOM 2930 N N . PRO A 1 373 ? -4.592 15.383 4.162 1.00 82.12 373 PRO A N 1
ATOM 2931 C CA . PRO A 1 373 ? -4.783 14.083 4.816 1.00 82.12 373 PRO A CA 1
ATOM 2932 C C . PRO A 1 373 ? -4.898 12.899 3.833 1.00 82.12 373 PRO A C 1
ATOM 2934 O O . PRO A 1 373 ? -4.465 11.790 4.140 1.00 82.12 373 PRO A O 1
ATOM 2937 N N . GLN A 1 374 ? -5.384 13.109 2.607 1.00 86.50 374 GLN A N 1
ATOM 2938 C CA . GLN A 1 374 ? -5.393 12.078 1.563 1.00 86.50 374 GLN A CA 1
ATOM 2939 C C . GLN A 1 374 ? -3.985 11.708 1.070 1.00 86.50 374 GLN A C 1
ATOM 2941 O O . GLN A 1 374 ? -3.783 10.581 0.624 1.00 86.50 374 GLN A O 1
ATOM 2946 N N . HIS A 1 375 ? -2.988 12.594 1.199 1.00 88.00 375 HIS A N 1
ATOM 2947 C CA . HIS A 1 375 ? -1.589 12.283 0.869 1.00 88.00 375 HIS A CA 1
ATOM 2948 C C . HIS A 1 375 ? -1.032 11.187 1.783 1.00 88.00 375 HIS A C 1
ATOM 2950 O O . HIS A 1 375 ? -0.304 10.317 1.308 1.00 88.00 375 HIS A O 1
ATOM 2956 N N . LEU A 1 376 ? -1.441 11.153 3.057 1.00 88.56 376 LEU A N 1
ATOM 2957 C CA . LEU A 1 376 ? -1.090 10.066 3.976 1.00 88.56 376 LEU A CA 1
ATOM 2958 C C . LEU A 1 376 ? -1.761 8.736 3.581 1.00 88.56 376 LEU A C 1
ATOM 2960 O O . LEU A 1 376 ? -1.121 7.690 3.635 1.00 88.56 376 LEU A O 1
ATOM 2964 N N . LEU A 1 377 ? -3.012 8.762 3.109 1.00 91.44 377 LEU A N 1
ATOM 2965 C CA . LEU A 1 377 ? -3.678 7.566 2.571 1.00 91.44 377 LEU A CA 1
ATOM 2966 C C . LEU A 1 377 ? -2.993 7.039 1.300 1.00 91.44 377 LEU A C 1
ATOM 2968 O O . LEU A 1 377 ? -2.816 5.829 1.171 1.00 91.44 377 LEU A O 1
ATOM 2972 N N . TYR A 1 378 ? -2.552 7.916 0.392 1.00 93.00 378 TYR A N 1
ATOM 2973 C CA . TYR A 1 378 ? -1.754 7.503 -0.768 1.00 93.00 378 TYR A CA 1
ATOM 2974 C C . TYR A 1 378 ? -0.397 6.911 -0.351 1.00 93.00 378 TYR A C 1
ATOM 2976 O O . TYR A 1 378 ? -0.008 5.879 -0.899 1.00 93.00 378 TYR A O 1
ATOM 2984 N N . ARG A 1 379 ? 0.286 7.491 0.652 1.00 92.56 379 ARG A N 1
ATOM 2985 C CA . ARG A 1 379 ? 1.515 6.923 1.246 1.00 92.56 379 ARG A CA 1
ATOM 2986 C C . ARG A 1 379 ? 1.265 5.516 1.801 1.00 92.56 379 ARG A C 1
ATOM 2988 O O . ARG A 1 379 ? 1.995 4.599 1.447 1.00 92.56 379 ARG A O 1
ATOM 2995 N N . VAL A 1 380 ? 0.187 5.305 2.560 1.00 93.38 380 VAL A N 1
ATOM 2996 C CA . VAL A 1 380 ? -0.176 3.980 3.102 1.00 93.38 380 VAL A CA 1
ATOM 2997 C C . VAL A 1 380 ? -0.521 2.969 2.000 1.00 93.38 380 VAL A C 1
ATOM 2999 O O . VAL A 1 380 ? -0.080 1.824 2.070 1.00 93.38 380 VAL A O 1
ATOM 3002 N N . LEU A 1 381 ? -1.235 3.362 0.939 1.00 94.56 381 LEU A N 1
ATOM 3003 C CA . LEU A 1 381 ? -1.440 2.482 -0.222 1.00 94.56 381 LEU A CA 1
ATOM 3004 C C . LEU A 1 381 ? -0.110 2.116 -0.904 1.00 94.56 381 LEU A C 1
ATOM 3006 O O . LEU A 1 381 ? 0.042 0.992 -1.381 1.00 94.56 381 LEU A O 1
ATOM 3010 N N . ALA A 1 382 ? 0.854 3.039 -0.938 1.00 93.31 382 ALA A N 1
ATOM 3011 C CA . ALA A 1 382 ? 2.170 2.796 -1.514 1.00 93.31 382 ALA A CA 1
ATOM 3012 C C . ALA A 1 382 ? 3.032 1.886 -0.620 1.00 93.31 382 ALA A C 1
ATOM 3014 O O . ALA A 1 382 ? 3.686 0.992 -1.154 1.00 93.31 382 ALA A O 1
ATOM 3015 N N . GLU A 1 383 ? 2.980 2.033 0.710 1.00 92.69 383 GLU A N 1
ATOM 3016 C CA . GLU A 1 383 ? 3.577 1.097 1.681 1.00 92.69 383 GLU A CA 1
ATOM 3017 C C . GLU A 1 383 ? 3.044 -0.329 1.476 1.00 92.69 383 GLU A C 1
ATOM 3019 O O . GLU A 1 383 ? 3.825 -1.270 1.338 1.00 92.69 383 GLU A O 1
ATOM 3024 N N . LEU A 1 384 ? 1.718 -0.487 1.367 1.00 91.94 384 LEU A N 1
ATOM 3025 C CA . LEU A 1 384 ? 1.087 -1.773 1.053 1.00 91.94 384 LEU A CA 1
ATOM 3026 C C . LEU A 1 384 ? 1.579 -2.333 -0.292 1.00 91.94 384 LEU A C 1
ATOM 3028 O O . LEU A 1 384 ? 1.861 -3.526 -0.392 1.00 91.94 384 LEU A O 1
ATOM 3032 N N . ALA A 1 385 ? 1.743 -1.476 -1.303 1.00 90.44 385 ALA A N 1
ATOM 3033 C CA . ALA A 1 385 ? 2.220 -1.862 -2.629 1.00 90.44 385 ALA A CA 1
ATOM 3034 C C . ALA A 1 385 ? 3.682 -2.356 -2.660 1.00 90.44 385 ALA A C 1
ATOM 3036 O O . ALA A 1 385 ? 3.998 -3.192 -3.501 1.00 90.44 385 ALA A O 1
ATOM 3037 N N . ILE A 1 386 ? 4.568 -1.896 -1.763 1.00 89.25 386 ILE A N 1
ATOM 3038 C CA . ILE A 1 386 ? 5.959 -2.406 -1.645 1.00 89.25 386 ILE A CA 1
ATOM 3039 C C . ILE A 1 386 ? 6.139 -3.492 -0.578 1.00 89.25 386 ILE A C 1
ATOM 3041 O O . ILE A 1 386 ? 7.210 -4.093 -0.488 1.00 89.25 386 ILE A O 1
ATOM 3045 N N . SER A 1 387 ? 5.110 -3.754 0.229 1.00 88.75 387 SER A N 1
ATOM 3046 C CA . SER A 1 387 ? 5.164 -4.731 1.317 1.00 88.75 387 SER A CA 1
ATOM 3047 C C . SER A 1 387 ? 5.523 -6.138 0.818 1.00 88.75 387 SER A C 1
ATOM 3049 O O . SER A 1 387 ? 5.091 -6.580 -0.255 1.00 88.75 387 SER A O 1
ATOM 3051 N N . ARG A 1 388 ? 6.332 -6.873 1.589 1.00 85.00 388 ARG A N 1
ATOM 3052 C CA . ARG A 1 388 ? 6.776 -8.228 1.206 1.00 85.00 388 ARG A CA 1
ATOM 3053 C C . ARG A 1 388 ? 5.616 -9.215 1.243 1.00 85.00 388 ARG A C 1
ATOM 3055 O O . ARG A 1 388 ? 5.574 -10.155 0.457 1.00 85.00 388 ARG A O 1
ATOM 3062 N N . GLU A 1 389 ? 4.666 -8.957 2.126 1.00 83.25 389 GLU A N 1
ATOM 3063 C CA . GLU A 1 389 ? 3.426 -9.681 2.370 1.00 83.25 389 GLU A CA 1
ATOM 3064 C C . GLU A 1 389 ? 2.571 -9.720 1.096 1.00 83.25 389 GLU A C 1
ATOM 3066 O O . GLU A 1 389 ? 2.056 -10.774 0.727 1.00 83.25 389 GLU A O 1
ATOM 3071 N N . PHE A 1 390 ? 2.496 -8.602 0.362 1.00 78.56 390 PHE A N 1
ATOM 3072 C CA . PHE A 1 390 ? 1.816 -8.543 -0.933 1.00 78.56 390 PHE A CA 1
ATOM 3073 C C . PHE A 1 390 ? 2.623 -9.167 -2.076 1.00 78.56 390 PHE A C 1
ATOM 3075 O O . PHE A 1 390 ? 2.019 -9.586 -3.057 1.00 78.56 390 PHE A O 1
ATOM 3082 N N . HIS A 1 391 ? 3.952 -9.272 -1.980 1.00 77.75 391 HIS A N 1
ATOM 3083 C CA . HIS A 1 391 ? 4.797 -9.888 -3.017 1.00 77.75 391 HIS A CA 1
ATOM 3084 C C . HIS A 1 391 ? 4.876 -11.424 -2.934 1.00 77.75 391 HIS A C 1
ATOM 3086 O O . HIS A 1 391 ? 5.376 -12.064 -3.859 1.00 77.75 391 HIS A O 1
ATOM 3092 N N . GLN A 1 392 ? 4.370 -12.040 -1.862 1.00 78.44 392 GLN A N 1
ATOM 3093 C CA . GLN A 1 392 ? 4.316 -13.498 -1.731 1.00 78.44 392 GLN A CA 1
ATOM 3094 C C . GLN A 1 392 ? 3.294 -14.119 -2.696 1.00 78.44 392 GLN A C 1
ATOM 3096 O O . GLN A 1 392 ? 2.206 -13.587 -2.915 1.00 78.44 392 GLN A O 1
ATOM 3101 N N . SER A 1 393 ? 3.601 -15.306 -3.228 1.00 65.81 393 SER A N 1
ATOM 3102 C CA . SER A 1 393 ? 2.776 -16.004 -4.231 1.00 65.81 393 SER A CA 1
ATOM 3103 C C . SER A 1 393 ? 1.342 -16.316 -3.772 1.00 65.81 393 SER A C 1
ATOM 3105 O O . SER A 1 393 ? 0.437 -16.396 -4.601 1.00 65.81 393 SER A O 1
ATOM 3107 N N . GLY A 1 394 ? 1.098 -16.427 -2.461 1.00 70.25 394 GLY A N 1
ATOM 3108 C CA . GLY A 1 394 ? -0.247 -16.581 -1.889 1.00 70.25 394 GLY A CA 1
ATOM 3109 C C . GLY A 1 394 ? -1.118 -15.313 -1.926 1.00 70.25 394 GLY A C 1
ATOM 3110 O O . GLY A 1 394 ? -2.338 -15.406 -1.789 1.00 70.25 394 GLY A O 1
ATOM 3111 N N . ALA A 1 395 ? -0.530 -14.131 -2.138 1.00 80.06 395 ALA A N 1
ATOM 3112 C CA . ALA A 1 395 ? -1.210 -12.838 -2.039 1.00 80.06 395 ALA A CA 1
ATOM 3113 C C . ALA A 1 395 ? -1.764 -12.301 -3.375 1.00 80.06 395 ALA A C 1
ATOM 3115 O O . ALA A 1 395 ? -2.280 -11.185 -3.415 1.00 80.06 395 ALA A O 1
ATOM 3116 N N . GLN A 1 396 ? -1.740 -13.075 -4.468 1.00 85.56 396 GLN A N 1
ATOM 3117 C CA . GLN A 1 396 ? -2.127 -12.595 -5.809 1.00 85.56 396 GLN A CA 1
ATOM 3118 C C . GLN A 1 396 ? -3.533 -11.957 -5.875 1.00 85.56 396 GLN A C 1
ATOM 3120 O O . GLN A 1 396 ? -3.741 -10.957 -6.561 1.00 85.56 396 GLN A O 1
ATOM 3125 N N . ARG A 1 397 ? -4.516 -12.480 -5.123 1.00 84.50 397 ARG A N 1
ATOM 3126 C CA . ARG A 1 397 ? -5.861 -11.868 -5.039 1.00 84.50 397 ARG A CA 1
ATOM 3127 C C . ARG A 1 397 ? -5.845 -10.500 -4.345 1.00 84.50 397 ARG A C 1
ATOM 3129 O O . ARG A 1 397 ? -6.636 -9.632 -4.705 1.00 84.50 397 ARG A O 1
ATOM 3136 N N . ALA A 1 398 ? -4.953 -10.310 -3.374 1.00 85.81 398 ALA A N 1
ATOM 3137 C CA . ALA A 1 398 ? -4.751 -9.048 -2.669 1.00 85.81 398 ALA A CA 1
ATOM 3138 C C . ALA A 1 398 ? -4.082 -8.015 -3.583 1.00 85.81 398 ALA A C 1
ATOM 3140 O O . ALA A 1 398 ? -4.563 -6.889 -3.679 1.00 85.81 398 ALA A O 1
ATOM 3141 N N . GLN A 1 399 ? -3.047 -8.430 -4.326 1.00 89.44 399 GLN A N 1
ATOM 3142 C CA . GLN A 1 399 ? -2.398 -7.615 -5.359 1.00 89.44 399 GLN A CA 1
ATOM 3143 C C . GLN A 1 399 ? -3.419 -7.100 -6.383 1.00 89.44 399 GLN A C 1
ATOM 3145 O O . GLN A 1 399 ? -3.500 -5.899 -6.634 1.00 89.44 399 GLN A O 1
ATOM 3150 N N . GLN A 1 400 ? -4.258 -7.993 -6.920 1.00 89.12 400 GLN A N 1
ATOM 3151 C CA . GLN A 1 400 ? -5.329 -7.635 -7.855 1.00 89.12 400 GLN A CA 1
ATOM 3152 C C . GLN A 1 400 ? -6.376 -6.713 -7.211 1.00 89.12 400 GLN A C 1
ATOM 3154 O O . GLN A 1 400 ? -6.828 -5.762 -7.845 1.00 89.12 400 GLN A O 1
ATOM 3159 N N . GLY A 1 401 ? -6.743 -6.952 -5.947 1.00 89.44 401 GLY A N 1
ATOM 3160 C CA . GLY A 1 401 ? -7.646 -6.086 -5.186 1.00 89.44 401 GLY A CA 1
ATOM 3161 C C . GLY A 1 401 ? -7.109 -4.661 -5.022 1.00 89.44 401 GLY A C 1
ATOM 3162 O O . GLY A 1 401 ? -7.831 -3.704 -5.298 1.00 89.44 401 GLY A O 1
ATOM 3163 N N . LEU A 1 402 ? -5.835 -4.520 -4.645 1.00 91.38 402 LEU A N 1
ATOM 3164 C CA . LEU A 1 402 ? -5.152 -3.231 -4.520 1.00 91.38 402 LEU A CA 1
ATOM 3165 C C . LEU A 1 402 ? -4.987 -2.556 -5.892 1.00 91.38 402 LEU A C 1
ATOM 3167 O O . LEU A 1 402 ? -5.294 -1.377 -6.029 1.00 91.38 402 LEU A O 1
ATOM 3171 N N . SER A 1 403 ? -4.619 -3.302 -6.938 1.00 92.00 403 SER A N 1
ATOM 3172 C CA . SER A 1 403 ? -4.537 -2.776 -8.307 1.00 92.00 403 SER A CA 1
ATOM 3173 C C . SER A 1 403 ? -5.879 -2.237 -8.816 1.00 92.00 403 SER A C 1
ATOM 3175 O O . SER A 1 403 ? -5.886 -1.211 -9.494 1.00 92.00 403 SER A O 1
ATOM 3177 N N . LEU A 1 404 ? -7.004 -2.885 -8.492 1.00 91.81 404 LEU A N 1
ATOM 3178 C CA . LEU A 1 404 ? -8.345 -2.384 -8.819 1.00 91.81 404 LEU A CA 1
ATOM 3179 C C . LEU A 1 404 ? -8.682 -1.106 -8.041 1.00 91.81 404 LEU A C 1
ATOM 3181 O O . LEU A 1 404 ? -9.221 -0.171 -8.628 1.00 91.81 404 LEU A O 1
ATOM 3185 N N . VAL A 1 405 ? -8.326 -1.034 -6.755 1.00 92.94 405 VAL A N 1
ATOM 3186 C CA . VAL A 1 405 ? -8.492 0.186 -5.947 1.00 92.94 405 VAL A CA 1
ATOM 3187 C C . VAL A 1 405 ? -7.693 1.351 -6.536 1.00 92.94 405 VAL A C 1
ATOM 3189 O O . VAL A 1 405 ? -8.252 2.430 -6.711 1.00 92.94 405 VAL A O 1
ATOM 3192 N N . ILE A 1 406 ? -6.432 1.141 -6.927 1.00 93.50 406 ILE A N 1
ATOM 3193 C CA . ILE A 1 406 ? -5.622 2.191 -7.567 1.00 93.50 406 ILE A CA 1
ATOM 3194 C C . ILE A 1 406 ? -6.205 2.563 -8.945 1.00 93.50 406 ILE A C 1
ATOM 3196 O O . ILE A 1 406 ? -6.276 3.749 -9.260 1.00 93.50 406 ILE A O 1
ATOM 3200 N N . GLN A 1 407 ? -6.708 1.595 -9.731 1.00 92.44 407 GLN A N 1
ATOM 3201 C CA . GLN A 1 407 ? -7.370 1.868 -11.020 1.00 92.44 407 GLN A CA 1
ATOM 3202 C C . GLN A 1 407 ? -8.565 2.824 -10.859 1.00 92.44 407 GLN A C 1
ATOM 3204 O O . GLN A 1 407 ? -8.749 3.738 -11.660 1.00 92.44 407 GLN A O 1
ATOM 3209 N N . GLU A 1 408 ? -9.360 2.633 -9.809 1.00 92.94 408 GLU A N 1
ATOM 3210 C CA . GLU A 1 408 ? -10.503 3.486 -9.479 1.00 92.94 408 GLU A CA 1
ATOM 3211 C C . GLU A 1 408 ? -10.098 4.857 -8.906 1.00 92.94 408 GLU A C 1
ATOM 3213 O O . GLU A 1 408 ? -10.886 5.801 -8.951 1.00 92.94 408 GLU A O 1
ATOM 3218 N N . LEU A 1 409 ? -8.877 4.980 -8.377 1.00 92.94 409 LEU A N 1
ATOM 3219 C CA . LEU A 1 409 ? -8.305 6.233 -7.876 1.00 92.94 409 LEU A CA 1
ATOM 3220 C C . LEU A 1 409 ? -7.574 7.045 -8.959 1.00 92.94 409 LEU A C 1
ATOM 3222 O O . LEU A 1 409 ? -7.228 8.199 -8.707 1.00 92.94 409 LEU A O 1
ATOM 3226 N N . LEU A 1 410 ? -7.378 6.510 -10.173 1.00 93.00 410 LEU A N 1
ATOM 3227 C CA . LEU A 1 410 ? -6.702 7.219 -11.271 1.00 93.00 410 LEU A CA 1
ATOM 3228 C C . LEU A 1 410 ? -7.250 8.635 -11.552 1.00 93.00 410 LEU A C 1
ATOM 3230 O O . LEU A 1 410 ? -6.420 9.522 -11.763 1.00 93.00 410 LEU A O 1
ATOM 3234 N N . PRO A 1 411 ? -8.574 8.918 -11.538 1.00 91.88 411 PRO A N 1
ATOM 3235 C CA . PRO A 1 411 ? -9.078 10.280 -11.753 1.00 91.88 411 PRO A CA 1
ATOM 3236 C C . PRO A 1 411 ? -8.646 11.250 -10.646 1.00 91.88 411 PRO A C 1
ATOM 3238 O O . PRO A 1 411 ? -8.306 12.399 -10.921 1.00 91.88 411 PRO A O 1
ATOM 3241 N N . PHE A 1 412 ? -8.598 10.769 -9.405 1.00 90.12 412 PHE A N 1
ATOM 3242 C CA . PHE A 1 412 ? -8.188 11.547 -8.242 1.00 90.12 412 PHE A CA 1
ATOM 3243 C C . PHE A 1 412 ? -6.674 11.785 -8.227 1.00 90.12 412 PHE A C 1
ATOM 3245 O O . PHE A 1 412 ? -6.247 12.925 -8.088 1.00 90.12 412 PHE A O 1
ATOM 3252 N N . ILE A 1 413 ? -5.864 10.754 -8.494 1.00 91.69 413 ILE A N 1
ATOM 3253 C CA . ILE A 1 413 ? -4.408 10.885 -8.690 1.00 91.69 413 ILE A CA 1
ATOM 3254 C C . ILE A 1 413 ? -4.110 11.863 -9.841 1.00 91.69 413 ILE A C 1
ATOM 3256 O O . ILE A 1 413 ? -3.237 12.720 -9.726 1.00 91.69 413 ILE A O 1
ATOM 3260 N N . THR A 1 414 ? -4.878 11.798 -10.935 1.00 90.62 414 THR A N 1
ATOM 3261 C CA . THR A 1 414 ? -4.775 12.752 -12.053 1.00 90.62 414 THR A CA 1
ATOM 3262 C C . THR A 1 414 ? -4.998 14.188 -11.577 1.00 90.62 414 THR A C 1
ATOM 3264 O O . THR A 1 414 ? -4.216 15.070 -11.928 1.00 90.62 414 THR A O 1
ATOM 3267 N N . GLN A 1 415 ? -6.031 14.436 -10.767 1.00 89.06 415 GLN A N 1
ATOM 3268 C CA . GLN A 1 415 ? -6.337 15.760 -10.221 1.00 89.06 415 GLN A CA 1
ATOM 3269 C C . GLN A 1 415 ? -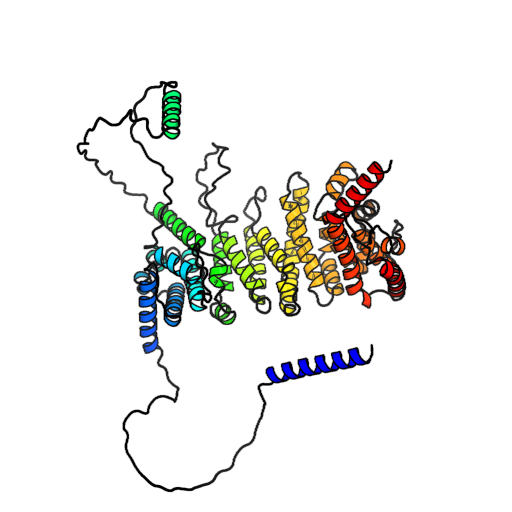5.225 16.284 -9.293 1.00 89.06 415 GLN A C 1
ATOM 3271 O O . GLN A 1 415 ? -4.831 17.442 -9.429 1.00 89.06 415 GLN A O 1
ATOM 3276 N N . GLU A 1 416 ? -4.685 15.444 -8.406 1.00 88.25 416 GLU A N 1
ATOM 3277 C CA . GLU A 1 416 ? -3.557 15.789 -7.525 1.00 88.25 416 GLU A CA 1
ATOM 3278 C C . GLU A 1 416 ? -2.301 16.156 -8.336 1.00 88.25 416 GLU A C 1
ATOM 3280 O O . GLU A 1 416 ? -1.678 17.183 -8.081 1.00 88.25 416 GLU A O 1
ATOM 3285 N N . ILE A 1 417 ? -1.964 15.390 -9.385 1.00 88.31 417 ILE A N 1
ATOM 3286 C CA . ILE A 1 417 ? -0.822 15.701 -10.265 1.00 88.31 417 ILE A CA 1
ATOM 3287 C C . ILE A 1 417 ? -0.989 17.071 -10.944 1.00 88.31 417 ILE A C 1
ATOM 3289 O O . ILE A 1 417 ? -0.025 17.833 -11.026 1.00 88.31 417 ILE A O 1
ATOM 3293 N N . HIS A 1 418 ? -2.196 17.423 -11.403 1.00 87.31 418 HIS A N 1
ATOM 3294 C CA . HIS A 1 418 ? -2.441 18.750 -11.982 1.00 87.31 418 HIS A CA 1
ATOM 3295 C C . HIS A 1 418 ? -2.223 19.878 -10.957 1.00 87.31 418 HIS A C 1
ATOM 3297 O O . HIS A 1 418 ? -1.695 20.925 -11.330 1.00 87.31 418 HIS A O 1
ATOM 3303 N N . GLN A 1 419 ? -2.582 19.667 -9.686 1.00 84.12 419 GLN A N 1
ATOM 3304 C CA . GLN A 1 419 ? -2.332 20.630 -8.606 1.00 84.12 419 GLN A CA 1
ATOM 3305 C C . GLN A 1 419 ? -0.833 20.745 -8.297 1.00 84.12 419 GLN A C 1
ATOM 3307 O O . GLN A 1 419 ? -0.305 21.854 -8.276 1.00 84.12 419 GLN A O 1
ATOM 3312 N N . LEU A 1 420 ? -0.123 19.619 -8.150 1.00 82.38 420 LEU A N 1
ATOM 3313 C CA . LEU A 1 420 ? 1.326 19.600 -7.912 1.00 82.38 420 LEU A CA 1
ATOM 3314 C C . LEU A 1 420 ? 2.094 20.345 -9.011 1.00 82.38 420 LEU A C 1
ATOM 3316 O O . LEU A 1 420 ? 2.898 21.220 -8.710 1.00 82.38 420 LEU A O 1
ATOM 3320 N N . VAL A 1 421 ? 1.795 20.078 -10.287 1.00 79.69 421 VAL A N 1
ATOM 3321 C CA . VAL A 1 421 ? 2.449 20.757 -11.423 1.00 79.69 421 VAL A CA 1
ATOM 3322 C C . VAL A 1 421 ? 2.186 22.271 -11.431 1.00 79.69 421 VAL A C 1
ATOM 3324 O O . VAL A 1 421 ? 3.043 23.034 -11.877 1.00 79.69 421 VAL A O 1
ATOM 3327 N N . GLN A 1 422 ? 1.034 22.730 -10.929 1.00 74.06 422 GLN A N 1
ATOM 3328 C CA . GLN A 1 422 ? 0.751 24.160 -10.771 1.00 74.06 422 GLN A CA 1
ATOM 3329 C C . GLN A 1 422 ? 1.538 24.767 -9.599 1.00 74.06 422 GLN A C 1
ATOM 3331 O O . GLN A 1 422 ? 2.151 25.823 -9.762 1.00 74.06 422 GLN A O 1
ATOM 3336 N N . VAL A 1 423 ? 1.569 24.093 -8.445 1.00 63.94 423 VAL A N 1
ATOM 3337 C CA . VAL A 1 423 ? 2.221 24.581 -7.217 1.00 63.94 423 VAL A CA 1
ATOM 3338 C C . VAL A 1 423 ? 3.748 24.579 -7.333 1.00 63.94 423 VAL A C 1
ATOM 3340 O O . VAL A 1 423 ? 4.362 25.589 -7.009 1.00 63.94 423 VAL A O 1
ATOM 3343 N N . SER A 1 424 ? 4.368 23.531 -7.888 1.00 56.44 424 SER A N 1
ATOM 3344 C CA . SER A 1 424 ? 5.831 23.430 -8.067 1.00 56.44 424 SER A CA 1
ATOM 3345 C C . SER A 1 424 ? 6.436 24.466 -9.030 1.00 56.44 424 SER A C 1
ATOM 3347 O O . SER A 1 424 ? 7.652 24.493 -9.217 1.00 56.44 424 SER A O 1
ATOM 3349 N N . SER A 1 425 ? 5.618 25.319 -9.659 1.00 50.09 425 SER A N 1
ATOM 3350 C CA . SER A 1 425 ? 6.101 26.506 -10.379 1.00 50.09 425 SER A CA 1
ATOM 3351 C C . SER A 1 425 ? 6.552 27.636 -9.438 1.00 50.09 425 SER A C 1
ATOM 3353 O O . SER A 1 425 ? 7.356 28.478 -9.841 1.00 50.09 425 SER A O 1
ATOM 3355 N N . ALA A 1 426 ? 6.094 27.624 -8.181 1.00 43.03 426 ALA A N 1
ATOM 3356 C CA . ALA A 1 426 ? 6.691 28.363 -7.078 1.00 43.03 426 ALA A CA 1
ATOM 3357 C C . ALA A 1 426 ? 7.767 27.483 -6.419 1.00 43.03 426 ALA A C 1
ATOM 3359 O O . ALA A 1 426 ? 7.511 26.335 -6.058 1.00 43.03 426 ALA A O 1
ATOM 3360 N N . ALA A 1 427 ? 8.988 28.006 -6.304 1.00 42.12 427 ALA A N 1
ATOM 3361 C CA . ALA A 1 427 ? 10.102 27.274 -5.709 1.00 42.12 427 ALA A CA 1
ATOM 3362 C C . ALA A 1 427 ? 9.882 27.014 -4.202 1.00 42.12 427 ALA A C 1
ATOM 3364 O O . ALA A 1 427 ? 9.256 27.829 -3.534 1.00 42.12 427 ALA A O 1
ATOM 3365 N N . GLU A 1 428 ? 10.485 25.926 -3.698 1.00 47.50 428 GLU A N 1
ATOM 3366 C CA . GLU A 1 428 ? 10.500 25.461 -2.289 1.00 47.50 428 GLU A CA 1
ATOM 3367 C C . GLU A 1 428 ? 9.310 24.595 -1.809 1.00 47.50 428 GLU A C 1
ATOM 3369 O O . GLU A 1 428 ? 8.570 24.965 -0.903 1.00 47.50 428 GLU A O 1
ATOM 3374 N N . ALA A 1 429 ? 9.188 23.370 -2.345 1.00 51.62 429 ALA A N 1
ATOM 3375 C CA . ALA A 1 429 ? 8.406 22.292 -1.719 1.00 51.62 429 ALA A CA 1
ATOM 3376 C C . ALA A 1 429 ? 9.053 20.905 -1.938 1.00 51.62 429 ALA A C 1
ATOM 3378 O O . ALA A 1 429 ? 8.925 20.326 -3.016 1.00 51.62 429 ALA A O 1
ATOM 3379 N N . ASP A 1 430 ? 9.730 20.372 -0.913 1.00 59.81 430 ASP A N 1
ATOM 3380 C CA . ASP A 1 430 ? 10.307 19.008 -0.900 1.00 59.81 430 ASP A CA 1
ATOM 3381 C C . ASP A 1 430 ? 9.200 17.936 -0.752 1.00 59.81 430 ASP A C 1
ATOM 3383 O O . ASP A 1 430 ? 9.201 16.919 -1.446 1.00 59.81 430 ASP A O 1
ATOM 3387 N N . ASP A 1 431 ? 8.153 18.235 0.034 1.00 62.16 431 ASP A N 1
ATOM 3388 C CA . ASP A 1 431 ? 6.955 17.391 0.220 1.00 62.16 431 ASP A CA 1
ATOM 3389 C C . ASP A 1 431 ? 6.266 16.997 -1.101 1.00 62.16 431 ASP A C 1
ATOM 3391 O O . ASP A 1 431 ? 5.675 15.918 -1.220 1.00 62.16 431 ASP A O 1
ATOM 3395 N N . GLY A 1 432 ? 6.337 17.877 -2.108 1.00 69.75 432 GLY A N 1
ATOM 3396 C CA . GLY A 1 432 ? 5.779 17.629 -3.434 1.00 69.75 432 GLY A CA 1
ATOM 3397 C C . GLY A 1 432 ? 6.505 16.499 -4.162 1.00 69.75 432 GLY A C 1
ATOM 3398 O O . GLY A 1 432 ? 5.854 15.655 -4.777 1.00 69.75 432 GLY A O 1
ATOM 3399 N N . ASP A 1 433 ? 7.834 16.430 -4.047 1.00 80.38 433 ASP A N 1
ATOM 3400 C CA . ASP A 1 433 ? 8.636 15.387 -4.687 1.00 80.38 433 ASP A CA 1
ATOM 3401 C C . ASP A 1 433 ? 8.348 14.005 -4.079 1.00 80.38 433 ASP A C 1
ATOM 3403 O O . ASP A 1 433 ? 8.259 13.022 -4.821 1.00 80.38 433 ASP A O 1
ATOM 3407 N N . GLU A 1 434 ? 8.139 13.918 -2.757 1.00 84.94 434 GLU A N 1
ATOM 3408 C CA . GLU A 1 434 ? 7.744 12.668 -2.089 1.00 84.94 434 GLU A CA 1
ATOM 3409 C C . GLU A 1 434 ? 6.412 12.130 -2.629 1.00 84.94 434 GLU A C 1
ATOM 3411 O O . GLU A 1 434 ? 6.289 10.941 -2.933 1.00 84.94 434 GLU A O 1
ATOM 3416 N N . LEU A 1 435 ? 5.410 13.001 -2.789 1.00 88.19 435 LEU A N 1
ATOM 3417 C CA . LEU A 1 435 ? 4.090 12.593 -3.271 1.00 88.19 435 LEU A CA 1
ATOM 3418 C C . LEU A 1 435 ? 4.118 12.148 -4.745 1.00 88.19 435 LEU A C 1
ATOM 3420 O O . LEU A 1 435 ? 3.400 11.217 -5.119 1.00 88.19 435 LEU A O 1
ATOM 3424 N N . VAL A 1 436 ? 4.989 12.735 -5.575 1.00 90.25 436 VAL A N 1
ATOM 3425 C CA . VAL A 1 436 ? 5.212 12.249 -6.948 1.00 90.25 436 VAL A CA 1
ATOM 3426 C C . VAL A 1 436 ? 5.805 10.836 -6.942 1.00 90.25 436 VAL A C 1
ATOM 3428 O O . VAL A 1 436 ? 5.321 9.986 -7.692 1.00 90.25 436 VAL A O 1
ATOM 3431 N N . VAL A 1 437 ? 6.785 10.536 -6.075 1.00 91.56 437 VAL A N 1
ATOM 3432 C CA . VAL A 1 437 ? 7.315 9.162 -5.919 1.00 91.56 437 VAL A CA 1
ATOM 3433 C C . VAL A 1 437 ? 6.199 8.189 -5.520 1.00 91.56 437 VAL A C 1
ATOM 3435 O O . VAL A 1 437 ? 6.068 7.132 -6.137 1.00 91.56 437 VAL A O 1
ATOM 3438 N N . VAL A 1 438 ? 5.353 8.563 -4.555 1.00 93.19 438 VAL A N 1
ATOM 3439 C CA . VAL A 1 438 ? 4.201 7.762 -4.099 1.00 93.19 438 VAL A CA 1
ATOM 3440 C C . VAL A 1 438 ? 3.250 7.430 -5.254 1.00 93.19 438 VAL A C 1
ATOM 3442 O O . VAL A 1 438 ? 2.892 6.265 -5.438 1.00 93.19 438 VAL A O 1
ATOM 3445 N N . PHE A 1 439 ? 2.872 8.407 -6.085 1.00 93.94 439 PHE A N 1
ATOM 3446 C CA . PHE A 1 439 ? 2.011 8.145 -7.245 1.00 93.94 439 PHE A CA 1
ATOM 3447 C C . PHE A 1 439 ? 2.682 7.246 -8.291 1.00 93.94 439 PHE A C 1
ATOM 3449 O O . PHE A 1 439 ? 2.041 6.331 -8.809 1.00 93.94 439 PHE A O 1
ATOM 3456 N N . LEU A 1 440 ? 3.968 7.451 -8.581 1.00 94.50 440 LEU A N 1
ATOM 3457 C CA . LEU A 1 440 ? 4.718 6.610 -9.521 1.00 94.50 440 LEU A CA 1
ATOM 3458 C C . LEU A 1 440 ? 4.827 5.157 -9.032 1.00 94.50 440 LEU A C 1
ATOM 3460 O O . LEU A 1 440 ? 4.638 4.231 -9.820 1.00 94.50 440 LEU A O 1
ATOM 3464 N N . GLN A 1 441 ? 5.050 4.956 -7.733 1.00 93.25 441 GLN A N 1
ATOM 3465 C CA . GLN A 1 441 ? 5.094 3.647 -7.077 1.00 93.25 441 GLN A CA 1
ATOM 3466 C C . GLN A 1 441 ? 3.749 2.911 -7.171 1.00 93.25 441 GLN A C 1
ATOM 3468 O O . GLN A 1 441 ? 3.722 1.730 -7.522 1.00 93.25 441 GLN A O 1
ATOM 3473 N N . LEU A 1 442 ? 2.628 3.606 -6.945 1.00 94.81 442 LEU A N 1
ATOM 3474 C CA . LEU A 1 442 ? 1.279 3.047 -7.111 1.00 94.81 442 LEU A CA 1
ATOM 3475 C C . LEU A 1 442 ? 0.989 2.641 -8.568 1.00 94.81 442 LEU A C 1
ATOM 3477 O O . LEU A 1 442 ? 0.432 1.571 -8.816 1.00 94.81 442 LEU A O 1
ATOM 3481 N N . LEU A 1 443 ? 1.388 3.466 -9.540 1.00 94.81 443 LEU A N 1
ATOM 3482 C CA . LEU A 1 443 ? 1.183 3.186 -10.966 1.00 94.81 443 LEU A CA 1
ATOM 3483 C C . LEU A 1 443 ? 2.070 2.039 -11.476 1.00 94.81 443 LEU A C 1
ATOM 3485 O O . LEU A 1 443 ? 1.598 1.202 -12.244 1.00 94.81 443 LEU A O 1
ATOM 3489 N N . HIS A 1 444 ? 3.319 1.947 -11.014 1.00 92.69 444 HIS A N 1
ATOM 3490 C CA . HIS A 1 444 ? 4.195 0.806 -11.290 1.00 92.69 444 HIS A CA 1
ATOM 3491 C C . HIS A 1 444 ? 3.646 -0.487 -10.662 1.00 92.69 444 HIS A C 1
ATOM 3493 O O . HIS A 1 444 ? 3.589 -1.525 -11.322 1.00 92.69 444 HIS A O 1
ATOM 3499 N N . PHE A 1 445 ? 3.130 -0.422 -9.428 1.00 92.00 445 PHE A N 1
ATOM 3500 C CA . PHE A 1 445 ? 2.471 -1.569 -8.801 1.00 92.00 445 PHE A CA 1
ATOM 3501 C C . PHE A 1 445 ? 1.252 -2.057 -9.595 1.00 92.00 445 PHE A C 1
ATOM 3503 O O . PHE A 1 445 ? 1.059 -3.264 -9.713 1.00 92.00 445 PHE A O 1
ATOM 3510 N N . MET A 1 446 ? 0.452 -1.162 -10.193 1.00 91.88 446 MET A N 1
ATOM 3511 C CA . MET A 1 446 ? -0.650 -1.580 -11.071 1.00 91.88 446 MET A CA 1
ATOM 3512 C C . MET A 1 446 ? -0.178 -2.414 -12.268 1.00 91.88 446 MET A C 1
ATOM 3514 O O . MET A 1 446 ? -0.860 -3.368 -12.636 1.00 91.88 446 MET A O 1
ATOM 3518 N N . LEU A 1 447 ? 0.961 -2.074 -12.885 1.00 89.62 447 LEU A N 1
ATOM 3519 C CA . LEU A 1 447 ? 1.528 -2.873 -13.977 1.00 89.62 447 LEU A CA 1
ATOM 3520 C C . LEU A 1 447 ? 1.933 -4.258 -13.464 1.00 89.62 447 LEU A C 1
ATOM 3522 O O . LEU A 1 447 ? 1.459 -5.263 -13.999 1.00 89.62 447 LEU A O 1
ATOM 3526 N N . PHE A 1 448 ? 2.722 -4.297 -12.385 1.00 85.88 448 PHE A N 1
ATOM 3527 C CA . PHE A 1 448 ? 3.220 -5.520 -11.748 1.00 85.88 448 PHE A CA 1
ATOM 3528 C C . PHE A 1 448 ? 2.103 -6.475 -11.292 1.00 85.88 448 PHE A C 1
ATOM 3530 O O . PHE A 1 448 ? 2.142 -7.665 -11.591 1.00 85.88 448 PHE A O 1
ATOM 3537 N N . ALA A 1 449 ? 1.090 -5.957 -10.596 1.00 86.69 449 ALA A N 1
ATOM 3538 C CA . ALA A 1 449 ? -0.016 -6.736 -10.038 1.00 86.69 449 ALA A CA 1
ATOM 3539 C C . ALA A 1 449 ? -1.051 -7.193 -11.085 1.00 86.69 449 ALA A C 1
ATOM 3541 O O . ALA A 1 449 ? -1.969 -7.958 -10.766 1.00 86.69 449 ALA A O 1
ATOM 3542 N N . SER A 1 450 ? -0.953 -6.707 -12.326 1.00 81.75 450 SER A N 1
ATOM 3543 C CA . SER A 1 450 ? -1.916 -7.030 -13.374 1.00 81.75 450 SER A CA 1
ATOM 3544 C C . SER A 1 450 ? -1.626 -8.368 -14.054 1.00 81.75 450 SER A C 1
ATOM 3546 O O . SER A 1 450 ? -0.487 -8.731 -14.324 1.00 81.75 450 SER A O 1
ATOM 3548 N N . SER A 1 451 ? -2.684 -9.097 -14.416 1.00 80.38 451 SER A N 1
ATOM 3549 C CA . SER A 1 451 ? -2.566 -10.348 -15.179 1.00 80.38 451 SER A CA 1
ATOM 3550 C C . SER A 1 451 ? -2.106 -10.147 -16.629 1.00 80.38 451 SER A C 1
ATOM 3552 O O . SER A 1 451 ? -1.775 -11.118 -17.306 1.00 80.38 451 SER A O 1
ATOM 3554 N N . ASN A 1 452 ? -2.121 -8.907 -17.129 1.00 86.69 452 ASN A N 1
ATOM 3555 C CA . ASN A 1 452 ? -1.687 -8.551 -18.473 1.00 86.69 452 ASN A CA 1
ATOM 3556 C C . ASN A 1 452 ? -1.259 -7.073 -18.516 1.00 86.69 452 ASN A C 1
ATOM 3558 O O . ASN A 1 452 ? -2.085 -6.183 -18.754 1.00 86.69 452 ASN A O 1
ATOM 3562 N N . ALA A 1 453 ? 0.044 -6.839 -18.328 1.00 87.94 453 ALA A N 1
ATOM 3563 C CA . ALA A 1 453 ? 0.662 -5.513 -18.306 1.00 87.94 453 ALA A CA 1
ATOM 3564 C C . ALA A 1 453 ? 0.278 -4.652 -19.519 1.00 87.94 453 ALA A C 1
ATOM 3566 O O . ALA A 1 453 ? -0.047 -3.480 -19.357 1.00 87.94 453 ALA A O 1
ATOM 3567 N N . ARG A 1 454 ? 0.198 -5.237 -20.724 1.00 90.12 454 ARG A N 1
ATOM 3568 C CA . ARG A 1 454 ? -0.227 -4.521 -21.936 1.00 90.12 454 ARG A CA 1
ATOM 3569 C C . ARG A 1 454 ? -1.622 -3.906 -21.798 1.00 90.12 454 ARG A C 1
ATOM 3571 O O . ARG A 1 454 ? -1.780 -2.731 -22.111 1.00 90.12 454 ARG A O 1
ATOM 3578 N N . THR A 1 455 ? -2.609 -4.655 -21.303 1.00 90.56 455 THR A N 1
ATOM 3579 C CA . THR A 1 455 ? -3.976 -4.119 -21.127 1.00 90.56 455 THR A CA 1
ATOM 3580 C C . THR A 1 455 ? -4.049 -3.044 -20.041 1.00 90.56 455 THR A C 1
ATOM 3582 O O . THR A 1 455 ? -4.856 -2.120 -20.126 1.00 90.56 455 THR A O 1
ATOM 3585 N N . THR A 1 456 ? -3.181 -3.125 -19.031 1.00 91.25 456 THR A N 1
ATOM 3586 C CA . THR A 1 456 ? -3.051 -2.093 -17.995 1.00 91.25 456 THR A CA 1
ATOM 3587 C C . THR A 1 456 ? -2.431 -0.824 -18.573 1.00 91.25 456 THR A C 1
ATOM 3589 O O . THR A 1 456 ? -2.961 0.263 -18.360 1.00 91.25 456 THR A O 1
ATOM 3592 N N . THR A 1 457 ? -1.381 -0.946 -19.385 1.00 92.56 457 THR A N 1
ATOM 3593 C CA . THR A 1 457 ? -0.776 0.178 -20.110 1.00 92.56 457 THR A CA 1
ATOM 3594 C C . THR A 1 457 ? -1.745 0.820 -21.103 1.00 92.56 457 THR A C 1
ATOM 3596 O O . THR A 1 457 ? -1.796 2.046 -21.192 1.00 92.56 457 THR A O 1
ATOM 3599 N N . GLU A 1 458 ? -2.546 0.024 -21.821 1.00 93.06 458 GLU A N 1
ATOM 3600 C CA . GLU A 1 458 ? -3.618 0.515 -22.699 1.00 93.06 458 GLU A CA 1
ATOM 3601 C C . GLU A 1 458 ? -4.606 1.390 -21.893 1.00 93.06 458 GLU A C 1
ATOM 3603 O O . GLU A 1 458 ? -4.794 2.558 -22.234 1.00 93.06 458 GLU A O 1
ATOM 3608 N N . LYS A 1 459 ? -5.097 0.925 -20.731 1.00 91.62 459 LYS A N 1
ATOM 3609 C CA . LYS A 1 459 ? -5.938 1.732 -19.816 1.00 91.62 459 LYS A CA 1
ATOM 3610 C C . LYS A 1 459 ? -5.247 2.992 -19.274 1.00 91.62 459 LYS A C 1
ATOM 3612 O O . LYS A 1 459 ? -5.875 4.048 -19.182 1.00 91.62 459 LYS A O 1
ATOM 3617 N N . LEU A 1 460 ? -3.970 2.916 -18.887 1.00 93.31 460 LEU A N 1
ATOM 3618 C CA . LEU A 1 460 ? -3.197 4.073 -18.401 1.00 93.31 460 LEU A CA 1
ATOM 3619 C C . LEU A 1 460 ? -2.964 5.118 -19.509 1.00 93.31 460 LEU A C 1
ATOM 3621 O O . LEU A 1 460 ? -2.842 6.314 -19.229 1.00 93.31 460 LEU A O 1
ATOM 3625 N N . HIS A 1 461 ? -2.929 4.684 -20.770 1.00 92.88 461 HIS A N 1
ATOM 3626 C CA . HIS A 1 461 ? -2.880 5.568 -21.927 1.00 92.88 461 HIS A CA 1
ATOM 3627 C C . HIS A 1 461 ? -4.248 6.206 -22.218 1.00 92.88 461 HIS A C 1
ATOM 3629 O O . HIS A 1 461 ? -4.330 7.428 -22.334 1.00 92.88 461 HIS A O 1
ATOM 3635 N N . GLU A 1 462 ? -5.315 5.403 -22.280 1.00 91.06 462 GLU A N 1
ATOM 3636 C CA . GLU A 1 462 ? -6.689 5.844 -22.572 1.00 91.06 462 GLU A CA 1
ATOM 3637 C C . GLU A 1 462 ? -7.256 6.796 -21.510 1.00 91.06 462 GLU A C 1
ATOM 3639 O O . GLU A 1 462 ? -7.880 7.798 -21.849 1.00 91.06 462 GLU A O 1
ATOM 3644 N N . SER A 1 463 ? -6.976 6.540 -20.228 1.00 89.44 463 SER A N 1
ATOM 3645 C CA . SER A 1 463 ? -7.329 7.440 -19.114 1.00 89.44 463 SER A CA 1
ATOM 3646 C C . SER A 1 463 ? -6.568 8.773 -19.127 1.00 89.44 463 SER A C 1
ATOM 3648 O O . SER A 1 463 ? -6.870 9.664 -18.337 1.00 89.44 463 SER A O 1
ATOM 3650 N N . GLY A 1 464 ? -5.559 8.924 -19.991 1.00 91.25 464 GLY A N 1
ATOM 3651 C CA . GLY A 1 464 ? -4.704 10.105 -20.045 1.00 91.25 464 GLY A CA 1
ATOM 3652 C C . GLY A 1 464 ? -3.653 10.182 -18.932 1.00 91.25 464 GLY A C 1
ATOM 3653 O O . GLY A 1 464 ? -2.871 11.134 -18.930 1.00 91.25 464 GLY A O 1
ATOM 3654 N N . MET A 1 465 ? -3.564 9.198 -18.029 1.00 94.00 465 MET A N 1
ATOM 3655 C CA . MET A 1 465 ? -2.594 9.192 -16.924 1.00 94.00 465 MET A CA 1
ATOM 3656 C C . MET A 1 465 ? -1.149 9.313 -17.434 1.00 94.00 465 MET A C 1
ATOM 3658 O O . MET A 1 465 ? -0.406 10.189 -16.995 1.00 94.00 465 MET A O 1
ATOM 3662 N N . LEU A 1 466 ? -0.764 8.533 -18.452 1.00 93.31 466 LEU A N 1
ATOM 3663 C CA . LEU A 1 466 ? 0.584 8.619 -19.039 1.00 93.31 466 LEU A CA 1
ATOM 3664 C C . LEU A 1 466 ? 0.879 9.981 -19.695 1.00 93.31 466 LEU A C 1
ATOM 3666 O O . LEU A 1 466 ? 2.030 10.402 -19.763 1.00 93.31 466 LEU A O 1
ATOM 3670 N N . ARG A 1 467 ? -0.148 10.699 -20.168 1.00 91.62 467 ARG A N 1
ATOM 3671 C CA . ARG A 1 467 ? -0.007 12.072 -20.682 1.00 91.62 467 ARG A CA 1
ATOM 3672 C C . ARG A 1 467 ? 0.118 13.090 -19.546 1.00 91.62 467 ARG A C 1
ATOM 3674 O O . ARG A 1 467 ? 0.889 14.036 -19.680 1.00 91.62 467 ARG A O 1
ATOM 3681 N N . THR A 1 468 ? -0.610 12.877 -18.455 1.00 91.94 468 THR A N 1
ATOM 3682 C CA . THR A 1 468 ? -0.566 13.689 -17.233 1.00 91.94 468 THR A CA 1
ATOM 3683 C C . THR A 1 468 ? 0.816 13.623 -16.580 1.00 91.94 468 THR A C 1
ATOM 3685 O O . THR A 1 468 ? 1.398 14.664 -16.292 1.00 91.94 468 THR A O 1
ATOM 3688 N N . LEU A 1 469 ? 1.411 12.430 -16.464 1.00 91.56 469 LEU A N 1
ATOM 3689 C CA . LEU A 1 469 ? 2.773 12.249 -15.944 1.00 91.56 469 LEU A CA 1
ATOM 3690 C C . LEU A 1 469 ? 3.842 13.030 -16.731 1.00 91.56 469 LEU A C 1
ATOM 3692 O O . LEU A 1 469 ? 4.776 13.572 -16.148 1.00 91.56 469 LEU A O 1
ATOM 3696 N N . LEU A 1 470 ? 3.697 13.155 -18.053 1.00 90.00 470 LEU A N 1
ATOM 3697 C CA . LEU A 1 470 ? 4.635 13.920 -18.887 1.00 90.00 470 LEU A CA 1
ATOM 3698 C C . LEU A 1 470 ? 4.574 15.441 -18.645 1.00 90.00 470 LEU A C 1
ATOM 3700 O O . LEU A 1 470 ? 5.425 16.171 -19.158 1.00 90.00 470 LEU A O 1
ATOM 3704 N N . MET A 1 471 ? 3.607 15.942 -17.867 1.00 87.50 471 MET A N 1
ATOM 3705 C CA . MET A 1 471 ? 3.582 17.348 -17.451 1.00 87.50 471 MET A CA 1
ATOM 3706 C C . MET A 1 471 ? 4.671 17.679 -16.427 1.00 87.50 471 MET A C 1
ATOM 3708 O O . MET A 1 471 ? 5.127 18.821 -16.414 1.00 87.50 471 MET A O 1
ATOM 3712 N N . PHE A 1 472 ? 5.154 16.687 -15.667 1.00 84.00 472 PHE A N 1
ATOM 3713 C CA . PHE A 1 472 ? 6.321 16.827 -14.792 1.00 84.00 472 PHE A CA 1
ATOM 3714 C C . PHE A 1 472 ? 7.628 17.099 -15.560 1.00 84.00 472 PHE A C 1
ATOM 3716 O O . PHE A 1 472 ? 8.603 17.557 -14.970 1.00 84.00 472 PHE A O 1
ATOM 3723 N N . LEU A 1 473 ? 7.688 16.838 -16.874 1.00 82.56 473 LEU A N 1
ATOM 3724 C CA . LEU A 1 473 ? 8.876 17.149 -17.674 1.00 82.56 473 LEU A CA 1
ATOM 3725 C C . LEU A 1 473 ? 9.053 18.673 -17.827 1.00 82.56 473 LEU A C 1
ATOM 3727 O O . LEU A 1 473 ? 8.083 19.372 -18.167 1.00 82.56 473 LEU A O 1
ATOM 3731 N N . PRO A 1 474 ? 10.277 19.209 -17.655 1.00 71.94 474 PRO A N 1
ATOM 3732 C CA . PRO A 1 474 ? 10.523 20.642 -17.637 1.00 71.94 474 PRO A CA 1
ATOM 3733 C C . PRO A 1 474 ? 10.179 21.276 -18.987 1.00 71.94 474 PRO A C 1
ATOM 3735 O O . PRO A 1 474 ? 10.262 20.655 -20.048 1.00 71.94 474 PRO A O 1
ATOM 3738 N N . ALA A 1 475 ? 9.742 22.533 -18.945 1.00 63.28 475 ALA A N 1
ATOM 3739 C CA . ALA A 1 475 ? 9.453 23.326 -20.141 1.00 63.28 475 ALA A CA 1
ATOM 3740 C C . ALA A 1 475 ? 10.600 24.270 -20.542 1.00 63.28 475 ALA A C 1
ATOM 3742 O O . ALA A 1 475 ? 10.555 24.823 -21.638 1.00 63.28 475 ALA A O 1
ATOM 3743 N N . SER A 1 476 ? 11.584 24.478 -19.659 1.00 56.06 476 SER A N 1
ATOM 3744 C CA . SER A 1 476 ? 12.633 25.490 -19.812 1.00 56.06 476 SER A CA 1
ATOM 3745 C C . SER A 1 476 ? 13.881 24.941 -20.504 1.00 56.06 476 SER A C 1
ATOM 3747 O O . SER A 1 476 ? 14.393 23.885 -20.136 1.00 56.06 476 SER A O 1
ATOM 3749 N N . ASP A 1 477 ? 14.408 25.712 -21.454 1.00 55.66 477 ASP A N 1
ATOM 3750 C CA . ASP A 1 477 ? 15.656 25.444 -22.181 1.00 55.66 477 ASP A CA 1
ATOM 3751 C C . ASP A 1 477 ? 16.890 26.067 -21.481 1.00 55.66 477 ASP A C 1
ATOM 3753 O O . ASP A 1 477 ? 17.850 26.454 -22.140 1.00 55.66 477 ASP A O 1
ATOM 3757 N N . THR A 1 478 ? 16.869 26.230 -20.151 1.00 58.19 478 THR A N 1
ATOM 3758 C CA . THR A 1 478 ? 17.991 26.816 -19.392 1.00 58.19 478 THR A CA 1
ATOM 3759 C C . THR A 1 478 ? 18.760 25.758 -18.602 1.00 58.19 478 THR A C 1
ATOM 3761 O O . THR A 1 478 ? 18.218 25.162 -17.671 1.00 58.19 478 THR A O 1
ATOM 3764 N N . ASP A 1 479 ? 20.049 25.588 -18.913 1.00 56.25 479 ASP A N 1
ATOM 3765 C CA . ASP A 1 479 ? 20.950 24.559 -18.355 1.00 56.25 479 ASP A CA 1
ATOM 3766 C C . ASP A 1 479 ? 20.902 24.459 -16.818 1.00 56.25 479 ASP A C 1
ATOM 3768 O O . ASP A 1 479 ? 20.878 23.371 -16.245 1.00 56.25 479 ASP A O 1
ATOM 3772 N N . LYS A 1 480 ? 20.796 25.606 -16.129 1.00 58.47 480 LYS A N 1
ATOM 3773 C CA . LYS A 1 480 ? 20.676 25.670 -14.659 1.00 58.47 480 LYS A CA 1
ATOM 3774 C C . LYS A 1 480 ? 19.421 24.976 -14.118 1.00 58.47 480 LYS A C 1
ATOM 3776 O O . LYS A 1 480 ? 19.470 24.411 -13.033 1.00 58.47 480 LYS A O 1
ATOM 3781 N N . THR A 1 481 ? 18.310 25.011 -14.855 1.00 60.53 481 THR A N 1
ATOM 3782 C CA . THR A 1 481 ? 17.074 24.303 -14.469 1.00 60.53 481 THR A CA 1
ATOM 3783 C C . THR A 1 481 ? 17.113 22.822 -14.833 1.00 60.53 481 THR A C 1
ATOM 3785 O O . THR A 1 481 ? 16.438 22.030 -14.183 1.00 60.53 481 THR A O 1
ATOM 3788 N N . GLN A 1 482 ? 17.932 22.427 -15.814 1.00 62.19 482 GLN A N 1
ATOM 3789 C CA . GLN A 1 482 ? 18.140 21.019 -16.156 1.00 62.19 482 GLN A CA 1
ATOM 3790 C C . GLN A 1 482 ? 18.985 20.303 -15.094 1.00 62.19 482 GLN A C 1
ATOM 3792 O O . GLN A 1 482 ? 18.616 19.209 -14.685 1.00 62.19 482 GLN A O 1
ATOM 3797 N N . ALA A 1 483 ? 20.048 20.930 -14.577 1.00 63.03 483 ALA A N 1
ATOM 3798 C CA . ALA A 1 483 ? 20.872 20.345 -13.511 1.00 63.03 483 ALA A CA 1
ATOM 3799 C C . ALA A 1 483 ? 20.047 19.992 -12.254 1.00 63.03 483 ALA A C 1
ATOM 3801 O O . ALA A 1 483 ? 20.019 18.837 -11.840 1.00 63.03 483 ALA A O 1
ATOM 3802 N N . VAL A 1 484 ? 19.273 20.955 -11.734 1.00 70.56 484 VAL A N 1
ATOM 3803 C CA . VAL A 1 484 ? 18.382 20.774 -10.565 1.00 70.56 484 VAL A CA 1
ATOM 3804 C C . VAL A 1 484 ? 17.316 19.692 -10.797 1.00 70.56 484 VAL A C 1
ATOM 3806 O O . VAL A 1 484 ? 16.821 19.081 -9.853 1.00 70.56 484 VAL A O 1
ATOM 3809 N N . TYR A 1 485 ? 16.944 19.444 -12.054 1.00 71.38 485 TYR A N 1
ATOM 3810 C CA . TYR A 1 485 ? 15.951 18.438 -12.420 1.00 71.38 485 TYR A CA 1
ATOM 3811 C C . TYR A 1 485 ? 16.511 17.009 -12.409 1.00 71.38 485 TYR A C 1
ATOM 3813 O O . TYR A 1 485 ? 15.818 16.081 -11.997 1.00 71.38 485 TYR A O 1
ATOM 3821 N N . LEU A 1 486 ? 17.767 16.824 -12.828 1.00 74.69 486 LEU A N 1
ATOM 3822 C CA . LEU A 1 486 ? 18.431 15.514 -12.848 1.00 74.69 486 LEU A CA 1
ATOM 3823 C C . LEU A 1 486 ? 18.689 14.967 -11.430 1.00 74.69 486 LEU A C 1
ATOM 3825 O O . LEU A 1 486 ? 18.795 13.757 -11.250 1.00 74.69 486 LEU A O 1
ATOM 3829 N N . GLU A 1 487 ? 18.727 15.844 -10.423 1.00 78.19 487 GLU A N 1
ATOM 3830 C CA . GLU A 1 487 ? 18.858 15.498 -9.000 1.00 78.19 487 GLU A CA 1
ATOM 3831 C C . GLU A 1 487 ? 17.530 15.043 -8.349 1.00 78.19 487 GLU A C 1
ATOM 3833 O O . GLU A 1 487 ? 17.528 14.535 -7.224 1.00 78.19 487 GLU A O 1
ATOM 3838 N N . LYS A 1 488 ? 16.381 15.187 -9.030 1.00 83.06 488 LYS A N 1
ATOM 3839 C CA . LYS A 1 488 ? 15.063 14.851 -8.466 1.00 83.06 488 LYS A CA 1
ATOM 3840 C C . LYS A 1 488 ? 14.842 13.341 -8.351 1.00 83.06 488 LYS A C 1
ATOM 3842 O O . LYS A 1 488 ? 14.820 12.618 -9.346 1.00 83.06 488 LYS A O 1
ATOM 3847 N N . ARG A 1 489 ? 14.554 12.873 -7.128 1.00 84.50 489 ARG A N 1
ATOM 3848 C CA . ARG A 1 489 ? 14.352 11.445 -6.787 1.00 84.50 489 ARG A CA 1
ATOM 3849 C C . ARG A 1 489 ? 13.276 10.738 -7.618 1.00 84.50 489 ARG A C 1
ATOM 3851 O O . ARG A 1 489 ? 13.395 9.545 -7.879 1.00 84.50 489 ARG A O 1
ATOM 3858 N N . TRP A 1 490 ? 12.234 11.453 -8.037 1.00 88.81 490 TRP A N 1
ATOM 3859 C CA . TRP A 1 490 ? 11.136 10.886 -8.821 1.00 88.81 490 TRP A CA 1
ATOM 3860 C C . TRP A 1 490 ? 11.442 10.740 -10.316 1.00 88.81 490 TRP A C 1
ATOM 3862 O O . TRP A 1 490 ? 10.751 9.976 -10.990 1.00 88.81 490 TRP A O 1
ATOM 3872 N N . LEU A 1 491 ? 12.458 11.425 -10.857 1.00 89.94 491 LEU A N 1
ATOM 3873 C CA . LEU A 1 491 ? 12.780 11.367 -12.285 1.00 89.94 491 LEU A CA 1
ATOM 3874 C C . LEU A 1 491 ? 13.127 9.944 -12.769 1.00 89.94 491 LEU A C 1
ATOM 3876 O O . LEU A 1 491 ? 12.497 9.503 -13.734 1.00 89.94 491 LEU A O 1
ATOM 3880 N N . PRO A 1 492 ? 14.044 9.184 -12.131 1.00 90.06 492 PRO A N 1
ATOM 3881 C CA . PRO A 1 492 ? 14.295 7.802 -12.537 1.00 90.06 492 PRO A CA 1
ATOM 3882 C C . PRO A 1 492 ? 13.034 6.933 -12.437 1.00 90.06 492 PRO A C 1
ATOM 3884 O O . PRO A 1 492 ? 12.728 6.207 -13.377 1.00 90.06 492 PRO A O 1
ATOM 3887 N N . ALA A 1 493 ? 12.233 7.060 -11.372 1.00 91.44 493 ALA A N 1
ATOM 3888 C CA . ALA A 1 493 ? 10.975 6.314 -11.236 1.00 91.44 493 ALA A CA 1
ATOM 3889 C C . ALA A 1 493 ? 9.970 6.630 -12.365 1.00 91.44 493 ALA A C 1
ATOM 3891 O O . ALA A 1 493 ? 9.336 5.722 -12.906 1.00 91.44 493 ALA A O 1
ATOM 3892 N N . LEU A 1 494 ? 9.871 7.900 -12.776 1.00 93.62 494 LEU A N 1
ATOM 3893 C CA . LEU A 1 494 ? 9.054 8.329 -13.910 1.00 93.62 494 LEU A CA 1
ATOM 3894 C C . LEU A 1 494 ? 9.570 7.720 -15.218 1.00 93.62 494 LEU A C 1
ATOM 3896 O O . LEU A 1 494 ? 8.789 7.153 -15.979 1.00 93.62 494 LEU A O 1
ATOM 3900 N N . LEU A 1 495 ? 10.874 7.806 -15.480 1.00 93.19 495 LEU A N 1
ATOM 3901 C CA . LEU A 1 495 ? 11.478 7.273 -16.701 1.00 93.19 495 LEU A CA 1
ATOM 3902 C C . LEU A 1 495 ? 11.354 5.743 -16.793 1.00 93.19 495 LEU A C 1
ATOM 3904 O O . LEU A 1 495 ? 11.039 5.241 -17.872 1.00 93.19 495 LEU A O 1
ATOM 3908 N N . ARG A 1 496 ? 11.501 5.011 -15.678 1.00 93.88 496 ARG A N 1
ATOM 3909 C CA . ARG A 1 496 ? 11.256 3.557 -15.598 1.00 93.88 496 ARG A CA 1
ATOM 3910 C C . ARG A 1 496 ? 9.820 3.208 -15.967 1.00 93.88 496 ARG A C 1
ATOM 3912 O O . ARG A 1 496 ? 9.609 2.409 -16.876 1.00 93.88 496 ARG A O 1
ATOM 3919 N N . LEU A 1 497 ? 8.843 3.865 -15.335 1.00 94.62 497 LEU A N 1
ATOM 3920 C CA . LEU A 1 497 ? 7.419 3.652 -15.605 1.00 94.62 497 LEU A CA 1
ATOM 3921 C C . LEU A 1 497 ? 7.057 3.962 -17.068 1.00 94.62 497 LEU A C 1
ATOM 3923 O O . LEU A 1 497 ? 6.339 3.196 -17.711 1.00 94.62 497 LEU A O 1
ATOM 3927 N N . LEU A 1 498 ? 7.574 5.068 -17.617 1.00 95.00 498 LEU A N 1
ATOM 3928 C CA . LEU A 1 498 ? 7.372 5.447 -19.019 1.00 95.00 498 LEU A CA 1
ATOM 3929 C C . LEU A 1 498 ? 8.031 4.448 -19.984 1.00 95.00 498 LEU A C 1
ATOM 3931 O O . LEU A 1 498 ? 7.430 4.117 -21.006 1.00 95.00 498 LEU A O 1
ATOM 3935 N N . GLY A 1 499 ? 9.232 3.957 -19.663 1.00 93.62 499 GLY A N 1
ATOM 3936 C CA . GLY A 1 499 ? 9.961 2.955 -20.440 1.00 93.62 499 GLY A CA 1
ATOM 3937 C C . GLY A 1 499 ? 9.247 1.606 -20.478 1.00 93.62 499 GLY A C 1
ATOM 3938 O O . GLY A 1 499 ? 9.013 1.071 -21.561 1.00 93.62 499 GLY A O 1
ATOM 3939 N N . GLU A 1 500 ? 8.824 1.092 -19.323 1.00 93.94 500 GLU A N 1
ATOM 3940 C CA . GLU A 1 500 ? 8.055 -0.153 -19.226 1.00 93.94 500 GLU A CA 1
ATOM 3941 C C . GLU A 1 500 ? 6.707 -0.029 -19.963 1.00 93.94 500 GLU A C 1
ATOM 3943 O O . GLU A 1 500 ? 6.361 -0.879 -20.788 1.00 93.94 500 GLU A O 1
ATOM 3948 N N . CYS A 1 501 ? 5.980 1.082 -19.784 1.00 94.81 501 CYS A N 1
ATOM 3949 C CA . CYS A 1 501 ? 4.765 1.362 -20.557 1.00 94.81 501 CYS A CA 1
ATOM 3950 C C . CYS A 1 501 ? 5.035 1.403 -22.072 1.00 94.81 501 CYS A C 1
ATOM 3952 O O . CYS A 1 501 ? 4.273 0.841 -22.863 1.00 94.81 501 CYS A O 1
ATOM 3954 N N . ALA A 1 502 ? 6.119 2.048 -22.508 1.00 94.94 502 ALA A N 1
ATOM 3955 C CA . ALA A 1 502 ? 6.484 2.092 -23.920 1.00 94.94 502 ALA A CA 1
ATOM 3956 C C . ALA A 1 502 ? 6.825 0.694 -24.461 1.00 94.94 502 ALA A C 1
ATOM 3958 O O . ALA A 1 502 ? 6.457 0.387 -25.593 1.00 94.94 502 ALA A O 1
ATOM 3959 N N . LEU A 1 503 ? 7.464 -0.170 -23.665 1.00 94.25 503 LEU A N 1
ATOM 3960 C CA . LEU A 1 503 ? 7.790 -1.550 -24.040 1.00 94.25 503 LEU A CA 1
ATOM 3961 C C . LEU A 1 503 ? 6.527 -2.403 -24.242 1.00 94.25 503 LEU A C 1
ATOM 3963 O O . LEU A 1 503 ? 6.467 -3.210 -25.173 1.00 94.25 503 LEU A O 1
ATOM 3967 N N . TRP A 1 504 ? 5.489 -2.184 -23.434 1.00 93.38 504 TRP A N 1
ATOM 3968 C CA . TRP A 1 504 ? 4.236 -2.940 -23.502 1.00 93.38 504 TRP A CA 1
ATOM 3969 C C . TRP A 1 504 ? 3.211 -2.437 -24.523 1.00 93.38 504 TRP A C 1
ATOM 3971 O O . TRP A 1 504 ? 2.393 -3.235 -24.986 1.00 93.38 504 TRP A O 1
ATOM 3981 N N . HIS A 1 505 ? 3.223 -1.149 -24.886 1.00 93.75 505 HIS A N 1
ATOM 3982 C CA . HIS A 1 505 ? 2.185 -0.562 -25.739 1.00 93.75 505 HIS A CA 1
ATOM 3983 C C . HIS A 1 505 ? 2.735 0.297 -26.892 1.00 93.75 505 HIS A C 1
ATOM 3985 O O . HIS A 1 505 ? 3.152 1.445 -26.720 1.00 93.75 505 HIS A O 1
ATOM 3991 N N . ALA A 1 506 ? 2.612 -0.236 -28.114 1.00 91.88 506 ALA A N 1
ATOM 3992 C CA . ALA A 1 506 ? 3.065 0.393 -29.358 1.00 91.88 506 ALA A CA 1
ATOM 3993 C C . ALA A 1 506 ? 2.532 1.822 -29.573 1.00 91.88 506 ALA A C 1
ATOM 3995 O O . ALA A 1 506 ? 3.283 2.712 -29.974 1.00 91.88 506 ALA A O 1
ATOM 3996 N N . GLY A 1 507 ? 1.243 2.060 -29.295 1.00 92.38 507 GLY A N 1
ATOM 3997 C CA . GLY A 1 507 ? 0.631 3.382 -29.462 1.00 92.38 507 GLY A CA 1
ATOM 3998 C C . GLY A 1 507 ? 1.255 4.429 -28.538 1.00 92.38 507 GLY A C 1
ATOM 3999 O O . GLY A 1 507 ? 1.473 5.569 -28.948 1.00 92.38 507 GLY A O 1
ATOM 4000 N N . PHE A 1 508 ? 1.633 4.021 -27.323 1.00 94.38 508 PHE A N 1
ATOM 4001 C CA . PHE A 1 508 ? 2.307 4.899 -26.375 1.00 94.38 508 PHE A CA 1
ATOM 4002 C C . PHE A 1 508 ? 3.781 5.125 -26.740 1.00 94.38 508 PHE A C 1
ATOM 4004 O O . PHE A 1 508 ? 4.232 6.266 -26.687 1.00 94.38 508 PHE A O 1
ATOM 4011 N N . ALA A 1 509 ? 4.500 4.099 -27.212 1.00 93.69 509 ALA A N 1
ATOM 4012 C CA . ALA A 1 509 ? 5.862 4.255 -27.736 1.00 93.69 509 ALA A CA 1
ATOM 4013 C C . ALA A 1 509 ? 5.930 5.265 -28.902 1.00 93.69 509 ALA A C 1
ATOM 4015 O O . ALA A 1 509 ? 6.806 6.128 -28.936 1.00 93.69 509 ALA A O 1
ATOM 4016 N N . VAL A 1 510 ? 4.965 5.221 -29.830 1.00 93.38 510 VAL A N 1
ATOM 4017 C CA . VAL A 1 510 ? 4.855 6.197 -30.933 1.00 93.38 510 VAL A CA 1
ATOM 4018 C C . VAL A 1 510 ? 4.420 7.585 -30.444 1.00 93.38 510 VAL A C 1
ATOM 4020 O O . VAL A 1 510 ? 4.784 8.592 -31.051 1.00 93.38 510 VAL A O 1
ATOM 4023 N N . TYR A 1 511 ? 3.636 7.667 -29.367 1.00 93.62 511 TYR A N 1
ATOM 4024 C CA . TYR A 1 511 ? 3.238 8.940 -28.769 1.00 93.62 511 TYR A CA 1
ATOM 4025 C C . TYR A 1 511 ? 4.417 9.627 -28.066 1.00 93.62 511 TYR A C 1
ATOM 4027 O O . TYR A 1 511 ? 4.725 10.776 -28.381 1.00 93.62 511 TYR A O 1
ATOM 4035 N N . ILE A 1 512 ? 5.110 8.933 -27.156 1.00 92.50 512 ILE A N 1
ATOM 4036 C CA . ILE A 1 512 ? 6.183 9.518 -26.340 1.00 92.50 512 ILE A CA 1
ATOM 4037 C C . ILE A 1 512 ? 7.376 9.974 -27.198 1.00 92.50 512 ILE A C 1
ATOM 4039 O O . ILE A 1 512 ? 7.926 11.047 -26.952 1.00 92.50 512 ILE A O 1
ATOM 4043 N N . SER A 1 513 ? 7.690 9.263 -28.291 1.00 90.75 513 SER A N 1
ATOM 4044 C CA . SER A 1 513 ? 8.733 9.667 -29.251 1.00 90.75 513 SER A CA 1
ATOM 4045 C C . SER A 1 513 ? 8.408 10.944 -30.044 1.00 90.75 513 SER A C 1
ATOM 4047 O O . SER A 1 513 ? 9.268 11.454 -30.760 1.00 90.75 513 SER A O 1
ATOM 4049 N N . ARG A 1 514 ? 7.171 11.452 -29.960 1.00 90.12 514 ARG A N 1
ATOM 4050 C CA . ARG A 1 514 ? 6.716 12.695 -30.606 1.00 90.12 514 ARG A CA 1
ATOM 4051 C C . ARG A 1 514 ? 6.563 13.859 -29.627 1.00 90.12 514 ARG A C 1
ATOM 4053 O O . ARG A 1 514 ? 6.319 14.977 -30.070 1.00 90.12 514 ARG A O 1
ATOM 4060 N N . VAL A 1 515 ? 6.686 13.627 -28.317 1.00 90.12 515 VAL A N 1
ATOM 4061 C CA . VAL A 1 515 ? 6.527 14.666 -27.287 1.00 90.12 515 VAL A CA 1
ATOM 4062 C C . VAL A 1 515 ? 7.783 15.549 -27.266 1.00 90.12 515 VAL A C 1
ATOM 4064 O O . VAL A 1 515 ? 8.839 15.070 -26.853 1.00 90.12 515 VAL A O 1
ATOM 4067 N N . PRO A 1 516 ? 7.721 16.842 -27.656 1.00 86.44 516 PRO A N 1
ATOM 4068 C CA . PRO A 1 516 ? 8.935 17.632 -27.898 1.00 86.44 516 PRO A CA 1
ATOM 4069 C C . PRO A 1 516 ? 9.834 17.793 -26.667 1.00 86.44 516 PRO A C 1
ATOM 4071 O O . PRO A 1 516 ? 11.054 17.716 -26.791 1.00 86.44 516 PRO A O 1
ATOM 4074 N N . LYS A 1 517 ? 9.239 17.951 -25.473 1.00 85.69 517 LYS A N 1
ATOM 4075 C CA . LYS A 1 517 ? 9.968 17.996 -24.192 1.00 85.69 517 LYS A CA 1
ATOM 4076 C C . LYS A 1 517 ? 10.783 16.722 -23.942 1.00 85.69 517 LYS A C 1
ATOM 4078 O O . LYS A 1 517 ? 11.922 16.794 -23.505 1.00 85.69 517 LYS A O 1
ATOM 4083 N N . PHE A 1 518 ? 10.200 15.561 -24.237 1.00 86.75 518 PHE A N 1
ATOM 4084 C CA . PHE A 1 518 ? 10.829 14.264 -24.005 1.00 86.75 518 PHE A CA 1
ATOM 4085 C C . PHE A 1 518 ? 11.933 13.981 -25.030 1.00 86.75 518 PHE A C 1
ATOM 4087 O O . PHE A 1 518 ? 13.026 13.567 -24.664 1.00 86.75 518 PHE A O 1
ATOM 4094 N N . VAL A 1 519 ? 11.697 14.293 -26.309 1.00 86.06 519 VAL A N 1
ATOM 4095 C CA . VAL A 1 519 ? 12.715 14.148 -27.367 1.00 86.06 519 VAL A CA 1
ATOM 4096 C C . VAL A 1 519 ? 13.938 15.035 -27.104 1.00 86.06 519 VAL A C 1
ATOM 4098 O O . VAL A 1 519 ? 15.060 14.604 -27.359 1.00 86.06 519 VAL A O 1
ATOM 4101 N N . LYS A 1 520 ? 13.740 16.242 -26.550 1.00 84.12 520 LYS A N 1
ATOM 4102 C CA . LYS A 1 520 ? 14.828 17.113 -26.073 1.00 84.12 520 LYS A CA 1
ATOM 4103 C C . LYS A 1 520 ? 15.613 16.524 -24.892 1.00 84.12 520 LYS A C 1
ATOM 4105 O O . LYS A 1 520 ? 16.798 16.812 -24.783 1.00 84.12 520 LYS A O 1
ATOM 4110 N N . LEU A 1 521 ? 14.973 15.723 -24.036 1.00 84.56 521 LEU A N 1
ATOM 4111 C CA . LEU A 1 521 ? 15.590 15.113 -22.853 1.00 84.56 521 LEU A CA 1
ATOM 4112 C C . LEU A 1 521 ? 16.454 13.890 -23.202 1.00 84.56 521 LEU A C 1
ATOM 4114 O O . LEU A 1 521 ? 17.470 13.672 -22.557 1.00 84.56 521 LEU A O 1
ATOM 4118 N N . LEU A 1 522 ? 16.096 13.104 -24.228 1.00 83.88 522 LEU A N 1
ATOM 4119 C CA . LEU A 1 522 ? 16.800 11.851 -24.564 1.00 83.88 522 LEU A CA 1
ATOM 4120 C C . LEU A 1 522 ? 18.346 11.963 -24.602 1.00 83.88 522 LEU A C 1
ATOM 4122 O O . LEU A 1 522 ? 18.995 11.103 -24.010 1.00 83.88 522 LEU A O 1
ATOM 4126 N N . PRO A 1 523 ? 18.974 12.996 -25.209 1.00 83.56 523 PRO A N 1
ATOM 4127 C CA . PRO A 1 523 ? 20.433 13.115 -25.224 1.00 83.56 523 PRO A CA 1
ATOM 4128 C C . PRO A 1 523 ? 21.076 13.290 -23.841 1.00 83.56 523 PRO A C 1
ATOM 4130 O O . PRO A 1 523 ? 22.230 12.903 -23.681 1.00 83.56 523 PRO A O 1
ATOM 4133 N N . THR A 1 524 ? 20.365 13.852 -22.854 1.00 82.62 524 THR A N 1
ATOM 4134 C CA . THR A 1 524 ? 20.898 14.106 -21.502 1.00 82.62 524 THR A CA 1
ATOM 4135 C C . THR A 1 524 ? 20.760 12.902 -20.564 1.00 82.62 524 THR A C 1
ATOM 4137 O O . THR A 1 524 ? 21.240 12.958 -19.436 1.00 82.62 524 THR A O 1
ATOM 4140 N N . LEU A 1 525 ? 20.109 11.813 -20.997 1.00 81.75 525 LEU A N 1
ATOM 4141 C CA . LEU A 1 525 ? 19.922 10.596 -20.190 1.00 81.75 525 LEU A CA 1
ATOM 4142 C C . LEU A 1 525 ? 21.099 9.607 -20.282 1.00 81.75 525 LEU A C 1
ATOM 4144 O O . LEU A 1 525 ? 21.256 8.776 -19.392 1.00 81.75 525 LEU A O 1
ATOM 4148 N N . ARG A 1 526 ? 21.931 9.717 -21.327 1.00 77.19 526 ARG A N 1
ATOM 4149 C CA . ARG A 1 526 ? 22.921 8.706 -21.760 1.00 77.19 526 ARG A CA 1
ATOM 4150 C C . ARG A 1 526 ? 23.943 8.242 -20.729 1.00 77.19 526 ARG A C 1
ATOM 4152 O O . ARG A 1 526 ? 24.420 7.117 -20.807 1.00 77.19 526 ARG A O 1
ATOM 4159 N N . GLU A 1 527 ? 24.311 9.117 -19.805 1.00 79.25 527 GLU A N 1
ATOM 4160 C CA . GLU A 1 527 ? 25.300 8.843 -18.759 1.00 79.25 527 GLU A CA 1
ATOM 4161 C C . GLU A 1 527 ? 24.643 8.636 -17.378 1.00 79.25 527 GLU A C 1
ATOM 4163 O O . GLU A 1 527 ? 24.950 7.630 -16.733 1.00 79.25 527 GLU A O 1
ATOM 4168 N N . PRO A 1 528 ? 23.708 9.495 -16.908 1.00 84.12 528 PRO A N 1
ATOM 4169 C CA . PRO A 1 528 ? 23.103 9.323 -15.582 1.00 84.12 528 PRO A CA 1
ATOM 4170 C C . PRO A 1 528 ? 22.015 8.236 -15.497 1.00 84.12 528 PRO A C 1
ATOM 4172 O O . PRO A 1 528 ? 21.795 7.706 -14.408 1.00 84.12 528 PRO A O 1
ATOM 4175 N N . PHE A 1 529 ? 21.337 7.901 -16.604 1.00 88.38 529 PHE A N 1
ATOM 4176 C CA . PHE A 1 529 ? 20.112 7.080 -16.629 1.00 88.38 529 PHE A CA 1
ATOM 4177 C C . PHE A 1 529 ? 20.170 5.975 -17.700 1.00 88.38 529 PHE A C 1
ATOM 4179 O O . PHE A 1 529 ? 19.277 5.825 -18.537 1.00 88.38 529 PHE A O 1
ATOM 4186 N N . VAL A 1 530 ? 21.265 5.205 -17.686 1.00 90.44 530 VAL A N 1
ATOM 4187 C CA . VAL A 1 530 ? 21.574 4.153 -18.675 1.00 90.44 530 VAL A CA 1
ATOM 4188 C C . VAL A 1 530 ? 20.477 3.085 -18.759 1.00 90.44 530 VAL A C 1
ATOM 4190 O O . VAL A 1 530 ? 20.087 2.692 -19.857 1.00 90.44 530 VAL A O 1
ATOM 4193 N N . ALA A 1 531 ? 19.960 2.614 -17.620 1.00 92.25 531 ALA A N 1
ATOM 4194 C CA . ALA A 1 531 ? 18.935 1.569 -17.581 1.00 92.25 531 ALA A CA 1
ATOM 4195 C C . ALA A 1 531 ? 17.600 2.058 -18.162 1.00 92.25 531 ALA A C 1
ATOM 4197 O O . ALA A 1 531 ? 16.950 1.360 -18.943 1.00 92.25 531 ALA A O 1
ATOM 4198 N N . GLU A 1 532 ? 17.213 3.285 -17.825 1.00 93.06 532 GLU A N 1
ATOM 4199 C CA . GLU A 1 532 ? 16.006 3.935 -18.317 1.00 93.06 532 GLU A CA 1
ATOM 4200 C C . GLU A 1 532 ? 16.089 4.225 -19.823 1.00 93.06 532 GLU A C 1
ATOM 4202 O O . GLU A 1 532 ? 15.158 3.891 -20.563 1.00 93.06 532 GLU A O 1
ATOM 4207 N N . GLU A 1 533 ? 17.209 4.790 -20.299 1.00 91.62 533 GLU A N 1
ATOM 4208 C CA . GLU A 1 533 ? 17.454 5.006 -21.732 1.00 91.62 533 GLU A CA 1
ATOM 4209 C C . GLU A 1 533 ? 17.400 3.674 -22.497 1.00 91.62 533 GLU A C 1
ATOM 4211 O O . GLU A 1 533 ? 16.787 3.594 -23.564 1.00 91.62 533 GLU A O 1
ATOM 4216 N N . LEU A 1 534 ? 17.993 2.612 -21.946 1.00 92.50 534 LEU A N 1
ATOM 4217 C CA . LEU A 1 534 ? 18.050 1.304 -22.585 1.00 92.50 534 LEU A CA 1
ATOM 4218 C C . LEU A 1 534 ? 16.666 0.658 -22.735 1.00 92.50 534 LEU A C 1
ATOM 4220 O O . LEU A 1 534 ? 16.349 0.175 -23.823 1.00 92.50 534 LEU A O 1
ATOM 4224 N N . VAL A 1 535 ? 15.811 0.690 -21.704 1.00 94.12 535 VAL A N 1
ATOM 4225 C CA . VAL A 1 535 ? 14.427 0.175 -21.797 1.00 94.12 535 VAL A CA 1
ATOM 4226 C C . VAL A 1 535 ? 13.602 0.980 -22.808 1.00 94.12 535 VAL A C 1
ATOM 4228 O O . VAL A 1 535 ? 12.873 0.395 -23.613 1.00 94.12 535 VAL A O 1
ATOM 4231 N N . LEU A 1 536 ? 13.766 2.306 -22.850 1.00 92.44 536 LEU A N 1
ATOM 4232 C CA . LEU A 1 536 ? 13.146 3.160 -23.869 1.00 92.44 536 LEU A CA 1
ATOM 4233 C C . LEU A 1 536 ? 13.642 2.819 -25.285 1.00 92.44 536 LEU A C 1
ATOM 4235 O O . LEU A 1 536 ? 12.836 2.663 -26.204 1.00 92.44 536 LEU A O 1
ATOM 4239 N N . GLY A 1 537 ? 14.951 2.640 -25.467 1.00 91.50 537 GLY A N 1
ATOM 4240 C CA . GLY A 1 537 ? 15.552 2.221 -26.734 1.00 91.50 537 GLY A CA 1
ATOM 4241 C C . GLY A 1 537 ? 15.030 0.860 -27.202 1.00 91.50 537 GLY A C 1
ATOM 4242 O O . GLY A 1 537 ? 14.622 0.716 -28.357 1.00 91.50 537 GLY A O 1
ATOM 4243 N N . LEU A 1 538 ? 14.957 -0.117 -26.292 1.00 92.62 538 LEU A N 1
ATOM 4244 C CA . LEU A 1 538 ? 14.362 -1.435 -26.528 1.00 92.62 538 LEU A CA 1
ATOM 4245 C C . LEU A 1 538 ? 12.895 -1.321 -26.969 1.00 92.62 538 LEU A C 1
ATOM 4247 O O . LEU A 1 538 ? 12.518 -1.952 -27.956 1.00 92.62 538 LEU A O 1
ATOM 4251 N N . ALA A 1 539 ? 12.091 -0.484 -26.309 1.00 93.50 539 ALA A N 1
ATOM 4252 C CA . ALA A 1 539 ? 10.700 -0.228 -26.682 1.00 93.50 539 ALA A CA 1
ATOM 4253 C C . ALA A 1 539 ? 10.567 0.370 -28.095 1.00 93.50 539 ALA A C 1
ATOM 4255 O O . ALA A 1 539 ? 9.812 -0.139 -28.930 1.00 93.50 539 ALA A O 1
ATOM 4256 N N . PHE A 1 540 ? 11.335 1.416 -28.410 1.00 92.94 540 PHE A N 1
ATOM 4257 C CA . PHE A 1 540 ? 11.309 2.033 -29.738 1.00 92.94 540 PHE A CA 1
ATOM 4258 C C . PHE A 1 540 ? 11.770 1.067 -30.831 1.00 92.94 540 PHE A C 1
ATOM 4260 O O . PHE A 1 540 ? 11.141 0.987 -31.890 1.00 92.94 540 PHE A O 1
ATOM 4267 N N . HIS A 1 541 ? 12.814 0.278 -30.569 1.00 91.38 541 HIS A N 1
ATOM 4268 C CA . HIS A 1 541 ? 13.279 -0.751 -31.490 1.00 91.38 541 HIS A CA 1
ATOM 4269 C C . HIS A 1 541 ? 12.222 -1.844 -31.690 1.00 91.38 541 HIS A C 1
ATOM 4271 O O . HIS A 1 541 ? 11.930 -2.194 -32.836 1.00 91.38 541 HIS A O 1
ATOM 4277 N N . GLN A 1 542 ? 11.583 -2.321 -30.613 1.00 90.88 542 GLN A N 1
ATOM 4278 C CA . GLN A 1 542 ? 10.495 -3.309 -30.623 1.00 90.88 542 GLN A CA 1
ATOM 4279 C C . GLN A 1 542 ? 9.304 -2.881 -31.486 1.00 90.88 542 GLN A C 1
ATOM 4281 O O . GLN A 1 542 ? 8.733 -3.731 -32.167 1.00 90.88 542 GLN A O 1
ATOM 4286 N N . TYR A 1 543 ? 8.979 -1.591 -31.550 1.00 91.31 543 TYR A N 1
ATOM 4287 C CA . TYR A 1 543 ? 7.881 -1.088 -32.385 1.00 91.31 543 TYR A CA 1
ATOM 4288 C C . TYR A 1 543 ? 8.326 -0.367 -33.669 1.00 91.31 543 TYR A C 1
ATOM 4290 O O . TYR A 1 543 ? 7.487 0.206 -34.357 1.00 91.31 543 TYR A O 1
ATOM 4298 N N . GLN A 1 544 ? 9.619 -0.425 -34.030 1.00 89.94 544 GLN A N 1
ATOM 4299 C CA . GLN A 1 544 ? 10.195 0.264 -35.203 1.00 89.94 544 GLN A CA 1
ATOM 4300 C C . GLN A 1 544 ? 9.867 1.767 -35.247 1.00 89.94 544 GLN 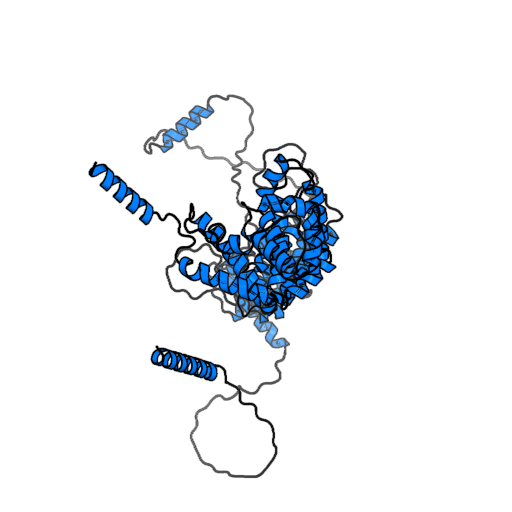A C 1
ATOM 4302 O O . GLN A 1 544 ? 9.625 2.350 -36.305 1.00 89.94 544 GLN A O 1
ATOM 4307 N N . VAL A 1 545 ? 9.867 2.408 -34.079 1.00 88.38 545 VAL A N 1
ATOM 4308 C CA . VAL A 1 545 ? 9.594 3.838 -33.956 1.00 88.38 545 VAL A CA 1
ATOM 4309 C C . VAL A 1 545 ? 10.790 4.624 -34.491 1.00 88.38 545 VAL A C 1
ATOM 4311 O O . VAL A 1 545 ? 11.916 4.453 -34.029 1.00 88.38 545 VAL A O 1
ATOM 4314 N N . ALA A 1 546 ? 10.552 5.500 -35.466 1.00 82.38 546 ALA A N 1
ATOM 4315 C CA . ALA A 1 546 ? 11.584 6.393 -35.978 1.00 82.38 546 ALA A CA 1
ATOM 4316 C C . ALA A 1 546 ? 11.898 7.490 -34.945 1.00 82.38 546 ALA A C 1
ATOM 4318 O O . ALA A 1 546 ? 11.035 8.310 -34.627 1.00 82.38 546 ALA A O 1
ATOM 4319 N N . ILE A 1 547 ? 13.138 7.510 -34.455 1.00 81.75 547 ILE A N 1
ATOM 4320 C CA . ILE A 1 547 ? 13.681 8.534 -33.551 1.00 81.75 547 ILE A CA 1
ATOM 4321 C C . ILE A 1 547 ? 14.780 9.310 -34.285 1.00 81.75 547 ILE A C 1
ATOM 4323 O O . ILE A 1 547 ? 15.512 8.747 -35.098 1.00 81.75 547 ILE A O 1
ATOM 4327 N N . SER A 1 548 ? 14.934 10.595 -33.970 1.00 71.31 548 SER A N 1
ATOM 4328 C CA . SER A 1 548 ? 16.056 11.423 -34.435 1.00 71.31 548 SER A CA 1
ATOM 4329 C C . SER A 1 548 ? 17.400 11.030 -33.805 1.00 71.31 548 SER A C 1
ATOM 4331 O O . SER A 1 548 ? 18.450 11.222 -34.419 1.00 71.31 548 SER A O 1
ATOM 4333 N N . VAL A 1 549 ? 17.377 10.483 -32.587 1.00 76.38 549 VAL A N 1
ATOM 4334 C CA . VAL A 1 549 ? 18.564 10.078 -31.826 1.00 76.38 549 VAL A CA 1
ATOM 4335 C C . VAL A 1 549 ? 18.899 8.619 -32.136 1.00 76.38 549 VAL A C 1
ATOM 4337 O O . VAL A 1 549 ? 18.068 7.734 -31.948 1.00 76.38 549 VAL A O 1
ATOM 4340 N N . LYS A 1 550 ? 20.132 8.350 -32.584 1.00 76.00 550 LYS A N 1
ATOM 4341 C CA . LYS A 1 550 ? 20.659 6.979 -32.663 1.00 76.00 550 LYS A CA 1
ATOM 4342 C C . LYS A 1 550 ? 21.041 6.495 -31.263 1.00 76.00 550 LYS A C 1
ATOM 4344 O O . LYS A 1 550 ? 21.748 7.205 -30.550 1.00 76.00 550 LYS A O 1
ATOM 4349 N N . MET A 1 551 ? 20.602 5.291 -30.910 1.00 81.50 551 MET A N 1
ATOM 4350 C CA . MET A 1 551 ? 20.854 4.631 -29.626 1.00 81.50 551 MET A CA 1
ATOM 4351 C C . MET A 1 551 ? 21.482 3.264 -29.922 1.00 81.50 551 MET A C 1
ATOM 4353 O O . MET A 1 551 ? 20.908 2.495 -30.695 1.00 81.50 551 MET A O 1
ATOM 4357 N N . ASP A 1 552 ? 22.654 2.965 -29.356 1.00 84.00 552 ASP A N 1
ATOM 4358 C CA . ASP A 1 552 ? 23.300 1.654 -29.516 1.00 84.00 552 ASP A CA 1
ATOM 4359 C C . ASP A 1 552 ? 22.813 0.686 -28.433 1.00 84.00 552 ASP A C 1
ATOM 4361 O O . ASP A 1 552 ? 23.464 0.451 -27.422 1.00 84.00 552 ASP A O 1
ATOM 4365 N N . ILE A 1 553 ? 21.607 0.162 -28.641 1.00 88.31 553 ILE A N 1
ATOM 4366 C CA . ILE A 1 553 ? 20.886 -0.660 -27.661 1.00 88.31 553 ILE A CA 1
ATOM 4367 C C . ILE A 1 553 ? 21.708 -1.882 -27.239 1.00 88.31 553 ILE A C 1
ATOM 4369 O O . ILE A 1 553 ? 21.857 -2.148 -26.050 1.00 88.31 553 ILE A O 1
ATOM 4373 N N . TRP A 1 554 ? 22.239 -2.632 -28.206 1.00 89.88 554 TRP A N 1
ATOM 4374 C CA . TRP A 1 554 ? 22.926 -3.891 -27.921 1.00 89.88 554 TRP A CA 1
ATOM 4375 C C . TRP A 1 554 ? 24.371 -3.674 -27.468 1.00 89.88 554 TRP A C 1
ATOM 4377 O O . TRP A 1 554 ? 24.842 -4.457 -26.648 1.00 89.88 554 TRP A O 1
ATOM 4387 N N . GLY A 1 555 ? 25.039 -2.605 -27.924 1.00 88.44 555 GLY A N 1
ATOM 4388 C CA . GLY A 1 555 ? 26.332 -2.180 -27.384 1.00 88.44 555 GLY A CA 1
ATOM 4389 C C . GLY A 1 555 ? 26.233 -1.764 -25.915 1.00 88.44 555 GLY A C 1
ATOM 4390 O O . GLY A 1 555 ? 26.979 -2.282 -25.088 1.00 88.44 555 GLY A O 1
ATOM 4391 N N . THR A 1 556 ? 25.264 -0.911 -25.564 1.00 88.62 556 THR A N 1
ATOM 4392 C CA . THR A 1 556 ? 25.014 -0.494 -24.172 1.00 88.62 556 THR A CA 1
ATOM 4393 C C . THR A 1 556 ? 24.536 -1.650 -23.289 1.00 88.62 556 THR A C 1
ATOM 4395 O O . THR A 1 556 ? 24.910 -1.717 -22.122 1.00 88.62 556 THR A O 1
ATOM 4398 N N . PHE A 1 557 ? 23.752 -2.598 -23.819 1.00 89.56 557 PHE A N 1
ATOM 4399 C CA . PHE A 1 557 ? 23.313 -3.764 -23.042 1.00 89.56 557 PHE A CA 1
ATOM 4400 C C . PHE A 1 557 ? 24.488 -4.644 -22.584 1.00 89.56 557 PHE A C 1
ATOM 4402 O O . PHE A 1 557 ? 24.418 -5.207 -21.500 1.00 89.56 557 PHE A O 1
ATOM 4409 N N . VAL A 1 558 ? 25.563 -4.773 -23.373 1.00 89.88 558 VAL A N 1
ATOM 4410 C CA . VAL A 1 558 ? 26.729 -5.616 -23.024 1.00 89.88 558 VAL A CA 1
ATOM 4411 C C . VAL A 1 558 ? 27.909 -4.837 -22.431 1.00 89.88 558 VAL A C 1
ATOM 4413 O O . VAL A 1 558 ? 28.968 -5.425 -22.211 1.00 89.88 558 VAL A O 1
ATOM 4416 N N . SER A 1 559 ? 27.768 -3.528 -22.195 1.00 89.38 559 SER A N 1
ATOM 4417 C CA . SER A 1 559 ? 28.863 -2.679 -21.717 1.00 89.38 559 SER A CA 1
ATOM 4418 C C . SER A 1 559 ? 28.983 -2.642 -20.189 1.00 89.38 559 SER A C 1
ATOM 4420 O O . SER A 1 559 ? 28.042 -2.927 -19.442 1.00 89.38 559 SER A O 1
ATOM 4422 N N . GLU A 1 560 ? 30.138 -2.167 -19.718 1.00 87.06 560 GLU A N 1
ATOM 4423 C CA . GLU A 1 560 ? 30.385 -1.843 -18.305 1.00 87.06 560 GLU A CA 1
ATOM 4424 C C . GLU A 1 560 ? 29.464 -0.726 -17.766 1.00 87.06 560 GLU A C 1
ATOM 4426 O O . GLU A 1 560 ? 29.398 -0.509 -16.561 1.00 87.06 560 GLU A O 1
ATOM 4431 N N . SER A 1 561 ? 28.715 -0.028 -18.631 1.00 86.25 561 SER A N 1
ATOM 4432 C CA . SER A 1 561 ? 27.727 0.982 -18.226 1.00 86.25 561 SER A CA 1
ATOM 4433 C C . SER A 1 561 ? 26.533 0.362 -17.489 1.00 86.25 561 SER A C 1
ATOM 4435 O O . SER A 1 561 ? 25.978 1.002 -16.591 1.00 86.25 561 SER A O 1
ATOM 4437 N N . LEU A 1 562 ? 26.159 -0.870 -17.868 1.00 87.62 562 LEU A N 1
ATOM 4438 C CA . LEU A 1 562 ? 25.111 -1.669 -17.228 1.00 87.62 562 LEU A CA 1
ATOM 4439 C C . LEU A 1 562 ? 25.703 -2.782 -16.349 1.00 87.62 562 LEU A C 1
ATOM 4441 O O . LEU A 1 562 ? 25.246 -2.968 -15.228 1.00 87.62 562 LEU A O 1
ATOM 4445 N N . PHE A 1 563 ? 26.755 -3.464 -16.812 1.00 90.00 563 PHE A N 1
ATOM 4446 C CA . PHE A 1 563 ? 27.435 -4.544 -16.084 1.00 90.00 563 PHE A CA 1
ATOM 4447 C C . PHE A 1 563 ? 28.861 -4.132 -15.660 1.00 90.00 563 PHE A C 1
ATOM 4449 O O . PHE A 1 563 ? 29.834 -4.693 -16.174 1.00 90.00 563 PHE A O 1
ATOM 4456 N N . PRO A 1 564 ? 29.031 -3.146 -14.756 1.00 89.25 564 PRO A N 1
ATOM 4457 C CA . PRO A 1 564 ? 30.349 -2.667 -14.345 1.00 89.25 564 PRO A CA 1
ATOM 4458 C C . PRO A 1 564 ? 31.160 -3.791 -13.703 1.00 89.25 564 PRO A C 1
ATOM 4460 O O . PRO A 1 564 ? 30.669 -4.493 -12.821 1.00 89.25 564 PRO A O 1
ATOM 4463 N N . LEU A 1 565 ? 32.421 -3.944 -14.111 1.00 87.06 565 LEU A N 1
ATOM 4464 C CA . LEU A 1 565 ? 33.354 -4.888 -13.481 1.00 87.06 565 LEU A CA 1
ATOM 4465 C C . LEU A 1 565 ? 33.952 -4.347 -12.176 1.00 87.06 565 LEU A C 1
ATOM 4467 O O . LEU A 1 565 ? 34.504 -5.114 -11.398 1.00 87.06 565 LEU A O 1
ATOM 4471 N N . LYS A 1 566 ? 33.879 -3.031 -11.946 1.00 86.19 566 LYS A N 1
ATOM 4472 C CA . LYS A 1 566 ? 34.329 -2.365 -10.719 1.00 86.19 566 LYS A CA 1
ATOM 4473 C C . LYS A 1 566 ? 33.390 -1.210 -10.385 1.00 86.19 566 LYS A C 1
ATOM 4475 O O . LYS A 1 566 ? 33.179 -0.338 -11.222 1.00 86.19 566 LYS A O 1
ATOM 4480 N N . CYS A 1 567 ? 32.870 -1.205 -9.166 1.00 88.19 567 CYS A N 1
ATOM 4481 C CA . CYS A 1 567 ? 32.054 -0.138 -8.592 1.00 88.19 567 CYS A CA 1
ATOM 4482 C C . CYS A 1 567 ? 32.863 0.663 -7.567 1.00 88.19 567 CYS A C 1
ATOM 4484 O O . CYS A 1 567 ? 33.787 0.135 -6.947 1.00 88.19 567 CYS A O 1
ATOM 4486 N N . GLU A 1 568 ? 32.512 1.929 -7.351 1.00 88.19 568 GLU A N 1
ATOM 4487 C CA . GLU A 1 568 ? 33.270 2.803 -6.437 1.00 88.19 568 GLU A CA 1
ATOM 4488 C C . GLU A 1 568 ? 33.019 2.466 -4.958 1.00 88.19 568 GLU A C 1
ATOM 4490 O O . GLU A 1 568 ? 33.883 2.651 -4.101 1.00 88.19 568 GLU A O 1
ATOM 4495 N N . SER A 1 569 ? 31.825 1.959 -4.647 1.00 89.00 569 SER A N 1
ATOM 4496 C CA . SER A 1 569 ? 31.393 1.634 -3.288 1.00 89.00 569 SER A CA 1
ATOM 4497 C C . SER A 1 569 ? 30.331 0.533 -3.280 1.00 89.00 569 SER A C 1
ATOM 4499 O O . SER A 1 569 ? 29.744 0.209 -4.311 1.00 89.00 569 SER A O 1
ATOM 4501 N N . TYR A 1 570 ? 30.022 -0.001 -2.094 1.00 87.88 570 TYR A N 1
ATOM 4502 C CA . TYR A 1 570 ? 28.893 -0.918 -1.907 1.00 87.88 570 TYR A CA 1
ATOM 4503 C C . TYR A 1 570 ? 27.546 -0.297 -2.323 1.00 87.88 570 TYR A C 1
ATOM 4505 O O . TYR A 1 570 ? 26.720 -0.974 -2.927 1.00 87.88 570 TYR A O 1
ATOM 4513 N N . LEU A 1 571 ? 27.317 0.991 -2.034 1.00 88.38 571 LEU A N 1
ATOM 4514 C CA . LEU A 1 571 ? 26.066 1.667 -2.402 1.00 88.38 571 LEU A CA 1
ATOM 4515 C C . LEU A 1 571 ? 25.936 1.840 -3.920 1.00 88.38 571 LEU A C 1
ATOM 4517 O O . LEU A 1 571 ? 24.851 1.644 -4.462 1.00 88.38 571 LEU A O 1
ATOM 4521 N N . ASP A 1 572 ? 27.041 2.148 -4.603 1.00 88.50 572 ASP A N 1
ATOM 4522 C CA . ASP A 1 572 ? 27.097 2.197 -6.067 1.00 88.50 572 ASP A CA 1
ATOM 4523 C C . ASP A 1 572 ? 26.856 0.807 -6.680 1.00 88.50 572 ASP A C 1
ATOM 4525 O O . ASP A 1 572 ? 25.974 0.656 -7.523 1.00 88.50 572 ASP A O 1
ATOM 4529 N N . ALA A 1 573 ? 27.523 -0.237 -6.172 1.00 89.69 573 ALA A N 1
ATOM 4530 C CA . ALA A 1 573 ? 27.290 -1.619 -6.601 1.00 89.69 573 ALA A CA 1
ATOM 4531 C C . ALA A 1 573 ? 25.824 -2.049 -6.432 1.00 89.69 573 ALA A C 1
ATOM 4533 O O . ALA A 1 573 ? 25.230 -2.593 -7.361 1.00 89.69 573 ALA A O 1
ATOM 4534 N N . MET A 1 574 ? 25.207 -1.748 -5.284 1.00 90.81 574 MET A N 1
ATOM 4535 C CA . MET A 1 574 ? 23.793 -2.044 -5.039 1.00 90.81 574 MET A CA 1
ATOM 4536 C C . MET A 1 574 ? 22.855 -1.258 -5.961 1.00 90.81 574 MET A C 1
ATOM 4538 O O . MET A 1 574 ? 21.870 -1.824 -6.433 1.00 90.81 574 MET A O 1
ATOM 4542 N N . LYS A 1 575 ? 23.157 0.013 -6.261 1.00 90.00 575 LYS A N 1
ATOM 4543 C CA . LYS A 1 575 ? 22.389 0.817 -7.223 1.00 90.00 575 LYS A CA 1
ATOM 4544 C C . LYS A 1 575 ? 22.494 0.231 -8.634 1.00 90.00 575 LYS A C 1
ATOM 4546 O O . LYS A 1 575 ? 21.474 -0.067 -9.245 1.00 90.00 575 LYS A O 1
ATOM 4551 N N . LYS A 1 576 ? 23.712 -0.018 -9.125 1.00 90.94 576 LYS A N 1
ATOM 4552 C CA . LYS A 1 576 ? 23.965 -0.608 -10.451 1.00 90.94 576 LYS A CA 1
ATOM 4553 C C . LYS A 1 576 ? 23.349 -2.002 -10.600 1.00 90.94 576 LYS A C 1
ATOM 4555 O O . LYS A 1 576 ? 22.818 -2.330 -11.663 1.00 90.94 576 LYS A O 1
ATOM 4560 N N . LEU A 1 577 ? 23.345 -2.795 -9.529 1.00 91.75 577 LEU A N 1
ATOM 4561 C CA . LEU A 1 577 ? 22.645 -4.075 -9.478 1.00 91.75 577 LEU A CA 1
ATOM 4562 C C . LEU A 1 577 ? 21.123 -3.893 -9.594 1.00 91.75 577 LEU A C 1
ATOM 4564 O O . LEU A 1 577 ? 20.502 -4.583 -10.395 1.00 91.75 577 LEU A O 1
ATOM 4568 N N . GLN A 1 578 ? 20.518 -2.956 -8.856 1.00 91.31 578 GLN A N 1
ATOM 4569 C CA . GLN A 1 578 ? 19.082 -2.648 -8.967 1.00 91.31 578 GLN A CA 1
ATOM 4570 C C . GLN A 1 578 ? 18.698 -2.148 -10.367 1.00 91.31 578 GLN A C 1
ATOM 4572 O O . GLN A 1 578 ? 17.677 -2.571 -10.908 1.00 91.31 578 GLN A O 1
ATOM 4577 N N . ASP A 1 579 ? 19.526 -1.294 -10.970 1.00 92.38 579 ASP A N 1
ATOM 4578 C CA . ASP A 1 579 ? 19.349 -0.784 -12.334 1.00 92.38 579 ASP A CA 1
ATOM 4579 C C . ASP A 1 579 ? 19.374 -1.935 -13.359 1.00 92.38 579 ASP A C 1
ATOM 4581 O O . ASP A 1 579 ? 18.517 -2.017 -14.239 1.00 92.38 579 ASP A O 1
ATOM 4585 N N . THR A 1 580 ? 20.301 -2.883 -13.193 1.00 92.44 580 THR A N 1
ATOM 4586 C CA . THR A 1 580 ? 20.416 -4.083 -14.038 1.00 92.44 580 THR A CA 1
ATOM 4587 C C . THR A 1 580 ? 19.244 -5.040 -13.852 1.00 92.44 580 THR A C 1
ATOM 4589 O O . THR A 1 580 ? 18.662 -5.504 -14.833 1.00 92.44 580 THR A O 1
ATOM 4592 N N . VAL A 1 581 ? 18.867 -5.324 -12.602 1.00 92.56 581 VAL A N 1
ATOM 4593 C CA . VAL A 1 581 ? 17.722 -6.182 -12.267 1.00 92.56 581 VAL A CA 1
ATOM 4594 C C . VAL A 1 581 ? 16.436 -5.612 -12.863 1.00 92.56 581 VAL A C 1
ATOM 4596 O O . VAL A 1 581 ? 15.670 -6.372 -13.441 1.00 92.56 581 VAL A O 1
ATOM 4599 N N . PHE A 1 582 ? 16.235 -4.291 -12.821 1.00 92.94 582 PHE A N 1
ATOM 4600 C CA . PHE A 1 582 ? 15.094 -3.635 -13.464 1.00 92.94 582 PHE A CA 1
ATOM 4601 C C . PHE A 1 582 ? 15.042 -3.884 -14.985 1.00 92.94 582 PHE A C 1
ATOM 4603 O O . PHE A 1 582 ? 13.988 -4.252 -15.507 1.00 92.94 582 PHE A O 1
ATOM 4610 N N . VAL A 1 583 ? 16.166 -3.736 -15.703 1.00 94.25 583 VAL A N 1
ATOM 4611 C CA . VAL A 1 583 ? 16.227 -4.008 -17.156 1.00 94.25 583 VAL A CA 1
ATOM 4612 C C . VAL A 1 583 ? 15.922 -5.479 -17.457 1.00 94.25 583 VAL A C 1
ATOM 4614 O O . VAL A 1 583 ? 15.165 -5.775 -18.385 1.00 94.25 583 VAL A O 1
ATOM 4617 N N . LEU A 1 584 ? 16.499 -6.402 -16.683 1.00 93.12 584 LEU A N 1
ATOM 4618 C CA . LEU A 1 584 ? 16.324 -7.841 -16.882 1.00 93.12 584 LEU A CA 1
ATOM 4619 C C . LEU A 1 584 ? 14.895 -8.303 -16.564 1.00 93.12 584 LEU A C 1
ATOM 4621 O O . LEU A 1 584 ? 14.325 -9.037 -17.363 1.00 93.12 584 LEU A O 1
ATOM 4625 N N . ASP A 1 585 ? 14.291 -7.821 -15.477 1.00 91.44 585 ASP A N 1
ATOM 4626 C CA . ASP A 1 585 ? 12.901 -8.105 -15.090 1.00 91.44 585 ASP A CA 1
ATOM 4627 C C . ASP A 1 585 ? 11.900 -7.577 -16.138 1.00 91.44 585 ASP A C 1
ATOM 4629 O O . ASP A 1 585 ? 10.998 -8.300 -16.570 1.00 91.44 585 ASP A O 1
ATOM 4633 N N . CYS A 1 586 ? 12.112 -6.361 -16.663 1.00 91.56 586 CYS A N 1
ATOM 4634 C CA . CYS A 1 586 ? 11.329 -5.840 -17.791 1.00 91.56 586 CYS A CA 1
ATOM 4635 C C . CYS A 1 586 ? 11.405 -6.758 -19.024 1.00 91.56 586 CYS A C 1
ATOM 4637 O O . CYS A 1 586 ? 10.391 -7.012 -19.680 1.00 91.56 586 CYS A O 1
ATOM 4639 N N . LEU A 1 587 ? 12.601 -7.258 -19.350 1.00 92.00 587 LEU A N 1
ATOM 4640 C CA . LEU A 1 587 ? 12.832 -8.134 -20.500 1.00 92.00 587 LEU A CA 1
ATOM 4641 C C . LEU A 1 587 ? 12.300 -9.555 -20.292 1.00 92.00 587 LEU A C 1
ATOM 4643 O O . LEU A 1 587 ? 11.782 -10.133 -21.246 1.00 92.00 587 LEU A O 1
ATOM 4647 N N . GLU A 1 588 ? 12.391 -10.102 -19.079 1.00 91.38 588 GLU A N 1
ATOM 4648 C CA . GLU A 1 588 ? 11.824 -11.400 -18.706 1.00 91.38 588 GLU A CA 1
ATOM 4649 C C . GLU A 1 588 ? 10.302 -11.375 -18.857 1.00 91.38 588 GLU A C 1
ATOM 4651 O O . GLU A 1 588 ? 9.742 -12.172 -19.615 1.00 91.38 588 GLU A O 1
ATOM 4656 N N . LYS A 1 589 ? 9.637 -10.394 -18.231 1.00 88.69 589 LYS A N 1
ATOM 4657 C CA . LYS A 1 589 ? 8.186 -10.203 -18.351 1.00 88.69 589 LYS A CA 1
ATOM 4658 C C . LYS A 1 589 ? 7.770 -10.009 -19.813 1.00 88.69 589 LYS A C 1
ATOM 4660 O O . LYS A 1 589 ? 6.818 -10.639 -20.275 1.00 88.69 589 LYS A O 1
ATOM 4665 N N . ALA A 1 590 ? 8.489 -9.172 -20.567 1.00 89.50 590 ALA A N 1
ATOM 4666 C CA . ALA A 1 590 ? 8.173 -8.873 -21.964 1.00 89.50 590 ALA A CA 1
ATOM 4667 C C . ALA A 1 590 ? 8.543 -9.990 -22.958 1.00 89.50 590 ALA A C 1
ATOM 4669 O O . ALA A 1 590 ? 8.101 -9.929 -24.108 1.00 89.50 590 ALA A O 1
ATOM 4670 N N . LEU A 1 591 ? 9.320 -11.008 -22.562 1.00 89.69 591 LEU A N 1
ATOM 4671 C CA . LEU A 1 591 ? 9.990 -11.956 -23.465 1.00 89.69 591 LEU A CA 1
ATOM 4672 C C . LEU A 1 591 ? 9.053 -12.588 -24.506 1.00 89.69 591 LEU A C 1
ATOM 4674 O O . LEU A 1 591 ? 9.401 -12.671 -25.685 1.00 89.69 591 LEU A O 1
ATOM 4678 N N . VAL A 1 592 ? 7.851 -12.988 -24.083 1.00 87.31 592 VAL A N 1
ATOM 4679 C CA . VAL A 1 592 ? 6.827 -13.626 -24.934 1.00 87.31 592 VAL A CA 1
ATOM 4680 C C . VAL A 1 592 ? 6.206 -12.644 -25.941 1.00 87.31 592 VAL A C 1
ATOM 4682 O O . VAL A 1 592 ? 5.777 -13.055 -27.018 1.00 87.31 592 VAL A O 1
ATOM 4685 N N . ALA A 1 593 ? 6.181 -11.347 -25.623 1.00 87.25 593 ALA A N 1
ATOM 4686 C CA . ALA A 1 593 ? 5.676 -10.280 -26.488 1.00 87.25 593 ALA A CA 1
ATOM 4687 C C . ALA A 1 593 ? 6.760 -9.665 -27.403 1.00 87.25 593 ALA A C 1
ATOM 4689 O O . ALA A 1 593 ? 6.428 -9.011 -28.398 1.00 87.25 593 ALA A O 1
ATOM 4690 N N . LEU A 1 594 ? 8.049 -9.866 -27.101 1.00 90.38 594 LEU A N 1
ATOM 4691 C CA . LEU A 1 594 ? 9.155 -9.406 -27.947 1.00 90.38 594 LEU A CA 1
ATOM 4692 C C . LEU A 1 594 ? 9.126 -10.070 -29.329 1.00 90.38 594 LEU A C 1
ATOM 4694 O O . LEU A 1 594 ? 8.810 -11.248 -29.482 1.00 90.38 594 LEU A O 1
ATOM 4698 N N . ARG A 1 595 ? 9.502 -9.321 -30.372 1.00 91.38 595 ARG A N 1
ATOM 4699 C CA . ARG A 1 595 ? 9.576 -9.884 -31.727 1.00 91.38 595 ARG A CA 1
ATOM 4700 C C . ARG A 1 595 ? 10.731 -10.890 -31.847 1.00 91.38 595 ARG A C 1
ATOM 4702 O O . ARG A 1 595 ? 11.794 -10.652 -31.269 1.00 91.38 595 ARG A O 1
ATOM 4709 N N . PRO A 1 596 ? 10.617 -11.930 -32.700 1.00 89.88 596 PRO A N 1
ATOM 4710 C CA . PRO A 1 596 ? 11.637 -12.978 -32.827 1.00 89.88 596 PRO A CA 1
ATOM 4711 C C . PRO A 1 596 ? 13.051 -12.484 -33.167 1.00 89.88 596 PRO A C 1
ATOM 4713 O O . PRO A 1 596 ? 14.035 -13.114 -32.792 1.00 89.88 596 PRO A O 1
ATOM 4716 N N . ALA A 1 597 ? 13.176 -11.353 -33.870 1.00 89.50 597 ALA A N 1
ATOM 4717 C CA . ALA A 1 597 ? 14.474 -10.733 -34.135 1.00 89.50 597 ALA A CA 1
ATOM 4718 C C . ALA A 1 597 ? 15.140 -10.212 -32.848 1.00 89.50 597 ALA A C 1
ATOM 4720 O O . ALA A 1 597 ? 16.326 -10.439 -32.644 1.00 89.50 597 ALA A O 1
ATOM 4721 N N . MET A 1 598 ? 14.376 -9.579 -31.952 1.00 90.12 598 MET A N 1
ATOM 4722 C CA . MET A 1 598 ? 14.896 -9.087 -30.672 1.00 90.12 598 MET A CA 1
ATOM 4723 C C . MET A 1 598 ? 15.172 -10.210 -29.682 1.00 90.12 598 MET A C 1
ATOM 4725 O O . MET A 1 598 ? 16.168 -10.137 -28.979 1.00 90.12 598 MET A O 1
ATOM 4729 N N . GLN A 1 599 ? 14.357 -11.269 -29.667 1.00 91.88 599 GLN A N 1
ATOM 4730 C CA . GLN A 1 599 ? 14.634 -12.462 -28.858 1.00 91.88 599 GLN A CA 1
ATOM 4731 C C . GLN A 1 599 ? 15.998 -13.085 -29.218 1.00 91.88 599 GLN A C 1
ATOM 4733 O O . GLN A 1 599 ? 16.758 -13.457 -28.329 1.00 91.88 599 GLN A O 1
ATOM 4738 N N . LYS A 1 600 ? 16.344 -13.148 -30.515 1.00 91.25 600 LYS A N 1
ATOM 4739 C CA . LYS A 1 600 ? 17.642 -13.666 -30.990 1.00 91.25 600 LYS A CA 1
ATOM 4740 C C . LYS A 1 600 ? 18.830 -12.775 -30.624 1.00 91.25 600 LYS A C 1
ATOM 4742 O O . LYS A 1 600 ? 19.882 -13.301 -30.269 1.00 91.25 600 LYS A O 1
ATOM 4747 N N . GLU A 1 601 ? 18.682 -11.456 -30.732 1.00 91.88 601 GLU A N 1
ATOM 4748 C CA . GLU A 1 601 ? 19.734 -10.517 -30.320 1.00 91.88 601 GLU A CA 1
ATOM 4749 C C . GLU A 1 601 ? 19.919 -10.537 -28.798 1.00 91.88 601 GLU A C 1
ATOM 4751 O O . GLU A 1 601 ? 21.036 -10.738 -28.335 1.00 91.88 601 GLU A O 1
ATOM 4756 N N . LEU A 1 602 ? 18.828 -10.500 -28.023 1.00 92.25 602 LEU A N 1
ATOM 4757 C CA . LEU A 1 602 ? 18.857 -10.639 -26.565 1.00 92.25 602 LEU A CA 1
ATOM 4758 C C . LEU A 1 602 ? 19.544 -11.940 -26.126 1.00 92.25 602 LEU A C 1
ATOM 4760 O O . LEU A 1 602 ? 20.411 -11.909 -25.259 1.00 92.25 602 LEU A O 1
ATOM 4764 N N . GLN A 1 603 ? 19.220 -13.075 -26.757 1.00 91.31 603 GLN A N 1
ATOM 4765 C CA . GLN A 1 603 ? 19.884 -14.352 -26.484 1.00 91.31 603 GLN A CA 1
ATOM 4766 C C . GLN A 1 603 ? 21.401 -14.278 -26.734 1.00 91.31 603 GLN A C 1
ATOM 4768 O O . GLN A 1 603 ? 22.175 -14.795 -25.929 1.00 91.31 603 GLN A O 1
ATOM 4773 N N . ARG A 1 604 ? 21.836 -13.626 -27.822 1.00 92.50 604 ARG A N 1
ATOM 4774 C CA . ARG A 1 604 ? 23.260 -13.447 -28.146 1.00 92.50 604 ARG A CA 1
ATOM 4775 C C . ARG A 1 604 ? 23.959 -12.536 -27.136 1.00 92.50 604 ARG A C 1
ATOM 4777 O O . ARG A 1 604 ? 25.043 -12.876 -26.670 1.00 92.50 604 ARG A O 1
ATOM 4784 N N . SER A 1 605 ? 23.346 -11.412 -26.778 1.00 91.12 605 SER A N 1
ATOM 4785 C CA . SER A 1 605 ? 23.900 -10.467 -25.806 1.00 91.12 605 SER A CA 1
ATOM 4786 C C . SER A 1 605 ? 23.990 -11.074 -24.401 1.00 91.12 605 SER A C 1
ATOM 4788 O O . SER A 1 605 ? 25.032 -10.971 -23.760 1.00 91.12 605 SER A O 1
ATOM 4790 N N . LEU A 1 606 ? 22.964 -11.806 -23.951 1.00 90.19 606 LEU A N 1
ATOM 4791 C CA . LEU A 1 606 ? 23.003 -12.542 -22.680 1.00 90.19 606 LEU A CA 1
ATOM 4792 C C . LEU A 1 606 ? 24.129 -13.589 -22.652 1.00 90.19 606 LEU A C 1
ATOM 4794 O O . LEU A 1 606 ? 24.821 -13.706 -21.645 1.00 90.19 606 LEU A O 1
ATOM 4798 N N . GLN A 1 607 ? 24.370 -14.308 -23.755 1.00 89.50 607 GLN A N 1
ATOM 4799 C CA . GLN A 1 607 ? 25.495 -15.250 -23.863 1.00 89.50 607 GLN A CA 1
ATOM 4800 C C . GLN A 1 607 ? 26.867 -14.569 -23.735 1.00 89.50 607 GLN A C 1
ATOM 4802 O O . GLN A 1 607 ? 27.787 -15.172 -23.186 1.00 89.50 607 GLN A O 1
ATOM 4807 N N . GLN A 1 608 ? 27.011 -13.330 -24.217 1.00 87.81 608 GLN A N 1
ATOM 4808 C CA . GLN A 1 608 ? 28.252 -12.556 -24.088 1.00 87.81 608 GLN A CA 1
ATOM 4809 C C . GLN A 1 608 ? 28.508 -12.137 -22.632 1.00 87.81 608 GLN A C 1
ATOM 4811 O O . GLN A 1 608 ? 29.633 -12.262 -22.152 1.00 87.81 608 GLN A O 1
ATOM 4816 N N . ILE A 1 609 ? 27.466 -11.711 -21.912 1.00 88.00 609 ILE A N 1
ATOM 4817 C CA . ILE A 1 609 ? 27.567 -11.274 -20.509 1.00 88.00 609 ILE A CA 1
ATOM 4818 C C . ILE A 1 609 ? 27.738 -12.460 -19.548 1.00 88.00 609 ILE A C 1
ATOM 4820 O O . ILE A 1 609 ? 28.467 -12.345 -18.566 1.00 88.00 609 ILE A O 1
ATOM 4824 N N . TYR A 1 610 ? 27.117 -13.613 -19.826 1.00 85.12 610 TYR A N 1
ATOM 4825 C CA . TYR A 1 610 ? 27.052 -14.766 -18.912 1.00 85.12 610 TYR A CA 1
ATOM 4826 C C . TYR A 1 610 ? 28.414 -15.213 -18.348 1.00 85.12 610 TYR A C 1
ATOM 4828 O O . TYR A 1 610 ? 28.509 -15.590 -17.183 1.00 85.12 610 TYR A O 1
ATOM 4836 N N . ILE A 1 611 ? 29.481 -15.140 -19.151 1.00 79.75 611 ILE A N 1
ATOM 4837 C CA . ILE A 1 611 ? 30.843 -15.525 -18.738 1.00 79.75 611 ILE A CA 1
ATOM 4838 C C . ILE A 1 611 ? 31.458 -14.495 -17.769 1.00 79.75 611 ILE A C 1
ATOM 4840 O O . ILE A 1 611 ? 32.236 -14.864 -16.890 1.00 79.75 611 ILE A O 1
ATOM 4844 N N . GLY A 1 612 ? 31.117 -13.211 -17.922 1.00 75.62 612 GLY A N 1
ATOM 4845 C CA . GLY A 1 612 ? 31.614 -12.108 -17.093 1.00 75.62 612 GLY A CA 1
ATOM 4846 C C . GLY A 1 612 ? 30.760 -11.804 -15.859 1.00 75.62 612 GLY A C 1
ATOM 4847 O O . GLY A 1 612 ? 31.288 -11.258 -14.897 1.00 75.62 612 GLY A O 1
ATOM 4848 N N . PHE A 1 613 ? 29.482 -12.197 -15.851 1.00 81.88 613 PHE A N 1
ATOM 4849 C CA . PHE A 1 613 ? 28.488 -11.795 -14.844 1.00 81.88 613 PHE A CA 1
ATOM 4850 C C . PHE A 1 613 ? 28.898 -12.085 -13.389 1.00 81.88 613 PHE A C 1
ATOM 4852 O O . PHE A 1 613 ? 28.615 -11.296 -12.494 1.00 81.88 613 PHE A O 1
ATOM 4859 N N . ALA A 1 614 ? 29.631 -13.177 -13.143 1.00 80.75 614 ALA A N 1
ATOM 4860 C CA . ALA A 1 614 ? 30.143 -13.524 -11.811 1.00 80.75 614 ALA A CA 1
ATOM 4861 C C . ALA A 1 614 ? 31.221 -12.557 -11.264 1.00 80.75 614 ALA A C 1
ATOM 4863 O O . ALA A 1 614 ? 31.597 -12.675 -10.102 1.00 80.75 614 ALA A O 1
ATOM 4864 N N . ARG A 1 615 ? 31.731 -11.643 -12.102 1.00 82.00 615 ARG A N 1
ATOM 4865 C CA . ARG A 1 615 ? 32.689 -10.570 -11.775 1.00 82.00 615 ARG A CA 1
ATOM 4866 C C . ARG A 1 615 ? 32.093 -9.171 -11.976 1.00 82.00 615 ARG A C 1
ATOM 4868 O O . ARG A 1 615 ? 32.814 -8.178 -11.976 1.00 82.00 615 ARG A O 1
ATOM 4875 N N . SER A 1 616 ? 30.787 -9.079 -12.218 1.00 86.38 616 SER A N 1
ATOM 4876 C CA . SER A 1 616 ? 30.085 -7.799 -12.266 1.00 86.38 616 SER A CA 1
ATOM 4877 C C . SER A 1 616 ? 29.776 -7.315 -10.847 1.00 86.38 616 SER A C 1
ATOM 4879 O O . SER A 1 616 ? 29.561 -8.116 -9.939 1.00 86.38 616 SER A O 1
ATOM 4881 N N . PHE A 1 617 ? 29.716 -5.996 -10.674 1.00 89.62 617 PHE A N 1
ATOM 4882 C CA . PHE A 1 617 ? 29.418 -5.308 -9.414 1.00 89.62 617 PHE A CA 1
ATOM 4883 C C . PHE A 1 617 ? 30.445 -5.551 -8.288 1.00 89.62 617 PHE A C 1
ATOM 4885 O O . PHE A 1 617 ? 30.123 -5.354 -7.117 1.00 89.62 617 PHE A O 1
ATOM 4892 N N . GLU A 1 618 ? 31.688 -5.946 -8.607 1.00 86.19 618 GLU A N 1
ATOM 4893 C CA . GLU A 1 618 ? 32.770 -6.009 -7.613 1.00 86.19 618 GLU A CA 1
ATOM 4894 C C . GLU A 1 618 ? 33.041 -4.606 -7.036 1.00 86.19 618 GLU A C 1
ATOM 4896 O O . GLU A 1 618 ? 33.233 -3.641 -7.776 1.00 86.19 618 GLU A O 1
ATOM 4901 N N . TYR A 1 619 ? 33.083 -4.482 -5.708 1.00 85.94 619 TYR A N 1
ATOM 4902 C CA . TYR A 1 619 ? 33.341 -3.223 -5.000 1.00 85.94 619 TYR A CA 1
ATOM 4903 C C . TYR A 1 619 ? 34.488 -3.375 -3.986 1.00 85.94 619 TYR A C 1
ATOM 4905 O O . TYR A 1 619 ? 34.742 -4.485 -3.503 1.00 85.94 619 TYR A O 1
ATOM 4913 N N . PRO A 1 620 ? 35.182 -2.281 -3.610 1.00 80.69 620 PRO A N 1
ATOM 4914 C CA . PRO A 1 620 ? 36.219 -2.319 -2.586 1.00 80.69 620 PRO A CA 1
ATOM 4915 C C . PRO A 1 620 ? 35.674 -2.833 -1.248 1.00 80.69 620 PRO A C 1
ATOM 4917 O O . PRO A 1 620 ? 34.816 -2.209 -0.623 1.00 80.69 620 PRO A O 1
ATOM 4920 N N . THR A 1 621 ? 36.198 -3.965 -0.778 1.00 79.06 621 THR A N 1
ATOM 4921 C CA . THR A 1 621 ? 35.950 -4.463 0.582 1.00 79.06 621 THR A CA 1
ATOM 4922 C C . THR A 1 621 ? 37.107 -4.075 1.496 1.00 79.06 621 THR A C 1
ATOM 4924 O O . THR A 1 621 ? 38.250 -3.982 1.047 1.00 79.06 621 THR A O 1
ATOM 4927 N N . PHE A 1 622 ? 36.840 -3.885 2.792 1.00 67.00 622 PHE A N 1
ATOM 4928 C CA . PHE A 1 622 ? 37.885 -3.552 3.769 1.00 67.00 622 PHE A CA 1
ATOM 4929 C C . PHE A 1 622 ? 39.031 -4.576 3.763 1.00 67.00 622 PHE A C 1
ATOM 4931 O O . PHE A 1 622 ? 40.188 -4.176 3.731 1.00 67.00 622 PHE A O 1
ATOM 4938 N N . ALA A 1 623 ? 38.720 -5.873 3.665 1.00 65.56 623 ALA A N 1
ATOM 4939 C CA . ALA A 1 623 ? 39.722 -6.936 3.568 1.00 65.56 623 ALA A CA 1
ATOM 4940 C C . ALA A 1 623 ? 40.585 -6.840 2.293 1.00 65.56 623 ALA A C 1
ATOM 4942 O O . ALA A 1 623 ? 41.800 -7.009 2.365 1.00 65.56 623 ALA A O 1
ATOM 4943 N N . ALA A 1 624 ? 39.992 -6.528 1.134 1.00 66.62 624 ALA A N 1
ATOM 4944 C CA . ALA A 1 624 ? 40.746 -6.346 -0.109 1.00 66.62 624 ALA A CA 1
ATOM 4945 C C . ALA A 1 624 ? 41.606 -5.069 -0.087 1.00 66.62 624 ALA A C 1
ATOM 4947 O O . ALA A 1 624 ? 42.742 -5.087 -0.553 1.00 66.62 624 ALA A O 1
ATOM 4948 N N . ALA A 1 625 ? 41.096 -3.977 0.490 1.00 63.88 625 ALA A N 1
ATOM 4949 C CA . ALA A 1 625 ? 41.834 -2.724 0.642 1.00 63.88 625 ALA A CA 1
ATOM 4950 C C . ALA A 1 625 ? 42.989 -2.842 1.654 1.00 63.88 625 ALA A C 1
ATOM 4952 O O . ALA A 1 625 ? 44.055 -2.266 1.454 1.00 63.88 625 ALA A O 1
ATOM 4953 N N . GLU A 1 626 ? 42.801 -3.605 2.731 1.00 61.59 626 GLU A N 1
ATOM 4954 C CA . GLU A 1 626 ? 43.829 -3.865 3.739 1.00 61.59 626 GLU A CA 1
ATOM 4955 C C . GLU A 1 626 ? 44.910 -4.818 3.210 1.00 61.59 626 GLU A C 1
ATOM 4957 O O . GLU A 1 626 ? 46.096 -4.539 3.380 1.00 61.59 626 GLU A O 1
ATOM 4962 N N . ALA A 1 627 ? 44.527 -5.858 2.459 1.00 69.12 627 ALA A N 1
ATOM 4963 C CA . ALA A 1 627 ? 45.467 -6.698 1.718 1.00 69.12 627 ALA A CA 1
ATOM 4964 C C . ALA A 1 627 ? 46.262 -5.891 0.673 1.00 69.12 627 ALA A C 1
ATOM 4966 O O . ALA A 1 627 ? 47.480 -6.033 0.598 1.00 69.12 627 ALA A O 1
ATOM 4967 N N . ALA A 1 628 ? 45.608 -4.997 -0.080 1.00 73.00 628 ALA A N 1
ATOM 4968 C CA . ALA A 1 628 ? 46.277 -4.115 -1.037 1.00 73.00 628 ALA A CA 1
ATOM 4969 C C . ALA A 1 628 ? 47.282 -3.176 -0.349 1.00 73.00 628 ALA A C 1
ATOM 4971 O O . ALA A 1 628 ? 48.429 -3.106 -0.782 1.00 73.00 628 ALA A O 1
ATOM 4972 N N . ARG A 1 629 ? 46.918 -2.541 0.778 1.00 70.69 629 ARG A N 1
ATOM 4973 C CA . ARG A 1 629 ? 47.866 -1.739 1.577 1.00 70.69 629 ARG A CA 1
ATOM 4974 C C . ARG A 1 629 ? 49.029 -2.569 2.106 1.00 70.69 629 ARG A C 1
ATOM 4976 O O . ARG A 1 629 ? 50.158 -2.102 2.067 1.00 70.69 629 ARG A O 1
ATOM 4983 N N . GLN A 1 630 ? 48.790 -3.785 2.600 1.00 68.94 630 GLN A N 1
ATOM 4984 C CA . GLN A 1 630 ? 49.874 -4.675 3.034 1.00 68.94 630 GLN A CA 1
ATOM 4985 C C . GLN A 1 630 ? 50.812 -5.019 1.868 1.00 68.94 630 GLN A C 1
ATOM 4987 O O . GLN A 1 630 ? 52.023 -5.100 2.062 1.00 68.94 630 GLN A O 1
ATOM 4992 N N . GLN A 1 631 ? 50.275 -5.155 0.654 1.00 74.31 631 GLN A N 1
ATOM 4993 C CA . GLN A 1 631 ? 51.046 -5.402 -0.561 1.00 74.31 631 GLN A CA 1
ATOM 4994 C C . GLN A 1 631 ? 51.843 -4.163 -1.012 1.00 74.31 631 GLN A C 1
ATOM 4996 O O . GLN A 1 631 ? 53.011 -4.302 -1.363 1.00 74.31 631 GLN A O 1
ATOM 5001 N N . GLU A 1 632 ? 51.267 -2.960 -0.933 1.00 76.62 632 GLU A N 1
ATOM 5002 C CA . GLU A 1 632 ? 51.960 -1.687 -1.192 1.00 76.62 632 GLU A CA 1
ATOM 5003 C C . GLU A 1 632 ? 53.056 -1.407 -0.154 1.00 76.62 632 GLU A C 1
ATOM 5005 O O . GLU A 1 632 ? 54.174 -1.063 -0.526 1.00 76.62 632 GLU A O 1
ATOM 5010 N N . ILE A 1 633 ? 52.783 -1.626 1.137 1.00 76.25 633 ILE A N 1
ATOM 5011 C CA . ILE A 1 633 ? 53.767 -1.502 2.224 1.00 76.25 633 ILE A CA 1
ATOM 5012 C C . ILE A 1 633 ? 54.902 -2.517 2.031 1.00 76.25 633 ILE A C 1
ATOM 5014 O O . ILE A 1 633 ? 56.070 -2.164 2.181 1.00 76.25 633 ILE A O 1
ATOM 5018 N N . ALA A 1 634 ? 54.592 -3.759 1.644 1.00 72.00 634 ALA A N 1
ATOM 5019 C CA . ALA A 1 634 ? 55.608 -4.763 1.334 1.00 72.00 634 ALA A CA 1
ATOM 5020 C C . ALA A 1 634 ? 56.446 -4.391 0.097 1.00 72.00 634 ALA A C 1
ATOM 5022 O O . ALA A 1 634 ? 57.647 -4.642 0.085 1.00 72.00 634 ALA A O 1
ATOM 5023 N N . GLN A 1 635 ? 55.847 -3.770 -0.924 1.00 72.38 635 GLN A N 1
ATOM 5024 C CA . GLN A 1 635 ? 56.567 -3.293 -2.111 1.00 72.38 635 GLN A CA 1
ATOM 5025 C C . GLN A 1 635 ? 57.441 -2.065 -1.810 1.00 72.38 635 GLN A C 1
ATOM 5027 O O . GLN A 1 635 ? 58.577 -2.021 -2.270 1.00 72.38 635 GLN A O 1
ATOM 5032 N N . GLN A 1 636 ? 56.967 -1.122 -0.990 1.00 70.00 636 GLN A N 1
ATOM 5033 C CA . GLN A 1 636 ? 57.751 0.032 -0.521 1.00 70.00 636 GLN A CA 1
ATOM 5034 C C . GLN A 1 636 ? 58.874 -0.366 0.450 1.00 70.00 636 GLN A C 1
ATOM 5036 O O . GLN A 1 636 ? 59.893 0.309 0.517 1.00 70.00 636 GLN A O 1
ATOM 5041 N N . ALA A 1 637 ? 58.726 -1.474 1.182 1.00 66.44 637 ALA A N 1
ATOM 5042 C CA . ALA A 1 637 ? 59.794 -2.048 2.005 1.00 66.44 637 ALA A CA 1
ATOM 5043 C C . ALA A 1 637 ? 60.845 -2.841 1.193 1.00 66.44 637 ALA A C 1
ATOM 5045 O O . ALA A 1 637 ? 61.848 -3.279 1.758 1.00 66.44 637 ALA A O 1
ATOM 5046 N N . LEU A 1 638 ? 60.610 -3.050 -0.109 1.00 59.69 638 LEU A N 1
ATOM 5047 C CA . LEU A 1 638 ? 61.505 -3.742 -1.047 1.00 59.69 638 LEU A CA 1
ATOM 5048 C C . LEU A 1 638 ? 62.185 -2.789 -2.052 1.00 59.69 638 LEU A C 1
ATOM 5050 O O . LEU A 1 638 ? 62.940 -3.261 -2.907 1.00 59.69 638 LEU A O 1
ATOM 5054 N N . SER A 1 639 ? 61.931 -1.478 -1.947 1.00 48.94 639 SER A N 1
ATOM 5055 C CA . SER A 1 639 ? 62.537 -0.396 -2.742 1.00 48.94 639 SER A CA 1
ATOM 5056 C C . SER A 1 639 ? 63.461 0.481 -1.902 1.00 48.94 639 SER A C 1
ATOM 5058 O O . SER A 1 639 ? 64.595 0.729 -2.362 1.00 48.94 639 SER A O 1
#

Foldseek 3Di:
DVVVVVVVVVVVVVVVVVVCVVVPPDDDDDDDDDDDDDDDDDDDDDDDDDDDDDDDDDDDDDPVPVLVVLLVLLLVQLVQLLDPDRDHDLSSLQSVLVLLLCLLVPLVCLVVLLSRADEPSNLSSLCVQLVNDPDPDDPDPDDGSNAQSSLSSLCSQLQRLLLSCLVCVPRSSNCSNLVNYDDPPPDPPPPDDDDDDDDDDDDVVVVVVVVVVVCVVDVPPPDPPDDDDDDDDDDDDDDDDDPDPPVVVVVSSQVSSVVSLVSDALSSNVNHDPVNCVVSVRLVSLLSLLCSQAVDDWDDPPDPDPDDPPPPDDDDATCHHLSHSNLRSVVSLLVVCLVCLVSCLVSLVSLLVSLVSQVVVCPPDDPPDDDRNNLSSLVSLLCSLPDVSCVDPVNLVSLVSSLVSVLVCLVVLLVVLVVLLVVVVDDDDPVSLVSLQSNLSSLVSNLVSDPANLVSLVSCVVSCVLVSLCSLQDPDPDPVVVVVVLPRPCVLSNLLSLLLSLQNYLVSLLVQLPDVSNLVCLVVCVQVPLLSNLSNVLSCVQNVHDHPDDDPNLDSLLDCSLFPLEAAAPVRLVVSVVSNVSSVVSCVVCVVVGDPVVNVSVVVSCVNCVVVNVSTSDYDDPVNVVVVVVVVVVVVVVD

pLDDT: mean 72.95, std 22.28, range [24.69, 95.0]

Radius of gyration: 35.45 Å; chains: 1; bounding box: 98×107×99 Å

Sequence (639 aa):
MDADRELFIQQLVAALQENTALAGGVPSLSPRSPGAADGGSSSDSSTEGEKSLQQCTGLFLSYSTLSGNTERLARNAYKQLQFDFPQLQEASIDALAELYRRVSAEKSTQLVAAEIPITATLLDGVAFLNDQSPSYGSNATQTPRSSESSALLAASLFLLVFRLCLESPEDPRVEKLLSSLEIKQSQQQTRKTETSSNKPVQEEAESELEEKYAAQEDPDDLSQVYEGQLPEPQTHVIPMWNHQTSAISSTLRIDKLRYLVSCTFSSSFEGVSMEKWEQWRLDDELVVIMRLLVGHPPENDDKINETEKDKRNTLPATLYGPIGEWSRYLYVLRDRVLRFPGASRNALWRLKELIEFLQRHQTTANPHHGIQPQHLLYRVLAELAISREFHQSGAQRAQQGLSLVIQELLPFITQEIHQLVQVSSAAEADDGDELVVVFLQLLHFMLFASSNARTTTEKLHESGMLRTLLMFLPASDTDKTQAVYLEKRWLPALLRLLGECALWHAGFAVYISRVPKFVKLLPTLREPFVAEELVLGLAFHQYQVAISVKMDIWGTFVSESLFPLKCESYLDAMKKLQDTVFVLDCLEKALVALRPAMQKELQRSLQQIYIGFARSFEYPTFAAAEAARQQEIAQQALS

Organism: Phytophthora nicotianae (NCBI:txid4792)